Protein AF-0000000085012149 (afdb_homodimer)

pLDDT: mean 91.27, std 15.09, range [27.72, 98.88]

Foldseek 3Di:
DPPQVVVPDPPPVLVDWAKAADDQLVLLLLVQPLKFFDEKEFAPVVCVVVVVSRVVDHYDHDDPVVVCVRVVNPDRVGMMTTTGAPAAADPVVFDQLDWQAEEEEEAQAADLLLLLLLLLLCLVLVHAAYEYEPPNYDGDHNSNSVSVRSSSSVHHYHYYNDPLVVLVVSVVSPEAEEEEDPPFPAADDPVPDDRHYYYYWYYPPPIHDDSNVVSHPGYHYHDDDPVDRDDDRSVRSSVNSVNNSVVD/DPPQVVVPDPPPVLVDWAKAADDQLVLLLLVQPLKFWDEKEFAPVVCVVVVVSRVVDHYDHDDPVVVCVRVVNPDRVGMMTTTGAPAAADPVVFDQLDWQAEEEEEAQAADLLLLLLLLLLCLVLVHAAYEYEPPNYDDDHNSNSVSVRSSSSVHHYHYYNDPLVVLVVSVVSPEAEEEEDPPFPAADDPVPDDGHYYYYWYYPPPIHDPSNVVSHPGYHYHDDDPVDRDDDRSVRSSVNSVNNSVVD

Secondary structure (DSSP, 8-state):
--GGGTTTTS---TT--EEEESHHHHHHHHT-TT--EEEEEE-HHHHHHSHHHHTTS-EEE--HHHHHHHTTT---TTEEEEE----B--GGGS-TTSTT-EEEEEES---HHHHHHHHHHHHHTT--EEEEESSSSPPP-HHHHHHHTTGGGTS-EEEES-HHHHHHHHHTTTPEEEEE-TT-SEE--GGG--SSEEEEEEBTTTBS-HHHHHH-SEEEE----TT-----HHHHHHHHHHHHHTT-/--GGGTT--S---TT--EEEESHHHHHHHHH-TT--EEEEEE-HHHHHHSHHHHTTS-EEE--HHHHHHHTTT---TTEEEEE----B--GGGS-TTSTT-EEEEEES---HHHHHHHHHHHHHTT--EEEEESSSSPPP-HHHHHHHTTGGGTS-EEEES-HHHHHHHHHTTTPEEEEE-TT-SEE--GGG--SSEEEEEEBTTTBS-HHHHHH-SEEEE----TT-----HHHHHHHHHHHHHTT-

InterPro domains:
  IPR001537 tRNA/rRNA methyltransferase, SpoU type [PF00588] (103-241)
  IPR004441 RNA methyltransferase TrmH [PTHR46429] (14-244)
  IPR004441 RNA methyltransferase TrmH [TIGR00186] (18-244)
  IPR013123 RNA 2-O ribose methyltransferase, substrate binding [PF08032] (20-85)
  IPR013123 RNA 2-O ribose methyltransferase, substrate binding [SM00967] (19-89)
  IPR029026 tRNA (guanine-N1-)-methyltransferase, N-terminal [G3DSA:3.40.1280.10] (89-248)
  IPR029028 Alpha/beta knot methyltransferases [SSF75217] (77-245)
  IPR029064 Ribosomal protein eL30-like superfamily [G3DSA:3.30.1330.30] (9-85)
  IPR029064 Ribosomal protein eL30-like superfamily [SSF55315] (15-85)

Solvent-accessible surface area (backbone atoms only — not comparable to full-atom values): 26684 Å² total; per-residue (Å²): 132,66,78,75,59,70,68,55,74,66,76,65,77,64,79,55,62,42,59,34,31,18,59,48,26,40,54,36,40,72,70,32,86,85,49,50,69,72,38,32,42,26,21,62,72,51,38,69,76,40,38,82,69,51,66,79,47,59,64,44,80,43,56,66,66,58,54,28,62,75,53,74,64,47,85,28,79,47,30,35,25,36,28,44,64,76,73,35,71,55,76,81,79,50,75,73,83,46,82,67,33,36,36,38,37,42,44,48,51,58,56,42,58,43,52,9,40,36,43,29,37,32,46,25,46,68,41,58,35,38,37,34,37,57,63,68,32,68,72,85,44,29,61,26,35,43,45,10,54,25,30,62,72,72,41,56,38,33,39,36,86,48,64,59,62,49,51,51,56,40,40,76,66,63,33,46,35,37,30,52,37,79,81,35,89,39,64,68,52,76,80,72,64,57,54,32,33,32,40,36,39,36,15,93,85,76,36,54,51,68,68,53,53,67,66,30,75,42,54,20,16,79,92,57,35,89,91,42,85,72,71,57,65,34,32,50,50,33,36,52,40,50,61,58,40,75,76,98,132,64,75,75,58,70,68,56,76,69,76,66,77,64,81,56,64,44,58,33,31,18,57,48,25,41,55,36,40,72,71,31,86,86,50,50,70,74,36,33,41,25,21,62,72,50,37,69,76,40,39,82,69,51,66,78,46,62,64,44,79,44,56,66,66,58,53,27,62,75,52,72,64,48,86,28,80,46,30,34,26,37,28,43,65,76,72,35,72,54,76,79,79,50,74,74,83,46,80,65,32,34,34,37,35,39,44,46,50,59,57,43,57,42,51,8,40,36,43,29,38,31,44,25,45,67,41,58,33,39,38,36,36,58,63,67,30,69,72,83,43,32,61,28,35,43,43,11,54,26,28,62,71,71,41,56,38,33,39,36,87,47,64,58,62,49,52,51,54,40,42,76,66,62,33,46,34,35,30,52,39,79,82,35,91,40,67,70,52,77,82,72,65,56,54,30,33,31,41,36,39,34,16,94,86,77,36,52,52,67,68,54,53,68,68,30,76,40,53,20,15,77,91,58,36,89,89,44,82,71,70,57,65,35,33,48,48,35,36,52,41,50,61,58,39,75,76,99

Organism: Rickettsia prowazekii (strain Madrid E) (NCBI:txid272947)

Sequence (496 aa):
MTVFNKMQNKQLDYKNSYYMYGKHPVLSAINNPKRQIENILCTKEFFDINKKLIGTRSYEIVNNYILSKLLKHQTHQGIAAKVRPIFSYNLDDIDINKPQCKIVILDQITDTQNIGAIIRSAAAFYINAIILPQDNSPNESGSIAKAACGTLELIPIIKVTNLCSYMNYLKKRGFWIIGVTGYAKEYFTDKLISDKIALVFGAEDKGMRRLVKETCDYLAKIPISKSVESLNVANAASIIFHSLHKYFMTVFNKMQNKQLDYKNSYYMYGKHPVLSAINNPKRQIENILCTKEFFDINKKLIGTRSYEIVNNYILSKLLKHQTHQGIAAKVRPIFSYNLDDIDINKPQCKIVILDQITDTQNIGAIIRSAAAFYINAIILPQDNSPNESGSIAKAACGTLELIPIIKVTNLCSYMNYLKKRGFWIIGVTGYAKEYFTDKLISDKIALVFGAEDKGMRRLVKETCDYLAKIPISKSVESLNVANAASIIFHSLHKYF

Nearest PDB structures (foldseek):
  1gz0-assembly4_D  TM=7.108E-01  e=1.916E-21  Escherichia coli
  1gz0-assembly4_E  TM=9.295E-01  e=3.792E-15  Escherichia coli
  5l0z-assembly1_B  TM=8.492E-01  e=1.444E-16  Sinorhizobium meliloti 1021
  3nk7-assembly1_A  TM=8.029E-01  e=8.090E-16  Streptomyces actuosus
  3nk6-assembly1_B  TM=8.149E-01  e=5.834E-14  Streptomyces actuosus

Radius of gyration: 23.49 Å; Cα contacts (8 Å, |Δi|>4): 1000; chains: 2; bounding box: 55×70×56 Å

Structure (mmCIF, N/CA/C/O backbone):
data_AF-0000000085012149-model_v1
#
loop_
_entity.id
_entity.type
_entity.pdbx_description
1 polymer 'RNA 2-O ribose methyltransferase substrate binding domain-containing protein'
#
loop_
_atom_site.group_PDB
_atom_site.id
_atom_site.type_symbol
_atom_site.label_atom_id
_atom_site.label_alt_id
_atom_site.label_comp_id
_atom_site.label_asym_id
_atom_site.label_entity_id
_atom_site.label_seq_id
_atom_site.pdbx_PDB_ins_code
_atom_site.Cartn_x
_atom_site.Cartn_y
_atom_site.Cartn_z
_atom_site.occupancy
_atom_site.B_iso_or_equiv
_atom_site.auth_seq_id
_atom_site.auth_comp_id
_atom_site.auth_asym_id
_atom_site.auth_atom_id
_atom_site.pdbx_PDB_model_num
ATOM 1 N N . MET A 1 1 ? -15.469 -36.344 -1.833 1 27.72 1 MET A N 1
ATOM 2 C CA . MET A 1 1 ? -14.555 -36.406 -2.969 1 27.72 1 MET A CA 1
ATOM 3 C C . MET A 1 1 ? -15.148 -35.719 -4.195 1 27.72 1 MET A C 1
ATOM 5 O O . MET A 1 1 ? -14.438 -35.031 -4.941 1 27.72 1 MET A O 1
ATOM 9 N N . THR A 1 2 ? -16.469 -35.844 -4.363 1 32.25 2 THR A N 1
ATOM 10 C CA . THR A 1 2 ? -17.188 -35.75 -5.625 1 32.25 2 THR A CA 1
ATOM 11 C C . THR A 1 2 ? -17.609 -34.312 -5.91 1 32.25 2 THR A C 1
ATOM 13 O O . THR A 1 2 ? -17.703 -33.906 -7.07 1 32.25 2 THR A O 1
ATOM 16 N N . VAL A 1 3 ? -18.062 -33.594 -4.832 1 36.88 3 VAL A N 1
ATOM 17 C CA . VAL A 1 3 ? -18.844 -32.406 -5.086 1 36.88 3 VAL A CA 1
ATOM 18 C C . VAL A 1 3 ? -17.922 -31.297 -5.625 1 36.88 3 VAL A C 1
ATOM 20 O O . VAL A 1 3 ? -18.391 -30.359 -6.273 1 36.88 3 VAL A O 1
ATOM 23 N N . PHE A 1 4 ? -16.672 -31.312 -5.137 1 36.97 4 PHE A N 1
ATOM 24 C CA . PHE A 1 4 ? -15.766 -30.25 -5.555 1 36.97 4 PHE A CA 1
ATOM 25 C C . PHE A 1 4 ? -15.352 -30.422 -7.008 1 36.97 4 PHE A C 1
ATOM 27 O O . PHE A 1 4 ? -14.727 -29.531 -7.594 1 36.97 4 PHE A O 1
ATOM 34 N N . ASN A 1 5 ? -15.672 -31.703 -7.566 1 31.17 5 ASN A N 1
ATOM 35 C CA . ASN A 1 5 ? -15.211 -31.938 -8.93 1 31.17 5 ASN A CA 1
ATOM 36 C C . ASN A 1 5 ? -16.031 -31.141 -9.945 1 31.17 5 ASN A C 1
ATOM 38 O O . ASN A 1 5 ? -15.727 -31.156 -11.141 1 31.17 5 ASN A O 1
ATOM 42 N N . LYS A 1 6 ? -17.406 -31.031 -9.57 1 37.5 6 LYS A N 1
ATOM 43 C CA . LYS A 1 6 ? -18.25 -30.484 -10.633 1 37.5 6 LYS A CA 1
ATOM 44 C C . LYS A 1 6 ? -17.844 -29.047 -10.977 1 37.5 6 LYS A C 1
ATOM 46 O O . LYS A 1 6 ? -18.469 -28.406 -11.828 1 37.5 6 LYS A O 1
ATOM 51 N N . MET A 1 7 ? -17.328 -28.5 -10.047 1 36.22 7 MET A N 1
ATOM 52 C CA . MET A 1 7 ? -17.203 -27.047 -10.133 1 36.22 7 MET A CA 1
ATOM 53 C C . MET A 1 7 ? -16.188 -26.656 -11.195 1 36.22 7 MET A C 1
ATOM 55 O O . MET A 1 7 ? -15.789 -25.484 -11.281 1 36.22 7 MET A O 1
ATOM 59 N N . GLN A 1 8 ? -15.617 -27.734 -11.758 1 33.53 8 GLN A N 1
ATOM 60 C CA . GLN A 1 8 ? -14.352 -27.406 -12.406 1 33.53 8 GLN A CA 1
ATOM 61 C C . GLN A 1 8 ? -14.562 -26.531 -13.625 1 33.53 8 GLN A C 1
ATOM 63 O O . GLN A 1 8 ? -13.727 -25.672 -13.93 1 33.53 8 GLN A O 1
ATOM 68 N N . ASN A 1 9 ? -15.445 -27.062 -14.57 1 34.69 9 ASN A N 1
ATOM 69 C CA . ASN A 1 9 ? -15.023 -26.766 -15.938 1 34.69 9 ASN A CA 1
ATOM 70 C C . ASN A 1 9 ? -15.336 -25.328 -16.312 1 34.69 9 ASN A C 1
ATOM 72 O O . ASN A 1 9 ? -15.742 -25.047 -17.438 1 34.69 9 ASN A O 1
ATOM 76 N N . LYS A 1 10 ? -15.852 -24.578 -15.461 1 37.38 10 LYS A N 1
ATOM 77 C CA . LYS A 1 10 ? -16.078 -23.281 -16.078 1 37.38 10 LYS A CA 1
ATOM 78 C C . LYS A 1 10 ? -14.82 -22.781 -16.797 1 37.38 10 LYS A C 1
ATOM 80 O O . LYS A 1 10 ? -13.727 -22.812 -16.219 1 37.38 10 LYS A O 1
ATOM 85 N N . GLN A 1 11 ? -14.859 -22.766 -18.094 1 37.5 11 GLN A N 1
ATOM 86 C CA . GLN A 1 11 ? -13.859 -22.297 -19.047 1 37.5 11 GLN A CA 1
ATOM 87 C C . GLN A 1 11 ? -13.141 -21.047 -18.547 1 37.5 11 GLN A C 1
ATOM 89 O O . GLN A 1 11 ? -13.773 -20.031 -18.25 1 37.5 11 GLN A O 1
ATOM 94 N N . LEU A 1 12 ? -12.156 -21.141 -17.672 1 40.47 12 LEU A N 1
ATOM 95 C CA . LEU A 1 12 ? -11.156 -20.125 -17.344 1 40.47 12 LEU A CA 1
ATOM 96 C C . LEU A 1 12 ? -10.992 -19.141 -18.5 1 40.47 12 LEU A C 1
ATOM 98 O O . LEU A 1 12 ? -10.75 -19.562 -19.641 1 40.47 12 LEU A O 1
ATOM 102 N N . ASP A 1 13 ? -11.773 -18.375 -18.672 1 42.56 13 ASP A N 1
ATOM 103 C CA . ASP A 1 13 ? -11.492 -17.359 -19.672 1 42.56 13 ASP A CA 1
ATOM 104 C C . ASP A 1 13 ? -9.984 -17.109 -19.812 1 42.56 13 ASP A C 1
ATOM 106 O O . ASP A 1 13 ? -9.469 -16.125 -19.297 1 42.56 13 ASP A O 1
ATOM 110 N N . TYR A 1 14 ? -9.164 -18.125 -19.672 1 47.16 14 TYR A N 1
ATOM 111 C CA . TYR A 1 14 ? -7.754 -18.234 -20.031 1 47.16 14 TYR A CA 1
ATOM 112 C C . TYR A 1 14 ? -7.449 -17.453 -21.297 1 47.16 14 TYR A C 1
ATOM 114 O O . TYR A 1 14 ? -6.293 -17.328 -21.703 1 47.16 14 TYR A O 1
ATOM 122 N N . LYS A 1 15 ? -8.484 -17.219 -22.109 1 56.84 15 LYS A N 1
ATOM 123 C CA . LYS A 1 15 ? -8.32 -16.859 -23.516 1 56.84 15 LYS A CA 1
ATOM 124 C C . LYS A 1 15 ? -7.945 -15.391 -23.656 1 56.84 15 LYS A C 1
ATOM 126 O O . LYS A 1 15 ? -7.562 -14.945 -24.75 1 56.84 15 LYS A O 1
ATOM 131 N N . ASN A 1 16 ? -7.902 -14.703 -22.531 1 82.56 16 ASN A N 1
ATOM 132 C CA . ASN A 1 16 ? -7.699 -13.312 -22.922 1 82.56 16 ASN A CA 1
ATOM 133 C C . ASN A 1 16 ? -6.344 -12.789 -22.438 1 82.56 16 ASN A C 1
ATOM 135 O O . ASN A 1 16 ? -6.008 -12.898 -21.266 1 82.56 16 ASN A O 1
ATOM 139 N N . SER A 1 17 ? -5.512 -12.586 -23.359 1 95.56 17 SER A N 1
ATOM 140 C CA . SER A 1 17 ? -4.207 -11.961 -23.156 1 95.56 17 SER A CA 1
ATOM 141 C C . SER A 1 17 ? -4.352 -10.508 -22.719 1 95.56 17 SER A C 1
ATOM 143 O O . SER A 1 17 ? -5.418 -9.914 -22.875 1 95.56 17 SER A O 1
ATOM 145 N N . TYR A 1 18 ? -3.428 -10.078 -21.953 1 96.81 18 TYR A N 1
ATOM 146 C CA . TYR A 1 18 ? -3.354 -8.672 -21.578 1 96.81 18 TYR A CA 1
ATOM 147 C C . TYR A 1 18 ? -1.923 -8.148 -21.672 1 96.81 18 TYR A C 1
ATOM 149 O O . TYR A 1 18 ? -0.981 -8.938 -21.812 1 96.81 18 TYR A O 1
ATOM 157 N N . TYR A 1 19 ? -1.749 -6.863 -21.688 1 97.44 19 TYR A N 1
ATOM 158 C CA . TYR A 1 19 ? -0.408 -6.289 -21.719 1 97.44 19 TYR A CA 1
ATOM 159 C C . TYR A 1 19 ? 0.112 -6.027 -20.312 1 97.44 19 TYR A C 1
ATOM 161 O O . TYR A 1 19 ? -0.467 -5.23 -19.578 1 97.44 19 TYR A O 1
ATOM 169 N N . MET A 1 20 ? 1.122 -6.766 -20.047 1 98 20 MET A N 1
ATOM 170 C CA . MET A 1 20 ? 1.953 -6.504 -18.875 1 98 20 MET A CA 1
ATOM 171 C C . MET A 1 20 ? 3.012 -5.449 -19.188 1 98 20 MET A C 1
ATOM 173 O O . MET A 1 20 ? 3.545 -5.41 -20.297 1 98 20 MET A O 1
ATOM 177 N N . TYR A 1 21 ? 3.291 -4.598 -18.188 1 98.38 21 TYR A N 1
ATOM 178 C CA . TYR A 1 21 ? 4.242 -3.533 -18.484 1 98.38 21 TYR A CA 1
ATOM 179 C C . TYR A 1 21 ? 5.137 -3.256 -17.281 1 98.38 21 TYR A C 1
ATOM 181 O O . TYR A 1 21 ? 4.777 -3.574 -16.141 1 98.38 21 TYR A O 1
ATOM 189 N N . GLY A 1 22 ? 6.258 -2.664 -17.562 1 97.44 22 GLY A N 1
ATOM 190 C CA . GLY A 1 22 ? 7.258 -2.367 -16.547 1 97.44 22 GLY A CA 1
ATOM 191 C C . GLY A 1 22 ? 8.43 -3.326 -16.562 1 97.44 22 GLY A C 1
ATOM 192 O O . GLY A 1 22 ? 8.266 -4.512 -16.859 1 97.44 22 GLY A O 1
ATOM 193 N N . LYS A 1 23 ? 9.562 -2.873 -16.172 1 97 23 LYS A N 1
ATOM 194 C CA . LYS A 1 23 ? 10.797 -3.652 -16.234 1 97 23 LYS A CA 1
ATOM 195 C C . LYS A 1 23 ? 10.68 -4.918 -15.383 1 97 23 LYS A C 1
ATOM 197 O O . LYS A 1 23 ? 10.836 -6.027 -15.898 1 97 23 LYS A O 1
ATOM 202 N N . HIS A 1 24 ? 10.234 -4.805 -14.141 1 97.12 24 HIS A N 1
ATOM 203 C CA . HIS A 1 24 ? 10.273 -5.922 -13.211 1 97.12 24 HIS A CA 1
ATOM 204 C C . HIS A 1 24 ? 9.219 -6.965 -13.555 1 97.12 24 HIS A C 1
ATOM 206 O O . HIS A 1 24 ? 9.531 -8.156 -13.648 1 97.12 24 HIS A O 1
ATOM 212 N N . PRO A 1 25 ? 7.988 -6.5 -13.828 1 98.19 25 PRO A N 1
ATOM 213 C CA . PRO A 1 25 ? 6.977 -7.5 -14.18 1 98.19 25 PRO A CA 1
ATOM 214 C C . PRO A 1 25 ? 7.34 -8.289 -15.438 1 98.19 25 PRO A C 1
ATOM 216 O O . PRO A 1 25 ? 7.254 -9.516 -15.445 1 98.19 25 PRO A O 1
ATOM 219 N N . VAL A 1 26 ? 7.824 -7.613 -16.469 1 98.38 26 VAL A N 1
ATOM 220 C CA . VAL A 1 26 ? 8.055 -8.273 -17.75 1 98.38 26 VAL A CA 1
ATOM 221 C C . VAL A 1 26 ? 9.281 -9.18 -17.641 1 98.38 26 VAL A C 1
ATOM 223 O O . VAL A 1 26 ? 9.25 -10.328 -18.094 1 98.38 26 VAL A O 1
ATOM 226 N N . LEU A 1 27 ? 10.344 -8.695 -17.031 1 97.81 27 LEU A N 1
ATOM 227 C CA . LEU A 1 27 ? 11.539 -9.516 -16.906 1 97.81 27 LEU A CA 1
ATOM 228 C C . LEU A 1 27 ? 11.273 -10.742 -16.047 1 97.81 27 LEU A C 1
ATOM 230 O O . LEU A 1 27 ? 11.773 -11.836 -16.328 1 97.81 27 LEU A O 1
ATOM 234 N N . SER A 1 28 ? 10.531 -10.57 -15 1 98.12 28 SER A N 1
ATOM 235 C CA . SER A 1 28 ? 10.156 -11.711 -14.172 1 98.12 28 SER A CA 1
ATOM 236 C C . SER A 1 28 ? 9.328 -12.719 -14.953 1 98.12 28 SER A C 1
ATOM 238 O O . SER A 1 28 ? 9.516 -13.93 -14.812 1 98.12 28 SER A O 1
ATOM 240 N N . ALA A 1 29 ? 8.438 -12.242 -15.75 1 98.06 29 ALA A N 1
ATOM 241 C CA . ALA A 1 29 ? 7.621 -13.109 -16.594 1 98.06 29 ALA A CA 1
ATOM 242 C C . ALA A 1 29 ? 8.484 -13.906 -17.562 1 98.06 29 ALA A C 1
ATOM 244 O O . ALA A 1 29 ? 8.266 -15.102 -17.766 1 98.06 29 ALA A O 1
ATOM 245 N N . ILE A 1 30 ? 9.453 -13.242 -18.172 1 97.75 30 ILE A N 1
ATOM 246 C CA . ILE A 1 30 ? 10.359 -13.891 -19.125 1 97.75 30 ILE A CA 1
ATOM 247 C C . ILE A 1 30 ? 11.094 -15.039 -18.438 1 97.75 30 ILE A C 1
ATOM 249 O O . ILE A 1 30 ? 11.336 -16.078 -19.047 1 97.75 30 ILE A O 1
ATOM 253 N N . ASN A 1 31 ? 11.344 -14.867 -17.203 1 96.81 31 ASN A N 1
ATOM 254 C CA . ASN A 1 31 ? 12.148 -15.836 -16.469 1 96.81 31 ASN A CA 1
ATOM 255 C C . ASN A 1 31 ? 11.289 -16.938 -15.867 1 96.81 31 ASN A C 1
ATOM 257 O O . ASN A 1 31 ? 11.812 -17.875 -15.258 1 96.81 31 ASN A O 1
ATOM 261 N N . ASN A 1 32 ? 10.047 -16.859 -15.898 1 96.88 32 ASN A N 1
ATOM 262 C CA . ASN A 1 32 ? 9.141 -17.891 -15.406 1 96.88 32 ASN A CA 1
ATOM 263 C C . ASN A 1 32 ? 8.688 -18.828 -16.531 1 96.88 32 ASN A C 1
ATOM 265 O O . ASN A 1 32 ? 7.883 -18.438 -17.375 1 96.88 32 ASN A O 1
ATOM 269 N N . PRO A 1 33 ? 9.094 -20.016 -16.547 1 95.31 33 PRO A N 1
ATOM 270 C CA . PRO A 1 33 ? 8.758 -20.938 -17.641 1 95.31 33 PRO A CA 1
ATOM 271 C C . PRO A 1 33 ? 7.262 -21.219 -17.703 1 95.31 33 PRO A C 1
ATOM 273 O O . PRO A 1 33 ? 6.762 -21.625 -18.766 1 95.31 33 PRO A O 1
ATOM 276 N N . LYS A 1 34 ? 6.57 -21 -16.672 1 94 34 LYS A N 1
ATOM 277 C CA . LYS A 1 34 ? 5.133 -21.266 -16.672 1 94 34 LYS A CA 1
ATOM 278 C C . LYS A 1 34 ? 4.363 -20.141 -17.359 1 94 34 LYS A C 1
ATOM 280 O O . LYS A 1 34 ? 3.195 -20.297 -17.719 1 94 34 LYS A O 1
ATOM 285 N N . ARG A 1 35 ? 4.984 -19 -17.516 1 96.75 35 ARG A N 1
ATOM 286 C CA . ARG A 1 35 ? 4.336 -17.844 -18.125 1 96.75 35 ARG A CA 1
ATOM 287 C C . ARG A 1 35 ? 4.371 -17.938 -19.641 1 96.75 35 ARG A C 1
ATOM 289 O O . ARG A 1 35 ? 5.441 -18.078 -20.234 1 96.75 35 ARG A O 1
ATOM 296 N N . GLN A 1 36 ? 3.225 -17.844 -20.172 1 96.69 36 GLN A N 1
ATOM 297 C CA . GLN A 1 36 ? 3.139 -17.781 -21.625 1 96.69 36 GLN A CA 1
ATOM 298 C C . GLN A 1 36 ? 3.188 -16.344 -22.125 1 96.69 36 GLN A C 1
ATOM 300 O O . GLN A 1 36 ? 2.295 -15.547 -21.828 1 96.69 36 GLN A O 1
ATOM 305 N N . ILE A 1 37 ? 4.168 -16.031 -22.938 1 97.56 37 ILE A N 1
ATOM 306 C CA . ILE A 1 37 ? 4.363 -14.703 -23.5 1 97.56 37 ILE A CA 1
ATOM 307 C C . ILE A 1 37 ? 4.16 -14.742 -25.016 1 97.56 37 ILE A C 1
ATOM 309 O O . ILE A 1 37 ? 4.836 -15.5 -25.719 1 97.56 37 ILE A O 1
ATOM 313 N N . GLU A 1 38 ? 3.281 -13.945 -25.469 1 97.25 38 GLU A N 1
ATOM 314 C CA . GLU A 1 38 ? 3 -13.914 -26.906 1 97.25 38 GLU A CA 1
ATOM 315 C C . GLU A 1 38 ? 4.02 -13.055 -27.641 1 97.25 38 GLU A C 1
ATOM 317 O O . GLU A 1 38 ? 4.5 -13.43 -28.703 1 97.25 38 GLU A O 1
ATOM 322 N N . ASN A 1 39 ? 4.23 -11.875 -27.062 1 97.31 39 ASN A N 1
ATOM 323 C CA . ASN A 1 39 ? 5.176 -10.945 -27.672 1 97.31 39 ASN A CA 1
ATOM 324 C C . ASN A 1 39 ? 5.664 -9.906 -26.672 1 97.31 39 ASN A C 1
ATOM 326 O O . ASN A 1 39 ? 4.973 -9.602 -25.703 1 97.31 39 ASN A O 1
ATOM 330 N N . ILE A 1 40 ? 6.887 -9.43 -26.984 1 98.44 40 ILE A N 1
ATOM 331 C CA . ILE A 1 40 ? 7.473 -8.375 -26.172 1 98.44 40 ILE A CA 1
ATOM 332 C C . ILE A 1 40 ? 7.668 -7.113 -27.016 1 98.44 40 ILE A C 1
ATOM 334 O O . ILE A 1 40 ? 8.117 -7.184 -28.156 1 98.44 40 ILE A O 1
ATOM 338 N N . LEU A 1 41 ? 7.211 -5.992 -26.484 1 98.62 41 LEU A N 1
ATOM 339 C CA . LEU A 1 41 ? 7.48 -4.676 -27.047 1 98.62 41 LEU A CA 1
ATOM 340 C C . LEU A 1 41 ? 8.461 -3.898 -26.172 1 98.62 41 LEU A C 1
ATOM 342 O O . LEU A 1 41 ? 8.242 -3.758 -24.969 1 98.62 41 LEU A O 1
ATOM 346 N N . CYS A 1 42 ? 9.539 -3.412 -26.75 1 98.44 42 CYS A N 1
ATOM 347 C CA . CYS A 1 42 ? 10.469 -2.646 -25.922 1 98.44 42 CYS A CA 1
ATOM 348 C C . CYS A 1 42 ? 11.211 -1.608 -26.75 1 98.44 42 CYS A C 1
ATOM 350 O O . CYS A 1 42 ? 11.258 -1.71 -27.984 1 98.44 42 CYS A O 1
ATOM 352 N N . THR A 1 43 ? 11.656 -0.603 -26.125 1 98.38 43 THR A N 1
ATOM 353 C CA . THR A 1 43 ? 12.477 0.412 -26.781 1 98.38 43 THR A CA 1
ATOM 354 C C . THR A 1 43 ? 13.852 -0.141 -27.109 1 98.38 43 THR A C 1
ATOM 356 O O . THR A 1 43 ? 14.289 -1.139 -26.531 1 98.38 43 THR A O 1
ATOM 359 N N . LYS A 1 44 ? 14.5 0.569 -28.062 1 98.19 44 LYS A N 1
ATOM 360 C CA . LYS A 1 44 ? 15.844 0.151 -28.453 1 98.19 44 LYS A CA 1
ATOM 361 C C . LYS A 1 44 ? 16.797 0.193 -27.266 1 98.19 44 LYS A C 1
ATOM 363 O O . LYS A 1 44 ? 17.609 -0.724 -27.078 1 98.19 44 LYS A O 1
ATOM 368 N N . GLU A 1 45 ? 16.719 1.238 -26.516 1 97.81 45 GLU A N 1
ATOM 369 C CA . GLU A 1 45 ? 17.594 1.407 -25.359 1 97.81 45 GLU A CA 1
ATOM 370 C C . GLU A 1 45 ? 17.422 0.257 -24.359 1 97.81 45 GLU A C 1
ATOM 372 O O . GLU A 1 45 ? 18.406 -0.299 -23.875 1 97.81 45 GLU A O 1
ATOM 377 N N . PHE A 1 46 ? 16.203 -0.071 -24.156 1 97.94 46 PHE A N 1
ATOM 378 C CA . PHE A 1 46 ? 15.922 -1.142 -23.203 1 97.94 46 PHE A CA 1
ATOM 379 C C . PHE A 1 46 ? 16.406 -2.484 -23.75 1 97.94 46 PHE A C 1
ATOM 381 O O . PHE A 1 46 ? 16.953 -3.297 -23 1 97.94 46 PHE A O 1
ATOM 388 N N . PHE A 1 47 ? 16.156 -2.695 -24.969 1 98.06 47 PHE A N 1
ATOM 389 C CA . PHE A 1 47 ? 16.578 -3.932 -25.609 1 98.06 47 PHE A CA 1
ATOM 390 C C . PHE A 1 47 ? 18.094 -4.094 -25.531 1 98.06 47 PHE A C 1
ATOM 392 O O . PHE A 1 47 ? 18.594 -5.176 -25.219 1 98.06 47 PHE A O 1
ATOM 399 N N . ASP A 1 48 ? 18.766 -3.055 -25.797 1 98 48 ASP A N 1
ATOM 400 C CA . ASP A 1 48 ? 20.219 -3.117 -25.844 1 98 48 ASP A CA 1
ATOM 401 C C . ASP A 1 48 ? 20.797 -3.541 -24.5 1 98 48 ASP A C 1
ATOM 403 O O . ASP A 1 48 ? 21.797 -4.254 -24.438 1 98 48 ASP A O 1
ATOM 407 N N . ILE A 1 49 ? 20.172 -3.117 -23.484 1 97.19 49 ILE A N 1
ATOM 408 C CA . ILE A 1 49 ? 20.625 -3.428 -22.125 1 97.19 49 ILE A CA 1
ATOM 409 C C . ILE A 1 49 ? 20.25 -4.863 -21.781 1 97.19 49 ILE A C 1
ATOM 411 O O . ILE A 1 49 ? 20.984 -5.547 -21.047 1 97.19 49 ILE A O 1
ATOM 415 N N . ASN A 1 50 ? 19.125 -5.348 -22.312 1 97.56 50 ASN A N 1
ATOM 416 C CA . ASN A 1 50 ? 18.609 -6.652 -21.922 1 97.56 50 ASN A CA 1
ATOM 417 C C . ASN A 1 50 ? 18.531 -7.609 -23.109 1 97.56 50 ASN A C 1
ATOM 419 O O . ASN A 1 50 ? 17.641 -8.461 -23.172 1 97.56 50 ASN A O 1
ATOM 423 N N . LYS A 1 51 ? 19.391 -7.527 -24.016 1 96.94 51 LYS A N 1
ATOM 424 C CA . LYS A 1 51 ? 19.359 -8.227 -25.281 1 96.94 51 LYS A CA 1
ATOM 425 C C . LYS A 1 51 ? 19.375 -9.742 -25.094 1 96.94 51 LYS A C 1
ATOM 427 O O . LYS A 1 51 ? 18.672 -10.477 -25.781 1 96.94 51 LYS A O 1
ATOM 432 N N . LYS A 1 52 ? 20.109 -10.203 -24.172 1 96 52 LYS A N 1
ATOM 433 C CA . LYS A 1 52 ? 20.281 -11.633 -23.953 1 96 52 LYS A CA 1
ATOM 434 C C . LYS A 1 52 ? 18.969 -12.281 -23.531 1 96 52 LYS A C 1
ATOM 436 O O . LYS A 1 52 ? 18.656 -13.398 -23.953 1 96 52 LYS A O 1
ATOM 441 N N . LEU A 1 53 ? 18.203 -11.578 -22.766 1 95.56 53 LEU A N 1
ATOM 442 C CA . LEU A 1 53 ? 16.953 -12.117 -22.25 1 95.56 53 LEU A CA 1
ATOM 443 C C . LEU A 1 53 ? 15.82 -11.945 -23.25 1 95.56 53 LEU A C 1
ATOM 445 O O . LEU A 1 53 ? 15.07 -12.891 -23.516 1 95.56 53 LEU A O 1
ATOM 449 N N . ILE A 1 54 ? 15.734 -10.797 -23.828 1 96.94 54 ILE A N 1
ATOM 450 C CA . ILE A 1 54 ? 14.617 -10.453 -24.703 1 96.94 54 ILE A CA 1
ATOM 451 C C . ILE A 1 54 ? 14.812 -11.109 -26.062 1 96.94 54 ILE A C 1
ATOM 453 O O . ILE A 1 54 ? 13.836 -11.516 -26.703 1 96.94 54 ILE A O 1
ATOM 457 N N . GLY A 1 55 ? 16.031 -11.227 -26.469 1 94.44 55 GLY A N 1
ATOM 458 C CA . GLY A 1 55 ? 16.359 -11.742 -27.797 1 94.44 55 GLY A CA 1
ATOM 459 C C . GLY A 1 55 ? 15.945 -13.188 -28 1 94.44 55 GLY A C 1
ATOM 460 O O . GLY A 1 55 ? 15.844 -13.664 -29.125 1 94.44 55 GLY A O 1
ATOM 461 N N . THR A 1 56 ? 15.727 -13.898 -26.938 1 92.31 56 THR A N 1
ATOM 462 C CA . THR A 1 56 ? 15.352 -15.305 -27.016 1 92.31 56 THR A CA 1
ATOM 463 C C . THR A 1 56 ? 13.844 -15.453 -27.219 1 92.31 56 THR A C 1
ATOM 465 O O . THR A 1 56 ? 13.336 -16.562 -27.359 1 92.31 56 THR A O 1
ATOM 468 N N . ARG A 1 57 ? 13.133 -14.359 -27.219 1 94.94 57 ARG A N 1
ATOM 469 C CA . ARG A 1 57 ? 11.68 -14.328 -27.344 1 94.94 57 ARG A CA 1
ATOM 470 C C . ARG A 1 57 ? 11.25 -13.562 -28.594 1 94.94 57 ARG A C 1
ATOM 472 O O . ARG A 1 57 ? 12.07 -12.898 -29.219 1 94.94 57 ARG A O 1
ATOM 479 N N . SER A 1 58 ? 10 -13.766 -28.969 1 97.19 58 SER A N 1
ATOM 480 C CA . SER A 1 58 ? 9.43 -12.883 -29.969 1 97.19 58 SER A CA 1
ATOM 481 C C . SER A 1 58 ? 9.352 -11.445 -29.469 1 97.19 58 SER A C 1
ATOM 483 O O . SER A 1 58 ? 8.75 -11.188 -28.422 1 97.19 58 SER A O 1
ATOM 485 N N . TYR A 1 59 ? 9.969 -10.555 -30.141 1 98.12 59 TYR A N 1
ATOM 486 C CA . TYR A 1 59 ? 9.977 -9.18 -29.672 1 98.12 59 TYR A CA 1
ATOM 487 C C . TYR A 1 59 ? 9.875 -8.203 -30.844 1 98.12 59 TYR A C 1
ATOM 489 O O . TYR A 1 59 ? 10.086 -8.578 -32 1 98.12 59 TYR A O 1
ATOM 497 N N . GLU A 1 60 ? 9.492 -6.98 -30.547 1 98.25 60 GLU A N 1
ATOM 498 C CA . GLU A 1 60 ? 9.453 -5.852 -31.469 1 98.25 60 GLU A CA 1
ATOM 499 C C . GLU A 1 60 ? 10.031 -4.594 -30.828 1 98.25 60 GLU A C 1
ATOM 501 O O . GLU A 1 60 ? 9.727 -4.281 -29.672 1 98.25 60 GLU A O 1
ATOM 506 N N . ILE A 1 61 ? 10.883 -3.92 -31.578 1 98.31 61 ILE A N 1
ATOM 507 C CA . ILE A 1 61 ? 11.414 -2.641 -31.125 1 98.31 61 ILE A CA 1
ATOM 508 C C . ILE A 1 61 ? 10.438 -1.522 -31.469 1 98.31 61 ILE A C 1
ATOM 510 O O . ILE A 1 61 ? 10.055 -1.353 -32.625 1 98.31 61 ILE A O 1
ATOM 514 N N . VAL A 1 62 ? 10.008 -0.815 -30.422 1 98.19 62 VAL A N 1
ATOM 515 C CA . VAL A 1 62 ? 9.07 0.284 -30.609 1 98.19 62 VAL A CA 1
ATOM 516 C C . VAL A 1 62 ? 9.57 1.523 -29.875 1 98.19 62 VAL A C 1
ATOM 518 O O . VAL A 1 62 ? 10.57 1.462 -29.156 1 98.19 62 VAL A O 1
ATOM 521 N N . ASN A 1 63 ? 8.977 2.707 -30.141 1 96.81 63 ASN A N 1
ATOM 522 C CA . ASN A 1 63 ? 9.359 3.898 -29.391 1 96.81 63 ASN A CA 1
ATOM 523 C C . ASN A 1 63 ? 8.445 4.129 -28.203 1 96.81 63 ASN A C 1
ATOM 525 O O . ASN A 1 63 ? 7.426 3.447 -28.047 1 96.81 63 ASN A O 1
ATOM 529 N N . ASN A 1 64 ? 8.797 5.035 -27.391 1 96.19 64 ASN A N 1
ATOM 530 C CA . ASN A 1 64 ? 8.07 5.312 -26.141 1 96.19 64 ASN A CA 1
ATOM 531 C C . ASN A 1 64 ? 6.641 5.766 -26.422 1 96.19 64 ASN A C 1
ATOM 533 O O . ASN A 1 64 ? 5.73 5.469 -25.656 1 96.19 64 ASN A O 1
ATOM 537 N N . TYR A 1 65 ? 6.512 6.445 -27.453 1 95.81 65 TYR A N 1
ATOM 538 C CA . TYR A 1 65 ? 5.199 6.965 -27.812 1 95.81 65 TYR A CA 1
ATOM 539 C C . TYR A 1 65 ? 4.211 5.832 -28.047 1 95.81 65 TYR A C 1
ATOM 541 O O . TYR A 1 65 ? 3.076 5.871 -27.562 1 95.81 65 TYR A O 1
ATOM 549 N N . ILE A 1 66 ? 4.617 4.852 -28.734 1 95.25 66 ILE A N 1
ATOM 550 C CA . ILE A 1 66 ? 3.777 3.701 -29.062 1 95.25 66 ILE A CA 1
ATOM 551 C C . ILE A 1 66 ? 3.4 2.963 -27.766 1 95.25 66 ILE A C 1
ATOM 553 O O . ILE A 1 66 ? 2.234 2.615 -27.562 1 95.25 66 ILE A O 1
ATOM 557 N N . LEU A 1 67 ? 4.348 2.742 -26.922 1 96.31 67 LEU A N 1
ATOM 558 C CA . LEU A 1 67 ? 4.094 2.074 -25.641 1 96.31 67 LEU A CA 1
ATOM 559 C C . LEU A 1 67 ? 3.102 2.871 -24.797 1 96.31 67 LEU A C 1
ATOM 561 O O . LEU A 1 67 ? 2.172 2.303 -24.219 1 96.31 67 LEU A O 1
ATOM 565 N N . SER A 1 68 ? 3.297 4.152 -24.719 1 95.19 68 SER A N 1
ATOM 566 C CA . SER A 1 68 ? 2.451 5.02 -23.906 1 95.19 68 SER A CA 1
ATOM 567 C C . SER A 1 68 ? 1.01 5.012 -24.406 1 95.19 68 SER A C 1
ATOM 569 O O . SER A 1 68 ? 0.07 4.973 -23.609 1 95.19 68 SER A O 1
ATOM 571 N N . LYS A 1 69 ? 0.827 5.078 -25.703 1 94.69 69 LYS A N 1
ATOM 572 C CA . LYS A 1 69 ? -0.506 5.016 -26.297 1 94.69 69 LYS A CA 1
ATOM 573 C C . LYS A 1 69 ? -1.17 3.67 -26.016 1 94.69 69 LYS A C 1
ATOM 575 O O . LYS A 1 69 ? -2.336 3.617 -25.609 1 94.69 69 LYS A O 1
ATOM 580 N N . LEU A 1 70 ? -0.397 2.607 -26.188 1 94.56 70 LEU A N 1
ATOM 581 C CA . LEU A 1 70 ? -0.887 1.246 -26 1 94.56 70 LEU A CA 1
ATOM 582 C C . LEU A 1 70 ? -1.358 1.027 -24.562 1 94.56 70 LEU A C 1
ATOM 584 O O . LEU A 1 70 ? -2.365 0.352 -24.328 1 94.56 70 LEU A O 1
ATOM 588 N N . LEU A 1 71 ? -0.667 1.654 -23.641 1 94.69 71 LEU A N 1
ATOM 589 C CA . LEU A 1 71 ? -0.88 1.368 -22.219 1 94.69 71 LEU A CA 1
ATOM 590 C C . LEU A 1 71 ? -1.612 2.52 -21.547 1 94.69 71 LEU A C 1
ATOM 592 O O . LEU A 1 71 ? -1.623 2.611 -20.312 1 94.69 71 LEU A O 1
ATOM 596 N N . LYS A 1 72 ? -2.17 3.434 -22.359 1 91.38 72 LYS A N 1
ATOM 597 C CA . LYS A 1 72 ? -2.938 4.566 -21.844 1 91.38 72 LYS A CA 1
ATOM 598 C C . LYS A 1 72 ? -2.137 5.352 -20.812 1 91.38 72 LYS A C 1
ATOM 600 O O . LYS A 1 72 ? -2.631 5.637 -19.719 1 91.38 72 LYS A O 1
ATOM 605 N N . HIS A 1 73 ? -0.794 5.508 -21.062 1 86.12 73 HIS A N 1
ATOM 606 C CA . HIS A 1 73 ? 0.14 6.406 -20.391 1 86.12 73 HIS A CA 1
ATOM 607 C C . HIS A 1 73 ? 0.533 5.867 -19.031 1 86.12 73 HIS A C 1
ATOM 609 O O . HIS A 1 73 ? 0.912 6.633 -18.141 1 86.12 73 HIS A O 1
ATOM 615 N N . GLN A 1 74 ? 0.364 4.613 -18.906 1 86.69 74 GLN A N 1
ATOM 616 C CA . GLN A 1 74 ? 0.938 3.99 -17.719 1 86.69 74 GLN A CA 1
ATOM 617 C C . GLN A 1 74 ? 2.463 3.986 -17.781 1 86.69 74 GLN A C 1
ATOM 619 O O . GLN A 1 74 ? 3.045 4.02 -18.875 1 86.69 74 GLN A O 1
ATOM 624 N N . THR A 1 75 ? 3.059 4.043 -16.641 1 88.75 75 THR A N 1
ATOM 625 C CA . THR A 1 75 ? 4.516 4.027 -16.578 1 88.75 75 THR A CA 1
ATOM 626 C C . THR A 1 75 ? 5.062 2.668 -17 1 88.75 75 THR A C 1
ATOM 628 O O . THR A 1 75 ? 5.059 1.72 -16.203 1 88.75 75 THR A O 1
ATOM 631 N N . HIS A 1 76 ? 5.605 2.582 -18.234 1 94.88 76 HIS A N 1
ATOM 632 C CA . HIS A 1 76 ? 5.977 1.302 -18.828 1 94.88 76 HIS A CA 1
ATOM 633 C C . HIS A 1 76 ? 7.488 1.089 -18.781 1 94.88 76 HIS A C 1
ATOM 635 O O . HIS A 1 76 ? 7.969 -0.027 -19 1 94.88 76 HIS A O 1
ATOM 641 N N . GLN A 1 77 ? 8.25 2.064 -18.5 1 94.56 77 GLN A N 1
ATOM 642 C CA . GLN A 1 77 ? 9.703 1.992 -18.344 1 94.56 77 GLN A CA 1
ATOM 643 C C . GLN A 1 77 ? 10.352 1.362 -19.578 1 94.56 77 GLN A C 1
ATOM 645 O O . GLN A 1 77 ? 11.281 0.557 -19.453 1 94.56 77 GLN A O 1
ATOM 650 N N . GLY A 1 78 ? 9.797 1.478 -20.734 1 97.56 78 GLY A N 1
ATOM 651 C CA . GLY A 1 78 ? 10.398 1.102 -22 1 97.56 78 GLY A CA 1
ATOM 652 C C . GLY A 1 78 ? 10.086 -0.326 -22.406 1 97.56 78 GLY A C 1
ATOM 653 O O . GLY A 1 78 ? 10.672 -0.845 -23.359 1 97.56 78 GLY A O 1
ATOM 654 N N . ILE A 1 79 ? 9.141 -1 -21.672 1 98.5 79 ILE A N 1
ATOM 655 C CA . ILE A 1 79 ? 8.906 -2.393 -22.047 1 98.5 79 ILE A CA 1
ATOM 656 C C . ILE A 1 79 ? 7.484 -2.795 -21.672 1 98.5 79 ILE A C 1
ATOM 658 O O . ILE A 1 79 ? 6.949 -2.336 -20.656 1 98.5 79 ILE A O 1
ATOM 662 N N . ALA A 1 80 ? 6.871 -3.652 -22.484 1 98.56 80 ALA A N 1
ATOM 663 C CA . ALA A 1 80 ? 5.59 -4.316 -22.266 1 98.56 80 ALA A CA 1
ATOM 664 C C . ALA A 1 80 ? 5.582 -5.711 -22.891 1 98.56 80 ALA A C 1
ATOM 666 O O . ALA A 1 80 ? 6.406 -6.02 -23.75 1 98.56 80 ALA A O 1
ATOM 667 N N . ALA A 1 81 ? 4.766 -6.539 -22.422 1 98.44 81 ALA A N 1
ATOM 668 C CA . ALA A 1 81 ? 4.621 -7.887 -22.969 1 98.44 81 ALA A CA 1
ATOM 669 C C . ALA A 1 81 ? 3.156 -8.305 -23.016 1 98.44 81 ALA A C 1
ATOM 671 O O . ALA A 1 81 ? 2.408 -8.07 -22.062 1 98.44 81 ALA A O 1
ATOM 672 N N . LYS A 1 82 ? 2.771 -8.828 -24.094 1 98.12 82 LYS A N 1
ATOM 673 C CA . LYS A 1 82 ? 1.465 -9.469 -24.172 1 98.12 82 LYS A CA 1
ATOM 674 C C . LYS A 1 82 ? 1.515 -10.883 -23.594 1 98.12 82 LYS A C 1
ATOM 676 O O . LYS A 1 82 ? 2.221 -11.75 -24.109 1 98.12 82 LYS A O 1
ATOM 681 N N . VAL A 1 83 ? 0.705 -11.117 -22.547 1 98.19 83 VAL A N 1
ATOM 682 C CA . VAL A 1 83 ? 0.867 -12.375 -21.812 1 98.19 83 VAL A CA 1
ATOM 683 C C . VAL A 1 83 ? -0.501 -13 -21.562 1 98.19 83 VAL A C 1
ATOM 685 O O . VAL A 1 83 ? -1.525 -12.32 -21.609 1 98.19 83 VAL A O 1
ATOM 688 N N . ARG A 1 84 ? -0.447 -14.289 -21.25 1 97.31 84 ARG A N 1
ATOM 689 C CA . ARG A 1 84 ? -1.623 -14.992 -20.734 1 97.31 84 ARG A CA 1
ATOM 690 C C . ARG A 1 84 ? -1.643 -14.992 -19.219 1 97.31 84 ARG A C 1
ATOM 692 O O . ARG A 1 84 ? -0.595 -15.109 -18.578 1 97.31 84 ARG A O 1
ATOM 699 N N . PRO A 1 85 ? -2.854 -14.891 -18.656 1 96.81 85 PRO A N 1
ATOM 700 C CA . PRO A 1 85 ? -2.936 -14.898 -17.188 1 96.81 85 PRO A CA 1
ATOM 701 C C . PRO A 1 85 ? -2.396 -16.188 -16.578 1 96.81 85 PRO A C 1
ATOM 703 O O . PRO A 1 85 ? -2.539 -17.266 -17.156 1 96.81 85 PRO A O 1
ATOM 706 N N . ILE A 1 86 ? -1.828 -16.047 -15.391 1 95.44 86 ILE A N 1
ATOM 707 C CA . ILE A 1 86 ? -1.287 -17.219 -14.711 1 95.44 86 ILE A CA 1
ATOM 708 C C . ILE A 1 86 ? -2.146 -17.562 -13.492 1 95.44 86 ILE A C 1
ATOM 710 O O . ILE A 1 86 ? -1.909 -18.562 -12.82 1 95.44 86 ILE A O 1
ATOM 714 N N . PHE A 1 87 ? -3.164 -16.688 -13.172 1 94.94 87 PHE A N 1
ATOM 715 C CA . PHE A 1 87 ? -4.121 -17.078 -12.148 1 94.94 87 PHE A CA 1
ATOM 716 C C . PHE A 1 87 ? -4.664 -18.469 -12.414 1 94.94 87 PHE A C 1
ATOM 718 O O . PHE A 1 87 ? -4.973 -18.812 -13.555 1 94.94 87 PHE A O 1
ATOM 725 N N . SER A 1 88 ? -4.781 -19.25 -11.344 1 92.19 88 SER A N 1
ATOM 726 C CA . SER A 1 88 ? -5.23 -20.625 -11.484 1 92.19 88 SER A CA 1
ATOM 727 C C . SER A 1 88 ? -6.637 -20.812 -10.914 1 92.19 88 SER A C 1
ATOM 729 O O . SER A 1 88 ? -7.117 -19.969 -10.156 1 92.19 88 SER A O 1
ATOM 731 N N . TYR A 1 89 ? -7.199 -21.859 -11.336 1 88 89 TYR A N 1
ATOM 732 C CA . TYR A 1 89 ? -8.5 -22.25 -10.812 1 88 89 TYR A CA 1
ATOM 733 C C . TYR A 1 89 ? -8.453 -23.656 -10.211 1 88 89 TYR A C 1
ATOM 735 O O . TYR A 1 89 ? -9.492 -24.219 -9.859 1 88 89 TYR A O 1
ATOM 743 N N . ASN A 1 90 ? -7.234 -24.141 -10.117 1 85.62 90 ASN A N 1
ATOM 744 C CA . ASN A 1 90 ? -7.016 -25.484 -9.609 1 85.62 90 ASN A CA 1
ATOM 745 C C . ASN A 1 90 ? -6.387 -25.469 -8.219 1 85.62 90 ASN A C 1
ATOM 747 O O . ASN A 1 90 ? -5.25 -25.031 -8.055 1 85.62 90 ASN A O 1
ATOM 751 N N . LEU A 1 91 ? -7.059 -26.078 -7.266 1 85.06 91 LEU A N 1
ATOM 752 C CA . LEU A 1 91 ? -6.625 -26.078 -5.871 1 85.06 91 LEU A CA 1
ATOM 753 C C . LEU A 1 91 ? -5.395 -26.969 -5.684 1 85.06 91 LEU A C 1
ATOM 755 O O . LEU A 1 91 ? -4.664 -26.812 -4.703 1 85.06 91 LEU A O 1
ATOM 759 N N . ASP A 1 92 ? -5.211 -27.891 -6.648 1 82.88 92 ASP A N 1
ATOM 760 C CA . ASP A 1 92 ? -4.098 -28.828 -6.547 1 82.88 92 ASP A CA 1
ATOM 761 C C . ASP A 1 92 ? -2.766 -28.125 -6.816 1 82.88 92 ASP A C 1
ATOM 763 O O . ASP A 1 92 ? -1.7 -28.719 -6.609 1 82.88 92 ASP A O 1
ATOM 767 N N . ASP A 1 93 ? -2.857 -26.938 -7.191 1 82.5 93 ASP A N 1
ATOM 768 C CA . ASP A 1 93 ? -1.642 -26.203 -7.504 1 82.5 93 ASP A CA 1
ATOM 769 C C . ASP A 1 93 ? -0.914 -25.766 -6.234 1 82.5 93 ASP A C 1
ATOM 771 O O . ASP A 1 93 ? 0.195 -25.234 -6.297 1 82.5 93 ASP A O 1
ATOM 775 N N . ILE A 1 94 ? -1.539 -25.969 -5.121 1 84.44 94 ILE A N 1
ATOM 776 C CA . ILE A 1 94 ? -0.91 -25.688 -3.836 1 84.44 94 ILE A CA 1
ATOM 777 C C . ILE A 1 94 ? -0.717 -26.984 -3.062 1 84.44 94 ILE A C 1
ATOM 779 O O . ILE A 1 94 ? -1.627 -27.828 -2.992 1 84.44 94 ILE A O 1
ATOM 783 N N . ASP A 1 95 ? 0.454 -27.172 -2.568 1 86.56 95 ASP A N 1
ATOM 784 C CA . ASP A 1 95 ? 0.681 -28.312 -1.685 1 86.56 95 ASP A CA 1
ATOM 785 C C . ASP A 1 95 ? 0.312 -27.969 -0.242 1 86.56 95 ASP A C 1
ATOM 787 O O . ASP A 1 95 ? 1.163 -27.531 0.534 1 86.56 95 ASP A O 1
ATOM 791 N N . ILE A 1 96 ? -0.836 -28.266 0.101 1 86.5 96 ILE A N 1
ATOM 792 C CA . ILE A 1 96 ? -1.352 -27.875 1.405 1 86.5 96 ILE A CA 1
ATOM 793 C C . ILE A 1 96 ? -0.942 -28.891 2.459 1 86.5 96 ILE A C 1
ATOM 795 O O . ILE A 1 96 ? -1.232 -28.719 3.646 1 86.5 96 ILE A O 1
ATOM 799 N N . ASN A 1 97 ? -0.281 -29.922 2.035 1 83.56 97 ASN A N 1
ATOM 800 C CA . ASN A 1 97 ? 0.14 -30.938 2.986 1 83.56 97 ASN A CA 1
ATOM 801 C C . ASN A 1 97 ? 1.534 -30.656 3.539 1 83.56 97 ASN A C 1
ATOM 803 O O . ASN A 1 97 ? 1.996 -31.328 4.457 1 83.56 97 ASN A O 1
ATOM 807 N N . LYS A 1 98 ? 2.078 -29.641 3.066 1 83.62 98 LYS A N 1
ATOM 808 C CA . LYS A 1 98 ? 3.387 -29.234 3.576 1 83.62 98 LYS A CA 1
ATOM 809 C C . LYS A 1 98 ? 3.275 -28.656 4.98 1 83.62 98 LYS A C 1
ATOM 811 O O . LYS A 1 98 ? 2.305 -27.953 5.293 1 83.62 98 LYS A O 1
ATOM 816 N N . PRO A 1 99 ? 4.32 -29 5.754 1 84.12 99 PRO A N 1
ATOM 817 C CA . PRO A 1 99 ? 4.336 -28.344 7.059 1 84.12 99 PRO A CA 1
ATOM 818 C C . PRO A 1 99 ? 4.559 -26.844 6.953 1 84.12 99 PRO A C 1
ATOM 820 O O . PRO A 1 99 ? 5.145 -26.359 5.977 1 84.12 99 PRO A O 1
ATOM 823 N N . GLN A 1 100 ? 4.039 -26.047 7.828 1 88 100 GLN A N 1
ATOM 824 C CA . GLN A 1 100 ? 4.199 -24.594 7.914 1 88 100 GLN A CA 1
ATOM 825 C C . GLN A 1 100 ? 3.621 -23.906 6.684 1 88 100 GLN A C 1
ATOM 827 O O . GLN A 1 100 ? 4.285 -23.078 6.062 1 88 100 GLN A O 1
ATOM 832 N N . CYS A 1 101 ? 2.455 -24.328 6.34 1 93.69 101 CYS A N 1
ATOM 833 C CA . CYS A 1 101 ? 1.77 -23.781 5.172 1 93.69 101 CYS A CA 1
ATOM 834 C C . CYS A 1 101 ? 0.931 -22.562 5.547 1 93.69 101 CYS A C 1
ATOM 836 O O . CYS A 1 101 ? 0.114 -22.625 6.465 1 93.69 101 CYS A O 1
ATOM 838 N N . LYS A 1 102 ? 1.204 -21.484 4.914 1 95.25 102 LYS A N 1
ATOM 839 C CA . LYS A 1 102 ? 0.491 -20.234 5.141 1 95.25 102 LYS A CA 1
ATOM 840 C C . LYS A 1 102 ? -0.259 -19.781 3.885 1 95.25 102 LYS A C 1
ATOM 842 O O . LYS A 1 102 ? 0.346 -19.594 2.828 1 95.25 102 LYS A O 1
ATOM 847 N N . ILE A 1 103 ? -1.554 -19.609 4.039 1 97 103 ILE A N 1
ATOM 848 C CA . ILE A 1 103 ? -2.41 -19.219 2.926 1 97 103 ILE A CA 1
ATOM 849 C C . ILE A 1 103 ? -3.082 -17.891 3.23 1 97 103 ILE A C 1
ATOM 851 O O . ILE A 1 103 ? -3.436 -17.609 4.379 1 97 103 ILE A O 1
ATOM 855 N N . VAL A 1 104 ? -3.266 -17.078 2.207 1 98.5 104 VAL A N 1
ATOM 856 C CA . VAL A 1 104 ? -3.963 -15.812 2.35 1 98.5 104 VAL A CA 1
ATOM 857 C C . VAL A 1 104 ? -5.254 -15.836 1.533 1 98.5 104 VAL A C 1
ATOM 859 O O . VAL A 1 104 ? -5.246 -16.203 0.359 1 98.5 104 VAL A O 1
ATOM 862 N N . ILE A 1 105 ? -6.297 -15.438 2.135 1 98.81 105 ILE A N 1
ATOM 863 C CA . ILE A 1 105 ? -7.609 -15.367 1.501 1 98.81 105 ILE A CA 1
ATOM 864 C C . ILE A 1 105 ? -8.086 -13.914 1.462 1 98.81 105 ILE A C 1
ATOM 866 O O . ILE A 1 105 ? -8.195 -13.258 2.502 1 98.81 105 ILE A O 1
ATOM 870 N N . LEU A 1 106 ? -8.367 -13.422 0.292 1 98.81 106 LEU A N 1
ATOM 871 C CA . LEU A 1 106 ? -8.859 -12.055 0.12 1 98.81 106 LEU A CA 1
ATOM 872 C C . LEU A 1 106 ? -10.352 -12.055 -0.197 1 98.81 106 LEU A C 1
ATOM 874 O O . LEU A 1 106 ? -10.766 -12.492 -1.273 1 98.81 106 LEU A O 1
ATOM 878 N N . ASP A 1 107 ? -11.109 -11.602 0.716 1 98.69 107 ASP A N 1
ATOM 879 C CA . ASP A 1 107 ? -12.562 -11.578 0.577 1 98.69 107 ASP A CA 1
ATOM 880 C C . ASP A 1 107 ? -13.039 -10.297 -0.103 1 98.69 107 ASP A C 1
ATOM 882 O O . ASP A 1 107 ? -13.414 -9.336 0.568 1 98.69 107 ASP A O 1
ATOM 886 N N . GLN A 1 108 ? -13 -10.305 -1.38 1 97.69 108 GLN A N 1
ATOM 887 C CA . GLN A 1 108 ? -13.57 -9.289 -2.262 1 97.69 108 GLN A CA 1
ATOM 888 C C . GLN A 1 108 ? -12.766 -7.992 -2.197 1 97.69 108 GLN A C 1
ATOM 890 O O . GLN A 1 108 ? -13.344 -6.91 -2.062 1 97.69 108 GLN A O 1
ATOM 895 N N . ILE A 1 109 ? -11.484 -8.117 -2.15 1 97.69 109 ILE A N 1
ATOM 896 C CA . ILE A 1 109 ? -10.609 -6.984 -2.428 1 97.69 109 ILE A CA 1
ATOM 897 C C . ILE A 1 109 ? -10.578 -6.711 -3.93 1 97.69 109 ILE A C 1
ATOM 899 O O . ILE A 1 109 ? -10.266 -7.605 -4.723 1 97.69 109 ILE A O 1
ATOM 903 N N . THR A 1 110 ? -10.875 -5.469 -4.32 1 95.69 110 THR A N 1
ATOM 904 C CA . THR A 1 110 ? -11.039 -5.23 -5.75 1 95.69 110 THR A CA 1
ATOM 905 C C . THR A 1 110 ? -9.977 -4.266 -6.266 1 95.69 110 THR A C 1
ATOM 907 O O . THR A 1 110 ? -9.742 -4.176 -7.473 1 95.69 110 THR A O 1
ATOM 910 N N . ASP A 1 111 ? -9.359 -3.498 -5.418 1 95.94 111 ASP A N 1
ATOM 911 C CA . ASP A 1 111 ? -8.336 -2.553 -5.852 1 95.94 111 ASP A CA 1
ATOM 912 C C . ASP A 1 111 ? -7.082 -3.281 -6.324 1 95.94 111 ASP A C 1
ATOM 914 O O . ASP A 1 111 ? -6.434 -3.982 -5.543 1 95.94 111 ASP A O 1
ATOM 918 N N . THR A 1 112 ? -6.68 -3.068 -7.539 1 97.19 112 THR A N 1
ATOM 919 C CA . THR A 1 112 ? -5.582 -3.811 -8.156 1 97.19 112 THR A CA 1
ATOM 920 C C . THR A 1 112 ? -4.25 -3.42 -7.523 1 97.19 112 THR A C 1
ATOM 922 O O . THR A 1 112 ? -3.332 -4.238 -7.441 1 97.19 112 THR A O 1
ATOM 925 N N . GLN A 1 113 ? -4.129 -2.176 -7.02 1 96.38 113 GLN A N 1
ATOM 926 C CA . GLN A 1 113 ? -2.904 -1.75 -6.352 1 96.38 113 GLN A CA 1
ATOM 927 C C . GLN A 1 113 ? -2.709 -2.496 -5.035 1 96.38 113 GLN A C 1
ATOM 929 O O . GLN A 1 113 ? -1.603 -2.939 -4.723 1 96.38 113 GLN A O 1
ATOM 934 N N . ASN A 1 114 ? -3.822 -2.658 -4.348 1 97.69 114 ASN A N 1
ATOM 935 C CA . ASN A 1 114 ? -3.764 -3.402 -3.094 1 97.69 114 ASN A CA 1
ATOM 936 C C . ASN A 1 114 ? -3.441 -4.875 -3.33 1 97.69 114 ASN A C 1
ATOM 938 O O . ASN A 1 114 ? -2.604 -5.453 -2.637 1 97.69 114 ASN A O 1
ATOM 942 N N . ILE A 1 115 ? -4.051 -5.438 -4.273 1 98.5 115 ILE A N 1
ATOM 943 C CA . ILE A 1 115 ? -3.834 -6.848 -4.574 1 98.5 115 ILE A CA 1
ATOM 944 C C . ILE A 1 115 ? -2.375 -7.07 -4.973 1 98.5 115 ILE A C 1
ATOM 946 O O . ILE A 1 115 ? -1.718 -7.977 -4.457 1 98.5 115 ILE A O 1
ATOM 950 N N . GLY A 1 116 ? -1.881 -6.215 -5.863 1 98.5 116 GLY A N 1
ATOM 951 C CA . GLY A 1 116 ? -0.484 -6.32 -6.254 1 98.5 116 GLY A CA 1
ATOM 952 C C . GLY A 1 116 ? 0.473 -6.184 -5.082 1 98.5 116 GLY A C 1
ATOM 953 O O . GLY A 1 116 ? 1.431 -6.949 -4.965 1 98.5 116 GLY A O 1
ATOM 954 N N . ALA A 1 117 ? 0.183 -5.223 -4.219 1 98.5 117 ALA A N 1
ATOM 955 C CA . ALA A 1 117 ? 1.033 -4.992 -3.055 1 98.5 117 ALA A CA 1
ATOM 956 C C . ALA A 1 117 ? 0.993 -6.184 -2.102 1 98.5 117 ALA A C 1
ATOM 958 O O . ALA A 1 117 ? 2.01 -6.539 -1.502 1 98.5 117 ALA A O 1
ATOM 959 N N . ILE A 1 118 ? -0.149 -6.777 -1.955 1 98.88 118 ILE A N 1
ATOM 960 C CA . ILE A 1 118 ? -0.292 -7.945 -1.093 1 98.88 118 ILE A CA 1
ATOM 961 C C . ILE A 1 118 ? 0.488 -9.117 -1.683 1 98.88 118 ILE A C 1
ATOM 963 O O . ILE A 1 118 ? 1.174 -9.844 -0.957 1 98.88 118 ILE A O 1
ATOM 967 N N . ILE A 1 119 ? 0.413 -9.305 -3.002 1 98.81 119 ILE A N 1
ATOM 968 C CA . ILE A 1 119 ? 1.173 -10.344 -3.688 1 98.81 119 ILE A CA 1
ATOM 969 C C . ILE A 1 119 ? 2.664 -10.156 -3.416 1 98.81 119 ILE A C 1
ATOM 971 O O . ILE A 1 119 ? 3.363 -11.117 -3.076 1 98.81 119 ILE A O 1
ATOM 975 N N . ARG A 1 120 ? 3.078 -8.906 -3.557 1 98.81 120 ARG A N 1
ATOM 976 C CA . ARG A 1 120 ? 4.484 -8.578 -3.352 1 98.81 120 ARG A CA 1
ATOM 977 C C . ARG A 1 120 ? 4.922 -8.906 -1.926 1 98.81 120 ARG A C 1
ATOM 979 O O . ARG A 1 120 ? 5.953 -9.539 -1.716 1 98.81 120 ARG A O 1
ATOM 986 N N . SER A 1 121 ? 4.141 -8.539 -0.987 1 98.81 121 SER A N 1
ATOM 987 C CA . SER A 1 121 ? 4.445 -8.828 0.411 1 98.81 121 SER A CA 1
ATOM 988 C C . SER A 1 121 ? 4.387 -10.32 0.694 1 98.81 121 SER A C 1
ATOM 990 O O . SER A 1 121 ? 5.211 -10.852 1.442 1 98.81 121 SER A O 1
ATOM 992 N N . ALA A 1 122 ? 3.424 -10.977 0.138 1 98.62 122 ALA A N 1
ATOM 993 C CA . ALA A 1 122 ? 3.275 -12.414 0.335 1 98.62 122 ALA A CA 1
ATOM 994 C C . ALA A 1 122 ? 4.52 -13.164 -0.141 1 98.62 122 ALA A C 1
ATOM 996 O O . ALA A 1 122 ? 5.035 -14.031 0.565 1 98.62 122 ALA A O 1
ATOM 997 N N . ALA A 1 123 ? 4.977 -12.82 -1.286 1 98.38 123 ALA A N 1
ATOM 998 C CA . ALA A 1 123 ? 6.199 -13.438 -1.809 1 98.38 123 ALA A CA 1
ATOM 999 C C . ALA A 1 123 ? 7.391 -13.133 -0.908 1 98.38 123 ALA A C 1
ATOM 1001 O O . ALA A 1 123 ? 8.227 -14.008 -0.655 1 98.38 123 ALA A O 1
ATOM 1002 N N . ALA A 1 124 ? 7.418 -11.938 -0.413 1 98.31 124 ALA A N 1
ATOM 1003 C CA . ALA A 1 124 ? 8.531 -11.492 0.42 1 98.31 124 ALA A CA 1
ATOM 1004 C C . ALA A 1 124 ? 8.586 -12.281 1.727 1 98.31 124 ALA A C 1
ATOM 1006 O O . ALA A 1 124 ? 9.672 -12.516 2.27 1 98.31 124 ALA A O 1
ATOM 1007 N N . PHE A 1 125 ? 7.453 -12.695 2.217 1 97 125 PHE A N 1
ATOM 1008 C CA . PHE A 1 125 ? 7.414 -13.32 3.537 1 97 125 PHE A CA 1
ATOM 1009 C C . PHE A 1 125 ? 6.996 -14.781 3.436 1 97 125 PHE A C 1
ATOM 1011 O O . PHE A 1 125 ? 6.434 -15.336 4.379 1 97 125 PHE A O 1
ATOM 1018 N N . TYR A 1 126 ? 7.121 -15.391 2.312 1 95.12 126 TYR A N 1
ATOM 1019 C CA . TYR A 1 126 ? 7.051 -16.828 2.076 1 95.12 126 TYR A CA 1
ATOM 1020 C C . TYR A 1 126 ? 5.641 -17.359 2.316 1 95.12 126 TYR A C 1
ATOM 1022 O O . TYR A 1 126 ? 5.465 -18.453 2.863 1 95.12 126 TYR A O 1
ATOM 1030 N N . ILE A 1 127 ? 4.637 -16.578 2.014 1 96.44 127 ILE A N 1
ATOM 1031 C CA . ILE A 1 127 ? 3.268 -17.078 1.938 1 96.44 127 ILE A CA 1
ATOM 1032 C C . ILE A 1 127 ? 3.152 -18.109 0.809 1 96.44 127 ILE A C 1
ATOM 1034 O O . ILE A 1 127 ? 3.723 -17.906 -0.268 1 96.44 127 ILE A O 1
ATOM 1038 N N . ASN A 1 128 ? 2.402 -19.094 1.023 1 96.06 128 ASN A N 1
ATOM 1039 C CA . ASN A 1 128 ? 2.422 -20.219 0.092 1 96.06 128 ASN A CA 1
ATOM 1040 C C . ASN A 1 128 ? 1.463 -20 -1.073 1 96.06 128 ASN A C 1
ATOM 1042 O O . ASN A 1 128 ? 1.715 -20.469 -2.188 1 96.06 128 ASN A O 1
ATOM 1046 N N . ALA A 1 129 ? 0.339 -19.328 -0.771 1 97.44 129 ALA A N 1
ATOM 1047 C CA . ALA A 1 129 ? -0.646 -19.078 -1.823 1 97.44 129 ALA A CA 1
ATOM 1048 C C . ALA A 1 129 ? -1.607 -17.969 -1.43 1 97.44 129 ALA A C 1
ATOM 1050 O O . ALA A 1 129 ? -1.78 -17.672 -0.244 1 97.44 129 ALA A O 1
ATOM 1051 N N . ILE A 1 130 ? -2.201 -17.391 -2.467 1 98.44 130 ILE A N 1
ATOM 1052 C CA . ILE A 1 130 ? -3.262 -16.406 -2.285 1 98.44 130 ILE A CA 1
ATOM 1053 C C . ILE A 1 130 ? -4.543 -16.906 -2.953 1 98.44 130 ILE A C 1
ATOM 1055 O O . ILE A 1 130 ? -4.516 -17.359 -4.098 1 98.44 130 ILE A O 1
ATOM 1059 N N . ILE A 1 131 ? -5.613 -16.75 -2.234 1 98.5 131 ILE A N 1
ATOM 1060 C CA . ILE A 1 131 ? -6.914 -17.203 -2.719 1 98.5 131 ILE A CA 1
ATOM 1061 C C . ILE A 1 131 ? -7.82 -15.992 -2.945 1 98.5 131 ILE A C 1
ATOM 1063 O O . ILE A 1 131 ? -7.941 -15.133 -2.074 1 98.5 131 ILE A O 1
ATOM 1067 N N . LEU A 1 132 ? -8.414 -15.969 -4.105 1 98.19 132 LEU A N 1
ATOM 1068 C CA . LEU A 1 132 ? -9.398 -14.961 -4.473 1 98.19 132 LEU A CA 1
ATOM 1069 C C . LEU A 1 132 ? -10.727 -15.609 -4.855 1 98.19 132 LEU A C 1
ATOM 1071 O O . LEU A 1 132 ? -10.742 -16.703 -5.41 1 98.19 132 LEU A O 1
ATOM 1075 N N . PRO A 1 133 ? -11.828 -14.859 -4.578 1 97.88 133 PRO A N 1
ATOM 1076 C CA . PRO A 1 133 ? -13.078 -15.367 -5.148 1 97.88 133 PRO A CA 1
ATOM 1077 C C . PRO A 1 133 ? -13.164 -15.156 -6.66 1 97.88 133 PRO A C 1
ATOM 1079 O O . PRO A 1 133 ? -12.656 -14.156 -7.18 1 97.88 133 PRO A O 1
ATOM 1082 N N . GLN A 1 134 ? -13.812 -16.062 -7.266 1 95.94 134 GLN A N 1
ATOM 1083 C CA . GLN A 1 134 ? -13.992 -15.961 -8.711 1 95.94 134 GLN A CA 1
ATOM 1084 C C . GLN A 1 134 ? -14.758 -14.695 -9.07 1 95.94 134 GLN A C 1
ATOM 1086 O O . GLN A 1 134 ? -14.43 -14.023 -10.055 1 95.94 134 GLN A O 1
ATOM 1091 N N . ASP A 1 135 ? -15.703 -14.461 -8.25 1 94.5 135 ASP A N 1
ATOM 1092 C CA . ASP A 1 135 ? -16.51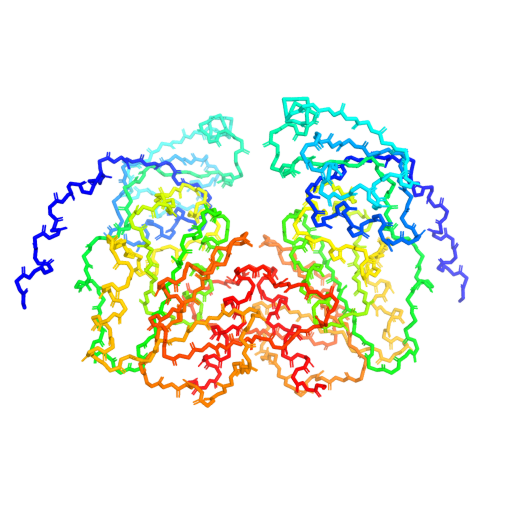6 -13.266 -8.477 1 94.5 135 ASP A CA 1
ATOM 1093 C C . ASP A 1 135 ? -16.141 -12.148 -7.512 1 94.5 135 ASP A C 1
ATOM 1095 O O . ASP A 1 135 ? -15.656 -12.414 -6.406 1 94.5 135 ASP A O 1
ATOM 1099 N N . ASN A 1 136 ? -16.312 -10.938 -7.977 1 94.31 136 ASN A N 1
ATOM 1100 C CA . ASN A 1 136 ? -16.078 -9.742 -7.164 1 94.31 136 ASN A CA 1
ATOM 1101 C C . ASN A 1 136 ? -14.609 -9.594 -6.801 1 94.31 136 ASN A C 1
ATOM 1103 O O . ASN A 1 136 ? -14.281 -9.203 -5.676 1 94.31 136 ASN A O 1
ATOM 1107 N N . SER A 1 137 ? -13.773 -10.07 -7.539 1 96 137 SER A N 1
ATOM 1108 C CA . SER A 1 137 ? -12.336 -9.82 -7.551 1 96 137 SER A CA 1
ATOM 1109 C C . SER A 1 137 ? -11.82 -9.609 -8.969 1 96 137 SER A C 1
ATOM 1111 O O . SER A 1 137 ? -12.422 -10.094 -9.93 1 96 137 SER A O 1
ATOM 1113 N N . PRO A 1 138 ? -10.852 -8.883 -9.117 1 96.25 138 PRO A N 1
ATOM 1114 C CA . PRO A 1 138 ? -10.398 -8.602 -10.484 1 96.25 138 PRO A CA 1
ATOM 1115 C C . PRO A 1 138 ? -9.695 -9.789 -11.125 1 96.25 138 PRO A C 1
ATOM 1117 O O . PRO A 1 138 ? -9.141 -10.641 -10.422 1 96.25 138 PRO A O 1
ATOM 1120 N N . ASN A 1 139 ? -9.773 -9.773 -12.406 1 96.12 139 ASN A N 1
ATOM 1121 C CA . ASN A 1 139 ? -8.906 -10.664 -13.172 1 96.12 139 ASN A CA 1
ATOM 1122 C C . ASN A 1 139 ? -7.465 -10.164 -13.188 1 96.12 139 ASN A C 1
ATOM 1124 O O . ASN A 1 139 ? -7.195 -9.016 -12.852 1 96.12 139 ASN A O 1
ATOM 1128 N N . GLU A 1 140 ? -6.602 -11.133 -13.516 1 97.12 140 GLU A N 1
ATOM 1129 C CA . GLU A 1 140 ? -5.211 -10.727 -13.703 1 97.12 140 GLU A CA 1
ATOM 1130 C C . GLU A 1 140 ? -5.102 -9.594 -14.727 1 97.12 140 GLU A C 1
ATOM 1132 O O . GLU A 1 140 ? -5.781 -9.617 -15.758 1 97.12 140 GLU A O 1
ATOM 1137 N N . SER A 1 141 ? -4.238 -8.609 -14.492 1 96.81 141 SER A N 1
ATOM 1138 C CA . SER A 1 141 ? -4.125 -7.449 -15.367 1 96.81 141 SER A CA 1
ATOM 1139 C C . SER A 1 141 ? -2.746 -6.809 -15.266 1 96.81 141 SER A C 1
ATOM 1141 O O . SER A 1 141 ? -1.957 -7.164 -14.383 1 96.81 141 SER A O 1
ATOM 1143 N N . GLY A 1 142 ? -2.508 -5.863 -16.188 1 97.62 142 GLY A N 1
ATOM 1144 C CA . GLY A 1 142 ? -1.262 -5.117 -16.156 1 97.62 142 GLY A CA 1
ATOM 1145 C C . GLY A 1 142 ? -1.079 -4.316 -14.875 1 97.62 142 GLY A C 1
ATOM 1146 O O . GLY A 1 142 ? 0.037 -4.199 -14.367 1 97.62 142 GLY A O 1
ATOM 1147 N N . SER A 1 143 ? -2.205 -3.83 -14.375 1 96.81 143 SER A N 1
ATOM 1148 C CA . SER A 1 143 ? -2.137 -3.023 -13.164 1 96.81 143 SER A CA 1
ATOM 1149 C C . SER A 1 143 ? -1.731 -3.867 -11.961 1 96.81 143 SER A C 1
ATOM 1151 O O . SER A 1 143 ? -0.924 -3.436 -11.133 1 96.81 143 SER A O 1
ATOM 1153 N N . ILE A 1 144 ? -2.252 -5.082 -11.867 1 98.12 144 ILE A N 1
ATOM 1154 C CA . ILE A 1 144 ? -1.88 -5.984 -10.789 1 98.12 144 ILE A CA 1
ATOM 1155 C C . ILE A 1 144 ? -0.41 -6.379 -10.922 1 98.12 144 ILE A C 1
ATOM 1157 O O . ILE A 1 144 ? 0.339 -6.352 -9.938 1 98.12 144 ILE A O 1
ATOM 1161 N N . ALA A 1 145 ? -0.002 -6.68 -12.125 1 98.44 145 ALA A N 1
ATOM 1162 C CA . ALA A 1 145 ? 1.379 -7.086 -12.375 1 98.44 145 ALA A CA 1
ATOM 1163 C C . ALA A 1 145 ? 2.352 -5.969 -12.023 1 98.44 145 ALA A C 1
ATOM 1165 O O . ALA A 1 145 ? 3.393 -6.215 -11.406 1 98.44 145 ALA A O 1
ATOM 1166 N N . LYS A 1 146 ? 1.967 -4.77 -12.422 1 97.69 146 LYS A N 1
ATOM 1167 C CA . LYS A 1 146 ? 2.812 -3.619 -12.125 1 97.69 146 LYS A CA 1
ATOM 1168 C C . LYS A 1 146 ? 2.953 -3.414 -10.617 1 97.69 146 LYS A C 1
ATOM 1170 O O . LYS A 1 146 ? 4.062 -3.227 -10.109 1 97.69 146 LYS A O 1
ATOM 1175 N N . ALA A 1 147 ? 1.851 -3.5 -9.922 1 97.06 147 ALA A N 1
ATOM 1176 C CA . ALA A 1 147 ? 1.84 -3.291 -8.477 1 97.06 147 ALA A CA 1
ATOM 1177 C C . ALA A 1 147 ? 2.6 -4.402 -7.754 1 97.06 147 ALA A C 1
ATOM 1179 O O . ALA A 1 147 ? 3.227 -4.164 -6.719 1 97.06 147 ALA A O 1
ATOM 1180 N N . ALA A 1 148 ? 2.625 -5.609 -8.32 1 98.44 148 ALA A N 1
ATOM 1181 C CA . ALA A 1 148 ? 3.293 -6.762 -7.723 1 98.44 148 ALA A CA 1
ATOM 1182 C C . ALA A 1 148 ? 4.797 -6.723 -7.98 1 98.44 148 ALA A C 1
ATOM 1184 O O . ALA A 1 148 ? 5.562 -7.453 -7.348 1 98.44 148 ALA A O 1
ATOM 1185 N N . CYS A 1 149 ? 5.164 -5.953 -8.969 1 97.62 149 CYS A N 1
ATOM 1186 C CA . CYS A 1 149 ? 6.566 -5.645 -9.219 1 97.62 149 CYS A CA 1
ATOM 1187 C 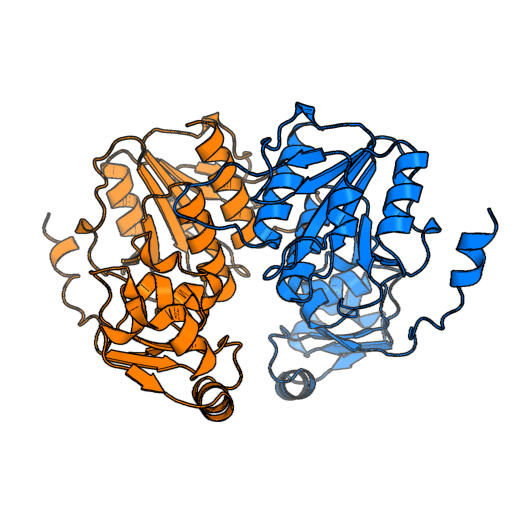C . CYS A 1 149 ? 7.367 -6.918 -9.453 1 97.62 149 CYS A C 1
ATOM 1189 O O . CYS A 1 149 ? 8.406 -7.133 -8.82 1 97.62 149 CYS A O 1
ATOM 1191 N N . GLY A 1 150 ? 6.832 -7.809 -10.234 1 98.06 150 GLY A N 1
ATOM 1192 C CA . GLY A 1 150 ? 7.535 -9.008 -10.656 1 98.06 150 GLY A CA 1
ATOM 1193 C C . GLY A 1 150 ? 7.227 -10.219 -9.789 1 98.06 150 GLY A C 1
ATOM 1194 O O . GLY A 1 150 ? 7.531 -11.352 -10.164 1 98.06 150 GLY A O 1
ATOM 1195 N N . THR A 1 151 ? 6.605 -10.016 -8.68 1 98.62 151 THR A N 1
ATOM 1196 C CA . THR A 1 151 ? 6.418 -11.102 -7.723 1 98.62 151 THR A CA 1
ATOM 1197 C C . THR A 1 151 ? 5.168 -11.906 -8.062 1 98.62 151 THR A C 1
ATOM 1199 O O . THR A 1 151 ? 4.934 -12.977 -7.48 1 98.62 151 THR A O 1
ATOM 1202 N N . LEU A 1 152 ? 4.414 -11.43 -9 1 98.31 152 LEU A N 1
ATOM 1203 C CA . LEU A 1 152 ? 3.268 -12.172 -9.508 1 98.31 152 LEU A CA 1
ATOM 1204 C C . LEU A 1 152 ? 3.688 -13.562 -9.977 1 98.31 152 LEU A C 1
ATOM 1206 O O . LEU A 1 152 ? 2.906 -14.516 -9.891 1 98.31 152 LEU A O 1
ATOM 1210 N N . GLU A 1 153 ? 4.918 -13.703 -10.406 1 98.12 153 GLU A N 1
ATOM 1211 C CA . GLU A 1 153 ? 5.457 -14.938 -10.977 1 98.12 153 GLU A CA 1
ATOM 1212 C C . GLU A 1 153 ? 5.926 -15.891 -9.883 1 98.12 153 GLU A C 1
ATOM 1214 O O . GLU A 1 153 ? 6.289 -17.031 -10.164 1 98.12 153 GLU A O 1
ATOM 1219 N N . LEU A 1 154 ? 5.891 -15.484 -8.578 1 97.5 154 LEU A N 1
ATOM 1220 C CA . LEU A 1 154 ? 6.598 -16.219 -7.531 1 97.5 154 LEU A CA 1
ATOM 1221 C C . LEU A 1 154 ? 5.617 -16.922 -6.602 1 97.5 154 LEU A C 1
ATOM 1223 O O . LEU A 1 154 ? 6.02 -17.766 -5.785 1 97.5 154 LEU A O 1
ATOM 1227 N N . ILE A 1 155 ? 4.324 -16.609 -6.711 1 96.12 155 ILE A N 1
ATOM 1228 C CA . ILE A 1 155 ? 3.359 -17.188 -5.777 1 96.12 155 ILE A CA 1
ATOM 1229 C C . ILE A 1 155 ? 2.09 -17.578 -6.527 1 96.12 155 ILE A C 1
ATOM 1231 O O . ILE A 1 155 ? 1.599 -16.828 -7.371 1 96.12 155 ILE A O 1
ATOM 1235 N N . PRO A 1 156 ? 1.566 -18.75 -6.258 1 96.62 156 PRO A N 1
ATOM 1236 C CA . PRO A 1 156 ? 0.309 -19.125 -6.906 1 96.62 156 PRO A CA 1
ATOM 1237 C C . PRO A 1 156 ? -0.878 -18.297 -6.418 1 96.62 156 PRO A C 1
ATOM 1239 O O . PRO A 1 156 ? -1.037 -18.078 -5.215 1 96.62 156 PRO A O 1
ATOM 1242 N N . ILE A 1 157 ? -1.656 -17.859 -7.332 1 97.56 157 ILE A N 1
ATOM 1243 C CA . ILE A 1 157 ? -2.928 -17.188 -7.07 1 97.56 157 ILE A CA 1
ATOM 1244 C C . ILE A 1 157 ? -4.078 -18.047 -7.602 1 97.56 157 ILE A C 1
ATOM 1246 O O . ILE A 1 157 ? -4.129 -18.359 -8.789 1 97.56 157 ILE A O 1
ATOM 1250 N N . ILE A 1 158 ? -4.961 -18.344 -6.746 1 97.12 158 ILE A N 1
ATOM 1251 C CA . ILE A 1 158 ? -6.008 -19.297 -7.109 1 97.12 158 ILE A CA 1
ATOM 1252 C C . ILE A 1 158 ? -7.379 -18.656 -6.906 1 97.12 158 ILE A C 1
ATOM 1254 O O . ILE A 1 158 ? -7.648 -18.062 -5.855 1 97.12 158 ILE A O 1
ATOM 1258 N N . LYS A 1 159 ? -8.18 -18.781 -7.887 1 97.12 159 LYS A N 1
ATOM 1259 C CA . LYS A 1 159 ? -9.57 -18.344 -7.801 1 97.12 159 LYS A CA 1
ATOM 1260 C C . LYS A 1 159 ? -10.492 -19.484 -7.398 1 97.12 159 LYS A C 1
ATOM 1262 O O . LYS A 1 159 ? -10.383 -20.594 -7.926 1 97.12 159 LYS A O 1
ATOM 1267 N N . VAL A 1 160 ? -11.383 -19.172 -6.512 1 97.31 160 VAL A N 1
ATOM 1268 C CA . VAL A 1 160 ? -12.32 -20.188 -6.078 1 97.31 160 VAL A CA 1
ATOM 1269 C C . VAL A 1 160 ? -13.75 -19.672 -6.211 1 97.31 160 VAL A C 1
ATOM 1271 O O . VAL A 1 160 ? -13.992 -18.469 -6.109 1 97.31 160 VAL A O 1
ATOM 1274 N N . THR A 1 161 ? -14.672 -20.5 -6.367 1 95.88 161 THR A N 1
ATOM 1275 C CA . THR A 1 161 ? -16.062 -20.109 -6.559 1 95.88 161 THR A CA 1
ATOM 1276 C C . THR A 1 161 ? -16.703 -19.719 -5.23 1 95.88 161 THR A C 1
ATOM 1278 O O . THR A 1 161 ? -17.531 -18.797 -5.18 1 95.88 161 THR A O 1
ATOM 1281 N N . ASN A 1 162 ? -16.344 -20.453 -4.195 1 96.94 162 ASN A N 1
ATOM 1282 C CA . ASN A 1 162 ? -16.922 -20.234 -2.871 1 96.94 162 ASN A CA 1
ATOM 1283 C C . ASN A 1 162 ? -15.844 -20.234 -1.787 1 96.94 162 ASN A C 1
ATOM 1285 O O . ASN A 1 162 ? -15.297 -21.281 -1.451 1 96.94 162 ASN A O 1
ATOM 1289 N N . LEU A 1 163 ? -15.711 -19.062 -1.161 1 98 163 LEU A N 1
ATOM 1290 C CA . LEU A 1 163 ? -14.648 -18.906 -0.172 1 98 163 LEU A CA 1
ATOM 1291 C C . LEU A 1 163 ? -14.93 -19.766 1.062 1 98 163 LEU A C 1
ATOM 1293 O O . LEU A 1 163 ? -14.023 -20.406 1.6 1 98 163 LEU A O 1
ATOM 1297 N N . CYS A 1 164 ? -16.172 -19.812 1.475 1 98.44 164 CYS A N 1
ATOM 1298 C CA . CYS A 1 164 ? -16.531 -20.547 2.686 1 98.44 164 CYS A CA 1
ATOM 1299 C C . CYS A 1 164 ? -16.266 -22.031 2.516 1 98.44 164 CYS A C 1
ATOM 1301 O O . CYS A 1 164 ? -15.719 -22.672 3.414 1 98.44 164 CYS A O 1
ATOM 1303 N N . SER A 1 165 ? -16.609 -22.484 1.379 1 97.56 165 SER A N 1
ATOM 1304 C CA . SER A 1 165 ? -16.359 -23.891 1.097 1 97.56 165 SER A CA 1
ATOM 1305 C C . SER A 1 165 ? -14.875 -24.203 1.112 1 97.56 165 SER A C 1
ATOM 1307 O O . SER A 1 165 ? -14.453 -25.234 1.649 1 97.56 165 SER A O 1
ATOM 1309 N N . TYR A 1 166 ? -14.102 -23.359 0.582 1 97.25 166 TYR A N 1
ATOM 1310 C CA . TYR A 1 166 ? -12.656 -23.562 0.555 1 97.25 166 TYR A CA 1
ATOM 1311 C C . TYR A 1 166 ? -12.07 -23.469 1.957 1 97.25 166 TYR A C 1
ATOM 1313 O O . TYR A 1 166 ? -11.172 -24.25 2.314 1 97.25 166 TYR A O 1
ATOM 1321 N N . MET A 1 167 ? -12.523 -22.516 2.748 1 98.19 167 MET A N 1
ATOM 1322 C CA . MET A 1 167 ? -12.078 -22.391 4.133 1 98.19 167 MET A CA 1
ATOM 1323 C C . MET A 1 167 ? -12.359 -23.656 4.918 1 98.19 167 MET A C 1
ATOM 1325 O O . MET A 1 167 ? -11.5 -24.141 5.66 1 98.19 167 MET A O 1
ATOM 1329 N N . ASN A 1 168 ? -13.516 -24.219 4.703 1 97.94 168 ASN A N 1
ATOM 1330 C CA . ASN A 1 168 ? -13.859 -25.453 5.379 1 97.94 168 ASN A CA 1
ATOM 1331 C C . ASN A 1 168 ? -12.977 -26.609 4.914 1 97.94 168 ASN A C 1
ATOM 1333 O O . ASN A 1 168 ? -12.586 -27.469 5.715 1 97.94 168 ASN A O 1
ATOM 1337 N N . TYR A 1 169 ? -12.742 -26.609 3.643 1 96.06 169 TYR A N 1
ATOM 1338 C CA . TYR A 1 169 ? -11.828 -27.594 3.068 1 96.06 169 TYR A CA 1
ATOM 1339 C C . TYR A 1 169 ? -10.461 -27.516 3.746 1 96.06 169 TYR A C 1
ATOM 1341 O O . TYR A 1 169 ? -9.875 -28.547 4.086 1 96.06 169 TYR A O 1
ATOM 1349 N N . LEU A 1 170 ? -9.945 -26.328 3.998 1 96.38 170 LEU A N 1
ATOM 1350 C CA . LEU A 1 170 ? -8.664 -26.109 4.668 1 96.38 170 LEU A CA 1
ATOM 1351 C C . LEU A 1 170 ? -8.727 -26.578 6.121 1 96.38 170 LEU A C 1
ATOM 1353 O O . LEU A 1 170 ? -7.801 -27.219 6.613 1 96.38 170 LEU A O 1
ATOM 1357 N N . LYS A 1 171 ? -9.82 -26.297 6.785 1 96.12 171 LYS A N 1
ATOM 1358 C CA . LYS A 1 171 ? -9.984 -26.688 8.18 1 96.12 171 LYS A CA 1
ATOM 1359 C C . LYS A 1 171 ? -9.891 -28.203 8.344 1 96.12 171 LYS A C 1
ATOM 1361 O O . LYS A 1 171 ? -9.25 -28.703 9.273 1 96.12 171 LYS A O 1
ATOM 1366 N N . LYS A 1 172 ? -10.508 -28.844 7.438 1 95 172 LYS A N 1
ATOM 1367 C CA . LYS A 1 172 ? -10.484 -30.312 7.465 1 95 172 LYS A CA 1
ATOM 1368 C C . LYS A 1 172 ? -9.07 -30.844 7.281 1 95 172 LYS A C 1
ATOM 1370 O O . LYS A 1 172 ? -8.789 -32 7.594 1 95 172 LYS A O 1
ATOM 1375 N N . ARG A 1 173 ? -8.281 -30.047 6.867 1 93.12 173 ARG A N 1
ATOM 1376 C CA . ARG A 1 173 ? -6.91 -30.469 6.605 1 93.12 173 ARG A CA 1
ATOM 1377 C C . ARG A 1 173 ? -5.949 -29.844 7.613 1 93.12 173 ARG A C 1
ATOM 1379 O O . ARG A 1 173 ? -4.75 -29.734 7.355 1 93.12 173 ARG A O 1
ATOM 1386 N N . GLY A 1 174 ? -6.434 -29.219 8.664 1 93.31 174 GLY A N 1
ATOM 1387 C CA . GLY A 1 174 ? -5.621 -28.859 9.812 1 93.31 174 GLY A CA 1
ATOM 1388 C C . GLY A 1 174 ? -5.293 -27.375 9.859 1 93.31 174 GLY A C 1
ATOM 1389 O O . GLY A 1 174 ? -4.5 -26.938 10.688 1 93.31 174 GLY A O 1
ATOM 1390 N N . PHE A 1 175 ? -5.926 -26.578 9.008 1 95.75 175 PHE A N 1
ATOM 1391 C CA . PHE A 1 175 ? -5.645 -25.141 9.008 1 95.75 175 PHE A CA 1
ATOM 1392 C C . PHE A 1 175 ? -6.473 -24.438 10.07 1 95.75 175 PHE A C 1
ATOM 1394 O O . PHE A 1 175 ? -7.648 -24.75 10.258 1 95.75 175 PHE A O 1
ATOM 1401 N N . TRP A 1 176 ? -5.824 -23.516 10.727 1 95.75 176 TRP A N 1
ATOM 1402 C CA . TRP A 1 176 ? -6.551 -22.516 11.492 1 95.75 176 TRP A CA 1
ATOM 1403 C C . TRP A 1 176 ? -6.824 -21.266 10.648 1 95.75 176 TRP A C 1
ATOM 1405 O O . TRP A 1 176 ? -5.906 -20.703 10.047 1 95.75 176 TRP A O 1
ATOM 1415 N N . ILE A 1 177 ? -8.07 -20.891 10.641 1 97.75 177 ILE A N 1
ATOM 1416 C CA . ILE A 1 177 ? -8.469 -19.734 9.836 1 97.75 177 ILE A CA 1
ATOM 1417 C C . ILE A 1 177 ? -8.57 -18.5 10.727 1 97.75 177 ILE A C 1
ATOM 1419 O O . ILE A 1 177 ? -9.414 -18.438 11.625 1 97.75 177 ILE A O 1
ATOM 1423 N N . ILE A 1 178 ? -7.781 -17.516 10.461 1 97.31 178 ILE A N 1
ATOM 1424 C CA . ILE A 1 178 ? -7.766 -16.281 11.258 1 97.31 178 ILE A CA 1
ATOM 1425 C C . ILE A 1 178 ? -8.234 -15.109 10.406 1 97.31 178 ILE A C 1
ATOM 1427 O O . ILE A 1 178 ? -7.598 -14.773 9.398 1 97.31 178 ILE A O 1
ATOM 1431 N N . GLY A 1 179 ? -9.344 -14.547 10.805 1 98.06 179 GLY A N 1
ATOM 1432 C CA . GLY A 1 179 ? -9.789 -13.305 10.188 1 98.06 179 GLY A CA 1
ATOM 1433 C C . GLY A 1 179 ? -9.148 -12.07 10.797 1 98.06 179 GLY A C 1
ATOM 1434 O O . GLY A 1 179 ? -9.219 -11.867 12.008 1 98.06 179 GLY A O 1
ATOM 1435 N N . VAL A 1 180 ? -8.578 -11.219 9.969 1 97.19 180 VAL A N 1
ATOM 1436 C CA . VAL A 1 180 ? -7.945 -9.992 10.445 1 97.19 180 VAL A CA 1
ATOM 1437 C C . VAL A 1 180 ? -8.891 -8.805 10.227 1 97.19 180 VAL A C 1
ATOM 1439 O O . VAL A 1 180 ? -9.203 -8.453 9.086 1 97.19 180 VAL A O 1
ATOM 1442 N N . THR A 1 181 ? -9.352 -8.242 11.289 1 96.81 181 THR A N 1
ATOM 1443 C CA . THR A 1 181 ? -10.32 -7.152 11.219 1 96.81 181 THR A CA 1
ATOM 1444 C C . THR A 1 181 ? -10.172 -6.215 12.422 1 96.81 181 THR A C 1
ATOM 1446 O O . THR A 1 181 ? -9.844 -6.66 13.523 1 96.81 181 THR A O 1
ATOM 1449 N N . GLY A 1 182 ? -10.422 -4.961 12.172 1 94.38 182 GLY A N 1
ATOM 1450 C CA . GLY A 1 182 ? -10.352 -3.973 13.234 1 94.38 182 GLY A CA 1
ATOM 1451 C C . GLY A 1 182 ? -11.414 -4.172 14.297 1 94.38 182 GLY A C 1
ATOM 1452 O O . GLY A 1 182 ? -11.328 -3.594 15.383 1 94.38 182 GLY A O 1
ATOM 1453 N N . TYR A 1 183 ? -12.359 -5.02 14.102 1 94 183 TYR A N 1
ATOM 1454 C CA . TYR A 1 183 ? -13.484 -5.191 15.016 1 94 183 TYR A CA 1
ATOM 1455 C C . TYR A 1 183 ? -13.266 -6.391 15.93 1 94 183 TYR A C 1
ATOM 1457 O O . TYR A 1 183 ? -14.109 -6.695 16.781 1 94 183 TYR A O 1
ATOM 1465 N N . ALA A 1 184 ? -12.148 -7.047 15.758 1 95.75 184 ALA A N 1
ATOM 1466 C CA . ALA A 1 184 ? -11.852 -8.203 16.594 1 95.75 184 ALA A CA 1
ATOM 1467 C C . ALA A 1 184 ? -11.625 -7.781 18.047 1 95.75 184 ALA A C 1
ATOM 1469 O O . ALA A 1 184 ? -11.258 -6.637 18.328 1 95.75 184 ALA A O 1
ATOM 1470 N N . LYS A 1 185 ? -11.891 -8.695 18.938 1 94.12 185 LYS A N 1
ATOM 1471 C CA . LYS A 1 185 ? -11.648 -8.461 20.344 1 94.12 185 LYS A CA 1
ATOM 1472 C C . LYS A 1 185 ? -10.195 -8.742 20.719 1 94.12 185 LYS A C 1
ATOM 1474 O O . LYS A 1 185 ? -9.602 -8.023 21.516 1 94.12 185 LYS A O 1
ATOM 1479 N N . GLU A 1 186 ? -9.641 -9.719 20.016 1 93.69 186 GLU A N 1
ATOM 1480 C CA . GLU A 1 186 ? -8.281 -10.148 20.344 1 93.69 186 GLU A CA 1
ATOM 1481 C C . GLU A 1 186 ? -7.258 -9.539 19.391 1 93.69 186 GLU A C 1
ATOM 1483 O O . GLU A 1 186 ? -7.57 -9.258 18.234 1 93.69 186 GLU A O 1
ATOM 1488 N N . TYR A 1 187 ? -6.102 -9.32 19.969 1 93.19 187 TYR A N 1
ATOM 1489 C CA . TYR A 1 187 ? -4.984 -8.867 19.141 1 93.19 187 TYR A CA 1
ATOM 1490 C C . TYR A 1 187 ? -4.293 -10.039 18.469 1 93.19 187 TYR A C 1
ATOM 1492 O O . TYR A 1 187 ? -4.281 -11.156 18.984 1 93.19 187 TYR A O 1
ATOM 1500 N N . PHE A 1 188 ? -3.725 -9.742 17.297 1 91.88 188 PHE A N 1
ATOM 1501 C CA . PHE A 1 188 ? -2.912 -10.742 16.609 1 91.88 188 PHE A CA 1
ATOM 1502 C C . PHE A 1 188 ? -1.582 -10.938 17.328 1 91.88 188 PHE A C 1
ATOM 1504 O O . PHE A 1 188 ? -0.768 -10.016 17.391 1 91.88 188 PHE A O 1
ATOM 1511 N N . THR A 1 189 ? -1.387 -12.109 17.875 1 81.06 189 THR A N 1
ATOM 1512 C CA . THR A 1 189 ? -0.162 -12.414 18.594 1 81.06 189 THR A CA 1
ATOM 1513 C C . THR A 1 189 ? 0.439 -13.734 18.125 1 81.06 189 THR A C 1
ATOM 1515 O O . THR A 1 189 ? -0.196 -14.477 17.375 1 81.06 189 THR A O 1
ATOM 1518 N N . ASP A 1 190 ? 1.642 -13.93 18.578 1 72.56 190 ASP A N 1
ATOM 1519 C CA . ASP A 1 190 ? 2.377 -15.141 18.219 1 72.56 190 ASP A CA 1
ATOM 1520 C C . ASP A 1 190 ? 1.642 -16.391 18.703 1 72.56 190 ASP A C 1
ATOM 1522 O O . ASP A 1 190 ? 1.855 -17.484 18.188 1 72.56 190 ASP A O 1
ATOM 1526 N N . LYS A 1 191 ? 0.804 -16.203 19.469 1 68.88 191 LYS A N 1
ATOM 1527 C CA . LYS A 1 191 ? 0.082 -17.344 20.047 1 68.88 191 LYS A CA 1
ATOM 1528 C C . LYS A 1 191 ? -0.87 -17.953 19.031 1 68.88 191 LYS A C 1
ATOM 1530 O O . LYS A 1 191 ? -1.266 -19.125 19.156 1 68.88 191 LYS A O 1
ATOM 1535 N N . LEU A 1 192 ? -1.119 -17.25 18.109 1 67.88 192 LEU A N 1
ATOM 1536 C CA . LEU A 1 192 ? -2.082 -17.734 17.125 1 67.88 192 LEU A CA 1
ATOM 1537 C C . LEU A 1 192 ? -1.378 -18.484 15.992 1 67.88 192 LEU A C 1
ATOM 1539 O O . LEU A 1 192 ? -2.033 -19.047 15.117 1 67.88 192 LEU A O 1
ATOM 1543 N N . ILE A 1 193 ? -0.171 -18.5 16.219 1 71.81 193 ILE A N 1
ATOM 1544 C CA . ILE A 1 193 ? 0.594 -19.031 15.086 1 71.81 193 ILE A CA 1
ATOM 1545 C C . ILE A 1 193 ? 0.682 -20.547 15.195 1 71.81 193 ILE A C 1
ATOM 1547 O O . ILE A 1 193 ? 1.047 -21.078 16.25 1 71.81 193 ILE A O 1
ATOM 1551 N N . SER A 1 194 ? 0.163 -21.141 14.164 1 80.88 194 SER A N 1
ATOM 1552 C CA . SER A 1 194 ? 0.224 -22.594 14.016 1 80.88 194 SER A CA 1
ATOM 1553 C C . SER A 1 194 ? 0.972 -22.984 12.75 1 80.88 194 SER A C 1
ATOM 1555 O O . SER A 1 194 ? 1.358 -22.125 11.953 1 80.88 194 SER A O 1
ATOM 1557 N N . ASP A 1 195 ? 1.172 -24.266 12.648 1 85.06 195 ASP A N 1
ATOM 1558 C CA . ASP A 1 195 ? 1.917 -24.781 11.508 1 85.06 195 ASP A CA 1
ATOM 1559 C C . ASP A 1 195 ? 1.179 -24.516 10.195 1 85.06 195 ASP A C 1
ATOM 1561 O O . ASP A 1 195 ? 1.801 -24.172 9.188 1 85.06 195 ASP A O 1
ATOM 1565 N N . LYS A 1 196 ? -0.119 -24.656 10.281 1 93.5 196 LYS A N 1
ATOM 1566 C CA . LYS A 1 196 ? -0.972 -24.422 9.125 1 93.5 196 LYS A CA 1
ATOM 1567 C C . LYS A 1 196 ? -1.973 -23.297 9.406 1 93.5 196 LYS A C 1
ATOM 1569 O O . LYS A 1 196 ? -2.857 -23.453 10.25 1 93.5 196 LYS A O 1
ATOM 1574 N N . ILE A 1 197 ? -1.816 -22.188 8.656 1 95.31 197 ILE A N 1
ATOM 1575 C CA . ILE A 1 197 ? -2.646 -21.031 8.945 1 95.31 197 ILE A CA 1
ATOM 1576 C C . ILE A 1 197 ? -3.18 -20.438 7.637 1 95.31 197 ILE A C 1
ATOM 1578 O O . ILE A 1 197 ? -2.467 -20.406 6.629 1 95.31 197 ILE A O 1
ATOM 1582 N N . ALA A 1 198 ? -4.422 -20.047 7.688 1 97.06 198 ALA A N 1
ATOM 1583 C CA . ALA A 1 198 ? -5.004 -19.219 6.633 1 97.06 198 ALA A CA 1
ATOM 1584 C C . ALA A 1 198 ? -5.438 -17.875 7.176 1 97.06 198 ALA A C 1
ATOM 1586 O O . ALA A 1 198 ? -6.16 -17.797 8.172 1 97.06 198 ALA A O 1
ATOM 1587 N N . LEU A 1 199 ? -4.957 -16.844 6.57 1 97.75 199 LEU A N 1
ATOM 1588 C CA . LEU A 1 199 ? -5.293 -15.484 6.953 1 97.75 199 LEU A CA 1
ATOM 1589 C C . LEU A 1 199 ? -6.352 -14.898 6.02 1 97.75 199 LEU A C 1
ATOM 1591 O O . LEU A 1 199 ? -6.195 -14.938 4.797 1 97.75 199 LEU A O 1
ATOM 1595 N N . VAL A 1 200 ? -7.387 -14.305 6.59 1 98.81 200 VAL A N 1
ATOM 1596 C CA . VAL A 1 200 ? -8.469 -13.742 5.785 1 98.81 200 VAL A CA 1
ATOM 1597 C C . VAL A 1 200 ? -8.5 -12.227 5.953 1 98.81 200 VAL A C 1
ATOM 1599 O O . VAL A 1 200 ? -8.516 -11.719 7.078 1 98.81 200 VAL A O 1
ATOM 1602 N N . PHE A 1 201 ? -8.484 -11.516 4.859 1 98.69 201 PHE A N 1
ATOM 1603 C CA . PHE A 1 201 ? -8.641 -10.07 4.832 1 98.69 201 PHE A CA 1
ATOM 1604 C C . PHE A 1 201 ? -9.891 -9.672 4.059 1 98.69 201 PHE A C 1
ATOM 1606 O O . PHE A 1 201 ? -10.188 -10.25 3.01 1 98.69 201 PHE A O 1
ATOM 1613 N N . GLY A 1 202 ? -10.586 -8.719 4.559 1 97.94 202 GLY A N 1
ATOM 1614 C CA . GLY A 1 202 ? -11.82 -8.273 3.934 1 97.94 202 GLY A CA 1
ATOM 1615 C C . GLY A 1 202 ? -11.641 -7.035 3.072 1 97.94 202 GLY A C 1
ATOM 1616 O O . GLY A 1 202 ? -10.578 -6.422 3.07 1 97.94 202 GLY A O 1
ATOM 1617 N N . ALA A 1 203 ? -12.734 -6.68 2.441 1 95 203 ALA A N 1
ATOM 1618 C CA . ALA A 1 203 ? -12.766 -5.539 1.533 1 95 203 ALA A CA 1
ATOM 1619 C C . ALA A 1 203 ? -12.523 -4.234 2.285 1 95 203 ALA A C 1
ATOM 1621 O O . ALA A 1 203 ? -12.82 -4.133 3.479 1 95 203 ALA A O 1
ATOM 1622 N N . GLU A 1 204 ? -12.008 -3.145 1.584 1 86.31 204 GLU A N 1
ATOM 1623 C CA . GLU A 1 204 ? -11.633 -1.854 2.152 1 86.31 204 GLU A CA 1
ATOM 1624 C C . GLU A 1 204 ? -12.844 -1.114 2.701 1 86.31 204 GLU A C 1
ATOM 1626 O O . GLU A 1 204 ? -12.766 -0.456 3.74 1 86.31 204 GLU A O 1
ATOM 1631 N N . ASP A 1 205 ? -13.992 -1.29 2.111 1 85.5 205 ASP A N 1
ATOM 1632 C CA . ASP A 1 205 ? -15.172 -0.519 2.5 1 85.5 205 ASP A CA 1
ATOM 1633 C C . ASP A 1 205 ? -16.078 -1.321 3.438 1 85.5 205 ASP A C 1
ATOM 1635 O O . ASP A 1 205 ? -16.391 -0.868 4.539 1 85.5 205 ASP A O 1
ATOM 1639 N N . LYS A 1 206 ? -16.266 -2.566 3.133 1 90.88 206 LYS A N 1
ATOM 1640 C CA . LYS A 1 206 ? -17.297 -3.334 3.836 1 90.88 206 LYS A CA 1
ATOM 1641 C C . LYS A 1 206 ? -16.656 -4.324 4.812 1 90.88 206 LYS A C 1
ATOM 1643 O O . LYS A 1 206 ? -17.344 -4.855 5.691 1 90.88 206 LYS A O 1
ATOM 1648 N N . GLY A 1 207 ? -15.398 -4.547 4.684 1 95.31 207 GLY A N 1
ATOM 1649 C CA . GLY A 1 207 ? -14.766 -5.586 5.48 1 95.31 207 GLY A CA 1
ATOM 1650 C C . GLY A 1 207 ? -15.102 -6.988 5.004 1 95.31 207 GLY A C 1
ATOM 1651 O O . GLY A 1 207 ? -15.398 -7.195 3.828 1 95.31 207 GLY A O 1
ATOM 1652 N N . MET A 1 208 ? -14.938 -7.93 5.879 1 97.38 208 MET A N 1
ATOM 1653 C CA . MET A 1 208 ? -15.25 -9.32 5.562 1 97.38 208 MET A CA 1
ATOM 1654 C C . MET A 1 208 ? -16.75 -9.539 5.492 1 97.38 208 MET A C 1
ATOM 1656 O O . MET A 1 208 ? -17.5 -9.039 6.332 1 97.38 208 MET A O 1
ATOM 1660 N N . ARG A 1 209 ? -17.156 -10.273 4.5 1 97.75 209 ARG A N 1
ATOM 1661 C CA . ARG A 1 209 ? -18.547 -10.664 4.449 1 97.75 209 ARG A CA 1
ATOM 1662 C C . ARG A 1 209 ? -18.938 -11.508 5.664 1 97.75 209 ARG A C 1
ATOM 1664 O O . ARG A 1 209 ? -18.094 -12.234 6.207 1 97.75 209 ARG A O 1
ATOM 1671 N N . ARG A 1 210 ? -20.141 -11.469 5.98 1 97.62 210 ARG A N 1
ATOM 1672 C CA . ARG A 1 210 ? -20.641 -12.055 7.215 1 97.62 210 ARG A CA 1
ATOM 1673 C C . ARG A 1 210 ? -20.297 -13.539 7.293 1 97.62 210 ARG A C 1
ATOM 1675 O O . ARG A 1 210 ? -19.688 -13.992 8.266 1 97.62 210 ARG A O 1
ATOM 1682 N N . LEU A 1 211 ? -20.625 -14.352 6.273 1 98.19 211 LEU A N 1
ATOM 1683 C CA . LEU A 1 211 ? -20.422 -15.789 6.301 1 98.19 211 LEU A CA 1
ATOM 1684 C C . LEU A 1 211 ? -18.938 -16.141 6.352 1 98.19 211 LEU A C 1
ATOM 1686 O O . LEU A 1 211 ? -18.547 -17.094 7.004 1 98.19 211 LEU A O 1
ATOM 1690 N N . VAL A 1 212 ? -18.125 -15.375 5.691 1 98.69 212 VAL A N 1
ATOM 1691 C CA . VAL A 1 212 ? -16.688 -15.57 5.715 1 98.69 212 VAL A CA 1
ATOM 1692 C C . VAL A 1 212 ? -16.156 -15.352 7.129 1 98.69 212 VAL A C 1
ATOM 1694 O O . VAL A 1 212 ? -15.383 -16.156 7.645 1 98.69 212 VAL A O 1
ATOM 1697 N N . LYS A 1 213 ? -16.672 -14.273 7.699 1 98.25 213 LYS A N 1
ATOM 1698 C CA . LYS A 1 21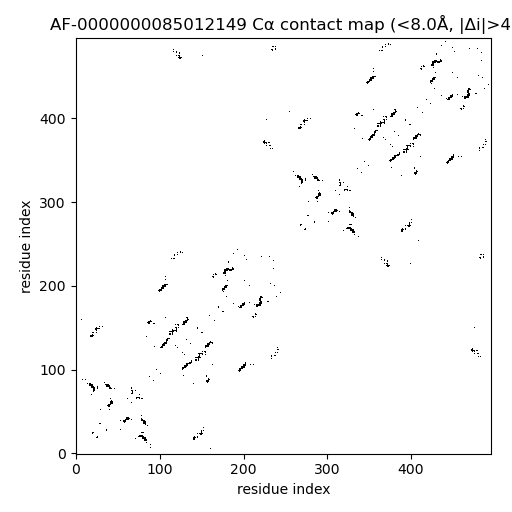3 ? -16.281 -13.945 9.062 1 98.25 213 LYS A CA 1
ATOM 1699 C C . LYS A 1 213 ? -16.672 -15.055 10.039 1 98.25 213 LYS A C 1
ATOM 1701 O O . LYS A 1 213 ? -15.883 -15.445 10.891 1 98.25 213 LYS A O 1
ATOM 1706 N N . GLU A 1 214 ? -17.812 -15.578 9.875 1 98.25 214 GLU A N 1
ATOM 1707 C CA . GLU A 1 214 ? -18.344 -16.609 10.758 1 98.25 214 GLU A CA 1
ATOM 1708 C C . GLU A 1 214 ? -17.594 -17.938 10.57 1 98.25 214 GLU A C 1
ATOM 1710 O O . GLU A 1 214 ? -17.594 -18.781 11.461 1 98.25 214 GLU A O 1
ATOM 1715 N N . THR A 1 215 ? -16.984 -18.109 9.406 1 98.56 215 THR A N 1
ATOM 1716 C CA . THR A 1 215 ? -16.266 -19.344 9.109 1 98.56 215 THR A CA 1
ATOM 1717 C C . THR A 1 215 ? -14.859 -19.297 9.695 1 98.56 215 THR A C 1
ATOM 1719 O O . THR A 1 215 ? -14.195 -20.328 9.789 1 98.56 215 THR A O 1
ATOM 1722 N N . CYS A 1 216 ? -14.414 -18.172 10.117 1 98.06 216 CYS A N 1
ATOM 1723 C CA . CYS A 1 216 ? -13.102 -18.062 10.742 1 98.06 216 CYS A CA 1
ATOM 1724 C C . CYS A 1 216 ? -13.086 -18.734 12.109 1 98.06 216 CYS A C 1
ATOM 1726 O O . CYS A 1 216 ? -14.094 -18.703 12.828 1 98.06 216 CYS A O 1
ATOM 1728 N N . ASP A 1 217 ? -11.945 -19.312 12.469 1 96.69 217 ASP A N 1
ATOM 1729 C CA . ASP A 1 217 ? -11.773 -19.891 13.797 1 96.69 217 ASP A CA 1
ATOM 1730 C C . ASP A 1 217 ? -11.547 -18.797 14.836 1 96.69 217 ASP A C 1
ATOM 1732 O O . ASP A 1 217 ? -11.992 -18.906 15.984 1 96.69 217 ASP A O 1
ATOM 1736 N N . TYR A 1 218 ? -10.797 -17.766 14.398 1 95 218 TYR A N 1
ATOM 1737 C CA . TYR A 1 218 ? -10.5 -16.625 15.25 1 95 218 TYR A CA 1
ATOM 1738 C C . TYR A 1 218 ? -10.539 -15.32 14.461 1 95 218 TYR A C 1
ATOM 1740 O O . TYR A 1 218 ? -10.375 -15.32 13.234 1 95 218 TYR A O 1
ATOM 1748 N N . LEU A 1 219 ? -10.852 -14.297 15.227 1 96.94 219 LEU A N 1
ATOM 1749 C CA . LEU A 1 219 ? -10.656 -12.945 14.719 1 96.94 219 LEU A CA 1
ATOM 1750 C C . LEU A 1 219 ? -9.578 -12.211 15.508 1 96.94 219 LEU A C 1
ATOM 1752 O O . LEU A 1 219 ? -9.492 -12.344 16.734 1 96.94 219 LEU A O 1
ATOM 1756 N N . ALA A 1 220 ? -8.766 -11.508 14.797 1 96.19 220 ALA A N 1
ATOM 1757 C CA . ALA A 1 220 ? -7.68 -10.805 15.469 1 96.19 220 ALA A CA 1
ATOM 1758 C C . ALA A 1 220 ? -7.449 -9.43 14.844 1 96.19 220 ALA A C 1
ATOM 1760 O O . ALA A 1 220 ? -7.699 -9.234 13.648 1 96.19 220 ALA A O 1
ATOM 1761 N N . LYS A 1 221 ? -7.039 -8.492 15.617 1 96.38 221 LYS A N 1
ATOM 1762 C CA . LYS A 1 221 ? -6.77 -7.145 15.109 1 96.38 221 LYS A CA 1
ATOM 1763 C C . LYS A 1 221 ? -5.328 -6.73 15.391 1 96.38 221 LYS A C 1
ATOM 1765 O O . LYS A 1 221 ? -4.668 -7.309 16.266 1 96.38 221 LYS A O 1
ATOM 1770 N N . ILE A 1 222 ? -4.836 -5.859 14.633 1 96 222 ILE A N 1
ATOM 1771 C CA . ILE A 1 222 ? -3.576 -5.172 14.891 1 96 222 ILE A CA 1
ATOM 1772 C C . ILE A 1 222 ? -3.814 -3.992 15.828 1 96 222 ILE A C 1
ATOM 1774 O O . ILE A 1 222 ? -4.699 -3.168 15.586 1 96 222 ILE A O 1
ATOM 1778 N N . PRO A 1 223 ? -3.117 -3.916 16.922 1 95.56 223 PRO A N 1
ATOM 1779 C CA . PRO A 1 223 ? -3.307 -2.748 17.797 1 95.56 223 PRO A CA 1
ATOM 1780 C C . PRO A 1 223 ? -2.893 -1.442 17.109 1 95.56 223 PRO A C 1
ATOM 1782 O O . PRO A 1 223 ? -1.738 -1.295 16.703 1 95.56 223 PRO A O 1
ATOM 1785 N N . ILE A 1 224 ? -3.816 -0.474 17.031 1 96.44 224 ILE A N 1
ATOM 1786 C CA . ILE A 1 224 ? -3.531 0.832 16.453 1 96.44 224 ILE A CA 1
ATOM 1787 C C . ILE A 1 224 ? -4.184 1.927 17.281 1 96.44 224 ILE A C 1
ATOM 1789 O O . ILE A 1 224 ? -4.949 1.637 18.219 1 96.44 224 ILE A O 1
ATOM 1793 N N . SER A 1 225 ? -3.889 3.15 16.969 1 96.5 225 SER A N 1
ATOM 1794 C CA . SER A 1 225 ? -4.48 4.297 17.641 1 96.5 225 SER A CA 1
ATOM 1795 C C . SER A 1 225 ? -6 4.277 17.547 1 96.5 225 SER A C 1
ATOM 1797 O O . SER A 1 225 ? -6.555 3.951 16.484 1 96.5 225 SER A O 1
ATOM 1799 N N . LYS A 1 226 ? -6.672 4.762 18.562 1 94.69 226 LYS A N 1
ATOM 1800 C CA . LYS A 1 226 ? -8.125 4.828 18.578 1 94.69 226 LYS A CA 1
ATOM 1801 C C . LYS A 1 226 ? -8.641 5.902 17.625 1 94.69 226 LYS A C 1
ATOM 1803 O O . LYS A 1 226 ? -9.812 5.898 17.25 1 94.69 226 LYS A O 1
ATOM 1808 N N . SER A 1 227 ? -7.77 6.789 17.219 1 95.5 227 SER A N 1
ATOM 1809 C CA . SER A 1 227 ? -8.164 7.891 16.344 1 95.5 227 SER A CA 1
ATOM 1810 C C . SER A 1 227 ? -8.195 7.449 14.883 1 95.5 227 SER A C 1
ATOM 1812 O O . SER A 1 227 ? -8.617 8.211 14.008 1 95.5 227 SER A O 1
ATOM 1814 N N . VAL A 1 228 ? -7.73 6.262 14.633 1 96.62 228 VAL A N 1
ATOM 1815 C CA . VAL A 1 228 ? -7.672 5.734 13.273 1 96.62 228 VAL A CA 1
ATOM 1816 C C . VAL A 1 228 ? -8.617 4.539 13.141 1 96.62 228 VAL A C 1
ATOM 1818 O O . VAL A 1 228 ? -8.594 3.629 13.977 1 96.62 228 VAL A O 1
ATOM 1821 N N . GLU A 1 229 ? -9.391 4.551 12.133 1 93.44 229 GLU A N 1
ATOM 1822 C CA . GLU A 1 229 ? -10.414 3.516 11.977 1 93.44 229 GLU A CA 1
ATOM 1823 C C . GLU A 1 229 ? -9.789 2.189 11.547 1 93.44 229 GLU A C 1
ATOM 1825 O O . GLU A 1 229 ? -10.164 1.13 12.055 1 93.44 229 GLU A O 1
ATOM 1830 N N . SER A 1 230 ? -8.961 2.26 10.555 1 96.31 230 SER A N 1
ATOM 1831 C CA . SER A 1 230 ? -8.344 1.04 10.039 1 96.31 230 SER A CA 1
ATOM 1832 C C . SER A 1 230 ? -7.094 1.353 9.227 1 96.31 230 SER A C 1
ATOM 1834 O O . SER A 1 230 ? -6.863 2.504 8.852 1 96.31 230 SER A O 1
ATOM 1836 N N . LEU A 1 231 ? -6.301 0.347 9.008 1 97.25 231 LEU A N 1
ATOM 1837 C CA . LEU A 1 231 ? -5.145 0.418 8.117 1 97.25 231 LEU A CA 1
ATOM 1838 C C . LEU A 1 231 ? -5.543 0.09 6.684 1 97.25 231 LEU A C 1
ATOM 1840 O O . LEU A 1 231 ? -6.609 -0.485 6.445 1 97.25 231 LEU A O 1
ATOM 1844 N N . ASN A 1 232 ? -4.758 0.594 5.715 1 97.31 232 ASN A N 1
ATOM 1845 C CA . ASN A 1 232 ? -4.84 0.055 4.359 1 97.31 232 ASN A CA 1
ATOM 1846 C C . ASN A 1 232 ? -4.668 -1.461 4.348 1 97.31 232 ASN A C 1
ATOM 1848 O O . ASN A 1 232 ? -3.807 -1.997 5.051 1 97.31 232 ASN A O 1
ATOM 1852 N N . VAL A 1 233 ? -5.422 -2.119 3.58 1 98.31 233 VAL A N 1
ATOM 1853 C CA . VAL A 1 233 ? -5.484 -3.574 3.664 1 98.31 233 VAL A CA 1
ATOM 1854 C C . VAL A 1 233 ? -4.125 -4.172 3.307 1 98.31 233 VAL A C 1
ATOM 1856 O O . VAL A 1 233 ? -3.703 -5.172 3.895 1 98.31 233 VAL A O 1
ATOM 1859 N N . ALA A 1 234 ? -3.432 -3.627 2.303 1 98.69 234 ALA A N 1
ATOM 1860 C CA . ALA A 1 234 ? -2.115 -4.141 1.931 1 98.69 234 ALA A CA 1
ATOM 1861 C C . ALA A 1 234 ? -1.103 -3.91 3.049 1 98.69 234 ALA A C 1
ATOM 1863 O O . ALA A 1 234 ? -0.234 -4.754 3.289 1 98.69 234 ALA A O 1
ATOM 1864 N N . ASN A 1 235 ? -1.219 -2.742 3.74 1 98.62 235 ASN A N 1
ATOM 1865 C CA . ASN A 1 235 ? -0.355 -2.471 4.883 1 98.62 235 ASN A CA 1
ATOM 1866 C C . ASN A 1 235 ? -0.622 -3.439 6.031 1 98.62 235 ASN A C 1
ATOM 1868 O O . ASN A 1 235 ? 0.314 -3.967 6.633 1 98.62 235 ASN A O 1
ATOM 1872 N N . ALA A 1 236 ? -1.88 -3.666 6.309 1 98.06 236 ALA A N 1
ATOM 1873 C CA . ALA A 1 236 ? -2.256 -4.609 7.359 1 98.06 236 ALA A CA 1
ATOM 1874 C C . ALA A 1 236 ? -1.718 -6.008 7.059 1 98.06 236 ALA A C 1
ATOM 1876 O O . ALA A 1 236 ? -1.132 -6.652 7.93 1 98.06 236 ALA A O 1
ATOM 1877 N N . ALA A 1 237 ? -1.892 -6.441 5.836 1 98.44 237 ALA A N 1
ATOM 1878 C CA . ALA A 1 237 ? -1.408 -7.754 5.418 1 98.44 237 ALA A CA 1
ATOM 1879 C C . ALA A 1 237 ? 0.103 -7.867 5.602 1 98.44 237 ALA A C 1
ATOM 1881 O O . ALA A 1 237 ? 0.596 -8.852 6.156 1 98.44 237 ALA A O 1
ATOM 1882 N N . SER A 1 238 ? 0.79 -6.84 5.191 1 98.25 238 SER A N 1
ATOM 1883 C CA . SER A 1 238 ? 2.248 -6.863 5.262 1 98.25 238 SER A CA 1
ATOM 1884 C C . SER A 1 238 ? 2.729 -6.965 6.707 1 98.25 238 SER A C 1
ATOM 1886 O O . SER A 1 238 ? 3.693 -7.676 6.996 1 98.25 238 SER A O 1
ATOM 1888 N N . ILE A 1 239 ? 2.061 -6.266 7.602 1 96.69 239 ILE A N 1
ATOM 1889 C CA . ILE A 1 239 ? 2.4 -6.309 9.023 1 96.69 239 ILE A CA 1
ATOM 1890 C C . ILE A 1 239 ? 2.203 -7.727 9.555 1 96.69 239 ILE A C 1
ATOM 1892 O O . ILE A 1 239 ? 3.074 -8.266 10.242 1 96.69 239 ILE A O 1
ATOM 1896 N N . ILE A 1 240 ? 1.123 -8.32 9.203 1 96.19 240 ILE A N 1
ATOM 1897 C CA . ILE A 1 240 ? 0.787 -9.656 9.688 1 96.19 240 ILE A CA 1
ATOM 1898 C C . ILE A 1 240 ? 1.762 -10.68 9.109 1 96.19 240 ILE A C 1
ATOM 1900 O O . ILE A 1 240 ? 2.252 -11.547 9.828 1 96.19 240 ILE A O 1
ATOM 1904 N N . PHE A 1 241 ? 2.061 -10.594 7.801 1 96.44 241 PHE A N 1
ATOM 1905 C CA . PHE A 1 241 ? 3.006 -11.508 7.168 1 96.44 241 PHE A CA 1
ATOM 1906 C C . PHE A 1 241 ? 4.367 -11.43 7.848 1 96.44 241 PHE A C 1
ATOM 1908 O O . PHE A 1 241 ? 4.988 -12.461 8.125 1 96.44 241 PHE A O 1
ATOM 1915 N N . HIS A 1 242 ? 4.777 -10.219 8.125 1 94.81 242 HIS A N 1
ATOM 1916 C CA . HIS A 1 242 ? 6.055 -10 8.797 1 94.81 242 HIS A CA 1
ATOM 1917 C C . HIS A 1 242 ? 6.062 -10.625 10.188 1 94.81 242 HIS A C 1
ATOM 1919 O O . HIS A 1 242 ? 7.043 -11.266 10.578 1 94.81 242 HIS A O 1
ATOM 1925 N N . SER A 1 243 ? 5.008 -10.414 10.883 1 91.19 243 SER A N 1
ATOM 1926 C CA . SER A 1 243 ? 4.883 -10.969 12.227 1 91.19 243 SER A CA 1
ATOM 1927 C C . SER A 1 243 ? 4.961 -12.492 12.203 1 91.19 243 SER A C 1
ATOM 1929 O O . SER A 1 243 ? 5.559 -13.102 13.102 1 91.19 243 SER A O 1
ATOM 1931 N N . LEU A 1 244 ? 4.41 -13.117 11.172 1 89.19 244 LEU A N 1
ATOM 1932 C CA . LEU A 1 244 ? 4.422 -14.562 11.031 1 89.19 244 LEU A CA 1
ATOM 1933 C C . LEU A 1 244 ? 5.824 -15.07 10.695 1 89.19 244 LEU A C 1
ATOM 1935 O O . LEU A 1 244 ? 6.203 -16.172 11.094 1 89.19 244 LEU A O 1
ATOM 1939 N N . HIS A 1 245 ? 6.539 -14.297 9.922 1 86.62 245 HIS A N 1
ATOM 1940 C CA . HIS A 1 245 ? 7.863 -14.695 9.461 1 86.62 245 HIS A CA 1
ATOM 1941 C C . HIS A 1 245 ? 8.891 -14.617 10.586 1 86.62 245 HIS A C 1
ATOM 1943 O O . HIS A 1 245 ? 9.852 -15.391 10.617 1 86.62 245 HIS A O 1
ATOM 1949 N N . LYS A 1 246 ? 8.797 -13.68 11.547 1 71.75 246 LYS A N 1
ATOM 1950 C CA . LYS A 1 246 ? 9.711 -13.555 12.68 1 71.75 246 LYS A CA 1
ATOM 1951 C C . LYS A 1 246 ? 9.695 -14.82 13.539 1 71.75 246 LYS A C 1
ATOM 1953 O O . LYS A 1 246 ? 10.68 -15.125 14.211 1 71.75 246 LYS A O 1
ATOM 1958 N N . TYR A 1 247 ? 8.703 -15.523 13.352 1 52.47 247 TYR A N 1
ATOM 1959 C CA . TYR A 1 247 ? 8.562 -16.703 14.203 1 52.47 247 TYR A CA 1
ATOM 1960 C C . TYR A 1 247 ? 9.039 -17.953 13.484 1 52.47 247 TYR A C 1
ATOM 1962 O O . TYR A 1 247 ? 9.117 -19.031 14.078 1 52.47 247 TYR A O 1
ATOM 1970 N N . PHE A 1 248 ? 9.477 -17.688 12.258 1 47.62 248 PHE A N 1
ATOM 1971 C CA . PHE A 1 248 ? 10.055 -18.844 11.578 1 47.62 248 PHE A CA 1
ATOM 1972 C C . PHE A 1 248 ? 11.508 -18.578 11.195 1 47.62 248 PHE A C 1
ATOM 1974 O O . PHE A 1 248 ? 11.883 -17.438 10.914 1 47.62 248 PHE A O 1
ATOM 1981 N N . MET B 1 1 ? 21.812 29.656 14.977 1 28.09 1 MET B N 1
ATOM 1982 C CA . MET B 1 1 ? 20.484 30.188 15.211 1 28.09 1 MET B CA 1
ATOM 1983 C C . MET B 1 1 ? 19.906 30.797 13.938 1 28.09 1 MET B C 1
ATOM 1985 O O . MET B 1 1 ? 18.719 30.641 13.656 1 28.09 1 MET B O 1
ATOM 1989 N N . THR B 1 2 ? 20.734 31.453 13.133 1 33.19 2 THR B N 1
ATOM 1990 C CA . THR B 1 2 ? 20.406 32.5 12.164 1 33.19 2 THR B CA 1
ATOM 1991 C C . THR B 1 2 ? 20.078 31.891 10.805 1 33.19 2 THR B C 1
ATOM 1993 O O . THR B 1 2 ? 19.297 32.469 10.039 1 33.19 2 THR B O 1
ATOM 1996 N N . VAL B 1 3 ? 20.844 30.828 10.453 1 37.03 3 VAL B N 1
ATOM 1997 C CA . VAL B 1 3 ? 20.844 30.484 9.031 1 37.03 3 VAL B CA 1
ATOM 1998 C C . VAL B 1 3 ? 19.5 29.859 8.656 1 37.03 3 VAL B C 1
ATOM 2000 O O . VAL B 1 3 ? 19.125 29.859 7.488 1 37.03 3 VAL B O 1
ATOM 2003 N N . PHE B 1 4 ? 18.859 29.125 9.602 1 37.53 4 PHE B N 1
ATOM 2004 C CA . PHE B 1 4 ? 17.609 28.469 9.281 1 37.53 4 PHE B CA 1
ATOM 2005 C C . PHE B 1 4 ? 16.484 29.484 9.148 1 37.53 4 PHE B C 1
ATOM 2007 O O . PHE B 1 4 ? 15.367 29.141 8.742 1 37.53 4 PHE B O 1
ATOM 2014 N N . ASN B 1 5 ? 16.797 30.797 9.625 1 31.45 5 ASN B N 1
ATOM 2015 C CA . ASN B 1 5 ? 15.711 31.75 9.547 1 31.45 5 ASN B CA 1
ATOM 2016 C C . ASN B 1 5 ? 15.445 32.188 8.102 1 31.45 5 ASN B C 1
ATOM 2018 O O . ASN B 1 5 ? 14.523 32.969 7.844 1 31.45 5 ASN B O 1
ATOM 2022 N N . LYS B 1 6 ? 16.641 32.25 7.328 1 37.88 6 LYS B N 1
ATOM 2023 C CA . LYS B 1 6 ? 16.438 32.875 6.023 1 37.88 6 LYS B CA 1
ATOM 2024 C C . LYS B 1 6 ? 15.469 32.031 5.176 1 37.88 6 LYS B C 1
ATOM 2026 O O . LYS B 1 6 ? 15.219 32.375 4.012 1 37.88 6 LYS B O 1
ATOM 2031 N N . MET B 1 7 ? 15.43 30.906 5.508 1 36.62 7 MET B N 1
ATOM 2032 C CA . MET B 1 7 ? 14.789 29.969 4.586 1 36.62 7 MET B CA 1
ATOM 2033 C C . MET B 1 7 ? 13.281 30.203 4.555 1 36.62 7 MET B C 1
ATOM 2035 O O . MET B 1 7 ? 12.531 29.359 4.051 1 36.62 7 MET B O 1
ATOM 2039 N N . GLN B 1 8 ? 12.914 31.219 5.359 1 33.25 8 GLN B N 1
ATOM 2040 C CA . GLN B 1 8 ? 11.492 31.203 5.691 1 33.25 8 GLN B CA 1
ATOM 2041 C C . GLN B 1 8 ? 10.633 31.406 4.445 1 33.25 8 GLN B C 1
ATOM 2043 O O . GLN B 1 8 ? 9.602 30.75 4.281 1 33.25 8 GLN B O 1
ATOM 2048 N N . ASN B 1 9 ? 10.773 32.688 3.869 1 34.59 9 ASN B N 1
ATOM 2049 C CA . ASN B 1 9 ? 9.531 33.281 3.404 1 34.59 9 ASN B CA 1
ATOM 2050 C C . ASN B 1 9 ? 9.07 32.688 2.086 1 34.59 9 ASN B C 1
ATOM 2052 O O . ASN B 1 9 ? 8.758 33.406 1.139 1 34.59 9 ASN B O 1
ATOM 2056 N N . LYS B 1 10 ? 9.742 31.766 1.578 1 37.47 10 LYS B N 1
ATOM 2057 C CA . LYS B 1 10 ? 9.102 31.422 0.316 1 37.47 10 LYS B CA 1
ATOM 2058 C C . LYS B 1 10 ? 7.609 31.172 0.51 1 37.47 10 LYS B C 1
ATOM 2060 O O . LYS B 1 10 ? 7.207 30.453 1.427 1 37.47 10 LYS B O 1
ATOM 2065 N N . GLN B 1 11 ? 6.812 32.094 0.024 1 37.41 11 GLN B N 1
ATOM 2066 C CA . GLN B 1 11 ? 5.355 32.125 0.002 1 37.41 11 GLN B CA 1
ATOM 2067 C C . GLN B 1 11 ? 4.773 30.75 -0.234 1 37.41 11 GLN B C 1
ATOM 2069 O O . GLN B 1 11 ? 5.109 30.094 -1.221 1 37.41 11 GLN B O 1
ATOM 2074 N N . LEU B 1 12 ? 4.598 29.906 0.749 1 40.59 12 LEU B N 1
ATOM 2075 C CA . LEU B 1 12 ? 3.746 28.719 0.773 1 40.59 12 LEU B CA 1
ATOM 2076 C C . LEU B 1 12 ? 2.633 28.828 -0.263 1 40.59 12 LEU B C 1
ATOM 2078 O O . LEU B 1 12 ? 1.892 29.812 -0.283 1 40.59 12 LEU B O 1
ATOM 2082 N N . ASP B 1 13 ? 2.885 28.672 -1.334 1 42.56 13 ASP B N 1
ATOM 2083 C CA . ASP B 1 13 ? 1.762 28.625 -2.266 1 42.56 13 ASP B CA 1
ATOM 2084 C C . ASP B 1 13 ? 0.501 28.094 -1.584 1 42.56 13 ASP B C 1
ATOM 2086 O O . ASP B 1 13 ? 0.134 26.938 -1.758 1 42.56 13 ASP B O 1
ATOM 2090 N N . TYR B 1 14 ? 0.268 28.422 -0.317 1 46.97 14 TYR B N 1
ATOM 2091 C CA . TYR B 1 14 ? -0.946 28.328 0.487 1 46.97 14 TYR B CA 1
ATOM 2092 C C . TYR B 1 14 ? -2.184 28.594 -0.359 1 46.97 14 TYR B C 1
ATOM 2094 O O . TYR B 1 14 ? -3.312 28.422 0.108 1 46.97 14 TYR B O 1
ATOM 2102 N N . LYS B 1 15 ? -1.981 29.312 -1.456 1 56.78 15 LYS B N 1
ATOM 2103 C CA . LYS B 1 15 ? -3.078 29.984 -2.148 1 56.78 15 LYS B CA 1
ATOM 2104 C C . LYS B 1 15 ? -3.887 29 -2.984 1 56.78 15 LYS B C 1
ATOM 2106 O O . LYS B 1 15 ? -4.965 29.328 -3.479 1 56.78 15 LYS B O 1
ATOM 2111 N N . ASN B 1 16 ? -3.43 27.75 -2.973 1 82.38 16 ASN B N 1
ATOM 2112 C CA . ASN B 1 16 ? -4.23 27.031 -3.955 1 82.38 16 ASN B CA 1
ATOM 2113 C C . ASN B 1 16 ? -5.086 25.953 -3.299 1 82.38 16 ASN B C 1
ATOM 2115 O O . ASN B 1 16 ? -4.566 25.094 -2.58 1 82.38 16 ASN B O 1
ATOM 2119 N N . SER B 1 17 ? -6.316 26.219 -3.25 1 95.38 17 SER B N 1
ATOM 2120 C CA . SER B 1 17 ? -7.328 25.266 -2.805 1 95.38 17 SER B CA 1
ATOM 2121 C C . SER B 1 17 ? -7.418 24.078 -3.748 1 95.38 17 SER B C 1
ATOM 2123 O O . SER B 1 17 ? -6.93 24.125 -4.879 1 95.38 17 SER B O 1
ATOM 2125 N N . TYR B 1 18 ? -7.754 22.969 -3.189 1 96.75 18 TYR B N 1
ATOM 2126 C CA . TYR B 1 18 ? -8.023 21.781 -3.988 1 96.75 18 TYR B CA 1
ATOM 2127 C C . TYR B 1 18 ? -9.273 21.062 -3.5 1 96.75 18 TYR B C 1
ATOM 2129 O O . TYR B 1 18 ? -9.789 21.359 -2.418 1 96.75 18 TYR B O 1
ATOM 2137 N N . TYR B 1 19 ? -9.812 20.188 -4.293 1 97.38 19 TYR B N 1
ATOM 2138 C CA . TYR B 1 19 ? -10.984 19.422 -3.877 1 97.38 19 TYR B CA 1
ATOM 2139 C C . TYR B 1 19 ? -10.57 18.109 -3.221 1 97.38 19 TYR B C 1
ATOM 2141 O O . TYR B 1 19 ? -9.938 17.266 -3.855 1 97.38 19 TYR B O 1
ATOM 2149 N N . MET B 1 20 ? -10.906 18.078 -1.987 1 98 20 MET B N 1
ATOM 2150 C CA . MET B 1 20 ? -10.859 16.828 -1.228 1 98 20 MET B CA 1
ATOM 2151 C C . MET B 1 20 ? -12.148 16.031 -1.415 1 98 20 MET B C 1
ATOM 2153 O O . MET B 1 20 ? -13.234 16.609 -1.52 1 98 20 MET B O 1
ATOM 2157 N N . TYR B 1 21 ? -12 14.703 -1.467 1 98.38 21 TYR B N 1
ATOM 2158 C CA . TYR B 1 21 ? -13.203 13.914 -1.729 1 98.38 21 TYR B CA 1
ATOM 2159 C C . TYR B 1 21 ? -13.195 12.617 -0.929 1 98.38 21 TYR B C 1
ATOM 2161 O O . TYR B 1 21 ? -12.133 12.148 -0.513 1 98.38 21 TYR B O 1
ATOM 2169 N N . GLY B 1 22 ? -14.352 12.078 -0.75 1 97.44 22 GLY B N 1
ATOM 2170 C CA . GLY B 1 22 ? -14.547 10.867 0.033 1 97.44 22 GLY B CA 1
ATOM 2171 C C . GLY B 1 22 ? -15.102 11.133 1.418 1 97.44 22 GLY B C 1
ATOM 2172 O O . GLY B 1 22 ? -14.797 12.156 2.031 1 97.44 22 GLY B O 1
ATOM 2173 N N . LYS B 1 23 ? -15.812 10.211 1.943 1 97 23 LYS B N 1
ATOM 2174 C CA . LYS B 1 23 ? -16.484 10.367 3.229 1 97 23 LYS B CA 1
ATOM 2175 C C . LYS B 1 23 ? -15.492 10.641 4.348 1 97 23 LYS B C 1
ATOM 2177 O O . LYS B 1 23 ? -15.562 11.664 5.023 1 97 23 LYS B O 1
ATOM 2182 N N . HIS B 1 24 ? -14.445 9.828 4.445 1 97.06 24 HIS B N 1
ATOM 2183 C CA . HIS B 1 24 ? -13.539 9.891 5.59 1 97.06 24 HIS B CA 1
ATOM 2184 C C . HIS B 1 24 ? -12.664 11.133 5.535 1 97.06 24 HIS B C 1
ATOM 2186 O O . HIS B 1 24 ? -12.562 11.875 6.52 1 97.06 24 HIS B O 1
ATOM 2192 N N . PRO B 1 25 ? -12.094 11.414 4.344 1 98.19 25 PRO B N 1
ATOM 2193 C CA . PRO B 1 25 ? -11.266 12.625 4.285 1 98.19 25 PRO B CA 1
ATOM 2194 C C . PRO B 1 25 ? -12.055 13.898 4.594 1 98.19 25 PRO B C 1
ATOM 2196 O O . PRO B 1 25 ? -11.609 14.727 5.395 1 98.19 25 PRO B O 1
ATOM 2199 N N . VAL B 1 26 ? -13.242 14.023 4.059 1 98.38 26 VAL B N 1
ATOM 2200 C CA . VAL B 1 26 ? -14 15.266 4.191 1 98.38 26 VAL B CA 1
ATOM 2201 C C . VAL B 1 26 ? -14.531 15.398 5.613 1 98.38 26 VAL B C 1
ATOM 2203 O O . VAL B 1 26 ? -14.43 16.469 6.227 1 98.38 26 VAL B O 1
ATOM 2206 N N . LEU B 1 27 ? -15.062 14.32 6.16 1 97.81 27 LEU B N 1
ATOM 2207 C CA . LEU B 1 27 ? -15.594 14.398 7.516 1 97.81 27 LEU B CA 1
ATOM 2208 C C . LEU B 1 27 ? -14.484 14.672 8.523 1 97.81 27 LEU B C 1
ATOM 2210 O O . LEU B 1 27 ? -14.68 15.422 9.477 1 97.81 27 LEU B O 1
ATOM 2214 N N . SER B 1 28 ? -13.359 14.062 8.32 1 98.12 28 SER B N 1
ATOM 2215 C CA . SER B 1 28 ? -12.219 14.344 9.188 1 98.12 28 SER B CA 1
ATOM 2216 C C . SER B 1 28 ? -11.789 15.805 9.086 1 98.12 28 SER B C 1
ATOM 2218 O O . SER B 1 28 ? -11.461 16.422 10.094 1 98.12 28 SER B O 1
ATOM 2220 N N . ALA B 1 29 ? -11.789 16.328 7.91 1 98.06 29 ALA B N 1
ATOM 2221 C CA . ALA B 1 29 ? -11.445 17.719 7.699 1 98.06 29 ALA B CA 1
ATOM 2222 C C . ALA B 1 29 ? -12.422 18.641 8.43 1 98.06 29 ALA B C 1
ATOM 2224 O O . ALA B 1 29 ? -12.008 19.625 9.055 1 98.06 29 ALA B O 1
ATOM 2225 N N . ILE B 1 30 ? -13.703 18.344 8.359 1 97.75 30 ILE B N 1
ATOM 2226 C CA . ILE B 1 30 ? -14.734 19.125 9.023 1 97.75 30 ILE B CA 1
ATOM 2227 C C . ILE B 1 30 ? -14.484 19.156 10.523 1 97.75 30 ILE B C 1
ATOM 2229 O O . ILE B 1 30 ? -14.703 20.188 11.18 1 97.75 30 ILE B O 1
ATOM 2233 N N . ASN B 1 31 ? -13.953 18.109 11.008 1 96.81 31 ASN B N 1
ATOM 2234 C CA . ASN B 1 31 ? -13.781 17.969 12.453 1 96.81 31 ASN B CA 1
ATOM 2235 C C . ASN B 1 31 ? -12.438 18.547 12.914 1 96.81 31 ASN B C 1
ATOM 2237 O O . ASN B 1 31 ? -12.148 18.578 14.109 1 96.81 31 ASN B O 1
ATOM 2241 N N . ASN B 1 32 ? -11.586 18.891 12.07 1 96.88 32 ASN B N 1
ATOM 2242 C CA . ASN B 1 32 ? -10.305 19.5 12.406 1 96.88 32 ASN B CA 1
ATOM 2243 C C . ASN B 1 32 ? -10.375 21.031 12.367 1 96.88 32 ASN B C 1
ATOM 2245 O O . ASN B 1 32 ? -10.445 21.625 11.289 1 96.88 32 ASN B O 1
ATOM 2249 N N . PRO B 1 33 ? -10.297 21.672 13.445 1 95.38 33 PRO B N 1
ATOM 2250 C CA . PRO B 1 33 ? -10.445 23.141 13.477 1 95.38 33 PRO B CA 1
ATOM 2251 C C . PRO B 1 33 ? -9.32 23.859 12.727 1 95.38 33 PRO B C 1
ATOM 2253 O O . PRO B 1 33 ? -9.484 25 12.312 1 95.38 33 PRO B O 1
ATOM 2256 N N . LYS B 1 34 ? -8.242 23.203 12.516 1 94 34 LYS B N 1
ATOM 2257 C CA . LYS B 1 34 ? -7.125 23.828 11.812 1 94 34 LYS B CA 1
ATOM 2258 C C . LYS B 1 34 ? -7.355 23.828 10.305 1 94 34 LYS B C 1
ATOM 2260 O O . LYS B 1 34 ? -6.68 24.547 9.57 1 94 34 LYS B O 1
ATOM 2265 N N . ARG B 1 35 ? -8.266 23 9.836 1 96.75 35 ARG B N 1
ATOM 2266 C CA . ARG B 1 35 ? -8.539 22.875 8.406 1 96.75 35 ARG B CA 1
ATOM 2267 C C . ARG B 1 35 ? -9.477 23.984 7.938 1 96.75 35 ARG B C 1
ATOM 2269 O O . ARG B 1 35 ? -10.562 24.156 8.484 1 96.75 35 ARG B O 1
ATOM 2276 N N . GLN B 1 36 ? -9 24.656 6.969 1 96.56 36 GLN B N 1
ATOM 2277 C CA . GLN B 1 36 ? -9.852 25.656 6.34 1 96.56 36 GLN B CA 1
ATOM 2278 C C . GLN B 1 36 ? -10.648 25.062 5.188 1 96.56 36 GLN B C 1
ATOM 2280 O O . GLN B 1 36 ? -10.07 24.609 4.191 1 96.56 36 GLN B O 1
ATOM 2285 N N . ILE B 1 37 ? -11.953 25.109 5.281 1 97.44 37 ILE B N 1
ATOM 2286 C CA . ILE B 1 37 ? -12.867 24.578 4.27 1 97.44 37 ILE B CA 1
ATOM 2287 C C . ILE B 1 37 ? -13.641 25.719 3.621 1 97.44 37 ILE B C 1
ATOM 2289 O O . ILE B 1 37 ? -14.32 26.484 4.309 1 97.44 37 ILE B O 1
ATOM 2293 N N . GLU B 1 38 ? -13.539 25.797 2.354 1 97.12 38 GLU B N 1
ATOM 2294 C CA . GLU B 1 38 ? -14.234 26.859 1.632 1 97.12 38 GLU B CA 1
ATOM 2295 C C . GLU B 1 38 ? -15.695 26.516 1.392 1 97.12 38 GLU B C 1
ATOM 2297 O O . GLU B 1 38 ? -16.578 27.344 1.564 1 97.12 38 GLU B O 1
ATOM 2302 N N . ASN B 1 39 ? -15.867 25.281 0.919 1 97.25 39 ASN B N 1
ATOM 2303 C CA . ASN B 1 39 ? -17.219 24.812 0.631 1 97.25 39 ASN B CA 1
ATOM 2304 C C . ASN B 1 39 ? -17.281 23.281 0.58 1 97.25 39 ASN B C 1
ATOM 2306 O O . ASN B 1 39 ? -16.266 22.625 0.305 1 97.25 39 ASN B O 1
ATOM 2310 N N . ILE B 1 40 ? -18.5 22.812 0.89 1 98.44 40 ILE B N 1
ATOM 2311 C CA . ILE B 1 40 ? -18.75 21.375 0.823 1 98.44 40 ILE B CA 1
ATOM 2312 C C . ILE B 1 40 ? -19.812 21.078 -0.246 1 98.44 40 ILE B C 1
ATOM 2314 O O . ILE B 1 40 ? -20.812 21.781 -0.348 1 98.44 40 ILE B O 1
ATOM 2318 N N . LEU B 1 41 ? -19.5 20.141 -1.114 1 98.56 41 LEU B N 1
ATOM 2319 C CA . LEU B 1 41 ? -20.469 19.594 -2.072 1 98.56 41 LEU B CA 1
ATOM 2320 C C . LEU B 1 41 ? -20.875 18.172 -1.691 1 98.56 41 LEU B C 1
ATOM 2322 O O . LEU B 1 41 ? -20.016 17.312 -1.479 1 98.56 41 LEU B O 1
ATOM 2326 N N . CYS B 1 42 ? -22.172 17.922 -1.58 1 98.44 42 CYS B N 1
ATOM 2327 C CA . CYS B 1 42 ? -22.562 16.562 -1.236 1 98.44 42 CYS B CA 1
ATOM 2328 C C . CYS B 1 42 ? -23.938 16.234 -1.809 1 98.44 42 CYS B C 1
ATOM 2330 O O . CYS B 1 42 ? -24.703 17.141 -2.164 1 98.44 42 CYS B O 1
ATOM 2332 N N . THR B 1 43 ? -24.188 15 -1.993 1 98.38 43 THR B N 1
ATOM 2333 C CA . THR B 1 43 ? -25.5 14.539 -2.436 1 98.38 43 THR B CA 1
ATOM 2334 C C . THR B 1 43 ? -26.531 14.703 -1.322 1 98.38 43 THR B C 1
ATOM 2336 O O . THR B 1 43 ? -26.172 14.805 -0.148 1 98.38 43 THR B O 1
ATOM 2339 N N . LYS B 1 44 ? -27.797 14.695 -1.765 1 98.19 44 LYS B N 1
ATOM 2340 C CA . LYS B 1 44 ? -28.875 14.82 -0.789 1 98.19 44 LYS B CA 1
ATOM 2341 C C . LYS B 1 44 ? -28.844 13.664 0.211 1 98.19 44 LYS B C 1
ATOM 2343 O O . LYS B 1 44 ? -29.016 13.875 1.413 1 98.19 44 LYS B O 1
ATOM 2348 N N . GLU B 1 45 ? -28.641 12.5 -0.292 1 97.81 45 GLU B N 1
ATOM 2349 C CA . GLU B 1 45 ? -28.609 11.312 0.554 1 97.81 45 GLU B CA 1
ATOM 2350 C C . GLU B 1 45 ? -27.516 11.422 1.611 1 97.81 45 GLU B C 1
ATOM 2352 O O . GLU B 1 45 ? -27.75 11.133 2.787 1 97.81 45 GLU B O 1
ATOM 2357 N N . PHE B 1 46 ? -26.406 11.867 1.168 1 97.88 46 PHE B N 1
ATOM 2358 C CA . PHE B 1 46 ? -25.281 11.992 2.088 1 97.88 46 PHE B CA 1
ATOM 2359 C C . PHE B 1 46 ? -25.547 13.086 3.115 1 97.88 46 PHE B C 1
ATOM 2361 O O . PHE B 1 46 ? -25.234 12.922 4.297 1 97.88 46 PHE B O 1
ATOM 2368 N N . PHE B 1 47 ? -26.047 14.156 2.668 1 98.06 47 PHE B N 1
ATOM 2369 C CA . PHE B 1 47 ? -26.359 15.266 3.553 1 98.06 47 PHE B CA 1
ATOM 2370 C C . PHE B 1 47 ? -27.359 14.844 4.629 1 98.06 47 PHE B C 1
ATOM 2372 O O . PHE B 1 47 ? -27.172 15.164 5.805 1 98.06 47 PHE B O 1
ATOM 2379 N N . ASP B 1 48 ? -28.328 14.133 4.23 1 98.06 48 ASP B N 1
ATOM 2380 C CA . ASP B 1 48 ? -29.391 13.75 5.16 1 98.06 48 ASP B CA 1
ATOM 2381 C C . ASP B 1 48 ? -28.844 12.906 6.305 1 98.06 48 ASP B C 1
ATOM 2383 O O . ASP B 1 48 ? -29.312 13.008 7.441 1 98.06 48 ASP B O 1
ATOM 2387 N N . ILE B 1 49 ? -27.891 12.117 5.996 1 97.19 49 ILE B N 1
ATOM 2388 C CA . ILE B 1 49 ? -27.281 11.242 6.988 1 97.19 49 ILE B CA 1
ATOM 2389 C C . ILE B 1 49 ? -26.344 12.039 7.879 1 97.19 49 ILE B C 1
ATOM 2391 O O . ILE B 1 49 ? -26.203 11.75 9.07 1 97.19 49 ILE B O 1
ATOM 2395 N N . ASN B 1 50 ? -25.719 13.078 7.34 1 97.56 50 ASN B N 1
ATOM 2396 C CA . ASN B 1 50 ? -24.688 13.812 8.062 1 97.56 50 ASN B CA 1
ATOM 2397 C C . ASN B 1 50 ? -25.062 15.281 8.242 1 97.56 50 ASN B C 1
ATOM 2399 O O . ASN B 1 50 ? -24.203 16.156 8.266 1 97.56 50 ASN B O 1
ATOM 2403 N N . LYS B 1 51 ? -26.266 15.594 8.375 1 96.94 51 LYS B N 1
ATOM 2404 C CA . LYS B 1 51 ? -26.812 16.938 8.375 1 96.94 51 LYS B CA 1
ATOM 2405 C C . LYS B 1 51 ? -26.219 17.781 9.508 1 96.94 51 LYS B C 1
ATOM 2407 O O . LYS B 1 51 ? -25.906 18.953 9.328 1 96.94 51 LYS B O 1
ATOM 2412 N N . LYS B 1 52 ? -26.047 17.203 10.625 1 96 52 LYS B N 1
ATOM 2413 C CA . LYS B 1 52 ? -25.578 17.922 11.812 1 96 52 LYS B CA 1
ATOM 2414 C C . LYS B 1 52 ? -24.156 18.453 11.602 1 96 52 LYS B C 1
ATOM 2416 O O . LYS B 1 52 ? -23.844 19.562 12.039 1 96 52 LYS B O 1
ATOM 2421 N N . LEU B 1 53 ? -23.359 17.703 10.922 1 95.56 53 LEU B N 1
ATOM 2422 C CA . LEU B 1 53 ? -21.969 18.078 10.711 1 95.56 53 LEU B CA 1
ATOM 2423 C C . LEU B 1 53 ? -21.828 19.031 9.523 1 95.56 53 LEU B C 1
ATOM 2425 O O . LEU B 1 53 ? -21.156 20.062 9.617 1 95.56 53 LEU B O 1
ATOM 2429 N N . ILE B 1 54 ? -22.5 18.734 8.461 1 96.94 54 ILE B N 1
ATOM 2430 C CA . ILE B 1 54 ? -22.344 19.469 7.215 1 96.94 54 ILE B CA 1
ATOM 2431 C C . ILE B 1 54 ? -23.125 20.781 7.285 1 96.94 54 ILE B C 1
ATOM 2433 O O . ILE B 1 54 ? -22.703 21.797 6.734 1 96.94 54 ILE B O 1
ATOM 2437 N N . GLY B 1 55 ? -24.219 20.75 7.977 1 94.38 55 GLY B N 1
ATOM 2438 C CA . GLY B 1 55 ? -25.109 21.891 8.047 1 94.38 55 GLY B CA 1
ATOM 2439 C C . GLY B 1 55 ? -24.484 23.094 8.727 1 94.38 55 GLY B C 1
ATOM 2440 O O . GLY B 1 55 ? -24.969 24.219 8.578 1 94.38 55 GLY B O 1
ATOM 2441 N N . THR B 1 56 ? -23.453 22.891 9.477 1 92.25 56 THR B N 1
ATOM 2442 C CA . THR B 1 56 ? -22.797 23.969 10.195 1 92.25 56 THR B CA 1
ATOM 2443 C C . THR B 1 56 ? -21.781 24.672 9.297 1 92.25 56 THR B C 1
ATOM 2445 O O . THR B 1 56 ? -21.156 25.656 9.703 1 92.25 56 THR B O 1
ATOM 2448 N N . ARG B 1 57 ? -21.609 24.188 8.094 1 94.94 57 ARG B N 1
ATOM 2449 C CA . ARG B 1 57 ? -20.641 24.719 7.133 1 94.94 57 ARG B CA 1
ATOM 2450 C C . ARG B 1 57 ? -21.328 25.219 5.875 1 94.94 57 ARG B C 1
ATOM 2452 O O . ARG B 1 57 ? -22.531 24.984 5.68 1 94.94 57 ARG B O 1
ATOM 2459 N N . SER B 1 58 ? -20.609 26.016 5.109 1 97.12 58 SER B N 1
ATOM 2460 C CA . SER B 1 58 ? -21.094 26.312 3.766 1 97.12 58 SER B CA 1
ATOM 2461 C C . SER B 1 58 ? -21.172 25.062 2.908 1 97.12 58 SER B C 1
ATOM 2463 O O . SER B 1 58 ? -20.188 24.344 2.744 1 97.12 58 SER B O 1
ATOM 2465 N N . TYR B 1 59 ? -22.312 24.766 2.418 1 98.06 59 TYR B N 1
ATOM 2466 C CA . TYR B 1 59 ? -22.469 23.547 1.636 1 98.06 59 TYR B CA 1
ATOM 2467 C C . TYR B 1 59 ? -23.422 23.75 0.466 1 98.06 59 TYR B C 1
ATOM 2469 O O . TYR B 1 59 ? -24.172 24.734 0.439 1 98.06 59 TYR B O 1
ATOM 2477 N N . GLU B 1 60 ? -23.344 22.891 -0.517 1 98.25 60 GLU B N 1
ATOM 2478 C CA . GLU B 1 60 ? -24.234 22.812 -1.667 1 98.25 60 GLU B CA 1
ATOM 2479 C C . GLU B 1 60 ? -24.656 21.375 -1.947 1 98.25 60 GLU B C 1
ATOM 2481 O O . GLU B 1 60 ? -23.828 20.453 -1.921 1 98.25 60 GLU B O 1
ATOM 2486 N N . ILE B 1 61 ? -25.953 21.188 -2.168 1 98.31 61 ILE B N 1
ATOM 2487 C CA . ILE B 1 61 ? -26.453 19.875 -2.559 1 98.31 61 ILE B CA 1
ATOM 2488 C C . ILE B 1 61 ? -26.312 19.703 -4.07 1 98.31 61 ILE B C 1
ATOM 2490 O O . ILE B 1 61 ? -26.797 20.516 -4.848 1 98.31 61 ILE B O 1
ATOM 2494 N N . VAL B 1 62 ? -25.578 18.656 -4.453 1 98.12 62 VAL B N 1
ATOM 2495 C CA . VAL B 1 62 ? -25.359 18.359 -5.863 1 98.12 62 VAL B CA 1
ATOM 2496 C C . VAL B 1 62 ? -25.656 16.891 -6.145 1 98.12 62 VAL B C 1
ATOM 2498 O O . VAL B 1 62 ? -25.906 16.125 -5.219 1 98.12 62 VAL B O 1
ATOM 2501 N N . ASN B 1 63 ? -25.766 16.5 -7.43 1 96.75 63 ASN B N 1
ATOM 2502 C CA . ASN B 1 63 ? -25.953 15.094 -7.746 1 96.75 63 ASN B CA 1
ATOM 2503 C C . ASN B 1 63 ? -24.625 14.406 -8.039 1 96.75 63 ASN B C 1
ATOM 2505 O O . ASN B 1 63 ? -23.594 15.062 -8.133 1 96.75 63 ASN B O 1
ATOM 2509 N N . ASN B 1 64 ? -24.688 13.133 -8.148 1 96.19 64 ASN B N 1
ATOM 2510 C CA . ASN B 1 64 ? -23.484 12.32 -8.336 1 96.19 64 ASN B CA 1
ATOM 2511 C C . ASN B 1 64 ? -22.766 12.672 -9.633 1 96.19 64 ASN B C 1
ATOM 2513 O O . ASN B 1 64 ? -21.531 12.609 -9.703 1 96.19 64 ASN B O 1
ATOM 2517 N N . TYR B 1 65 ? -23.516 12.992 -10.562 1 95.88 65 TYR B N 1
ATOM 2518 C CA . TYR B 1 65 ? -22.953 13.312 -11.867 1 95.88 65 TYR B CA 1
ATOM 2519 C C . TYR B 1 65 ? -22.031 14.523 -11.781 1 95.88 65 TYR B C 1
ATOM 2521 O O . TYR B 1 65 ? -20.922 14.516 -12.328 1 95.88 65 TYR B O 1
ATOM 2529 N N . ILE B 1 66 ? -22.438 15.516 -11.078 1 95.19 66 ILE B N 1
ATOM 2530 C CA . ILE B 1 66 ? -21.656 16.734 -10.922 1 95.19 66 ILE B CA 1
ATOM 2531 C C . ILE B 1 66 ? -20.375 16.438 -10.164 1 95.19 66 ILE B C 1
ATOM 2533 O O . ILE B 1 66 ? -19.297 16.891 -10.57 1 95.19 66 ILE B O 1
ATOM 2537 N N . LEU B 1 67 ? -20.453 15.695 -9.125 1 96.31 67 LEU B N 1
ATOM 2538 C CA . LEU B 1 67 ? -19.281 15.312 -8.352 1 96.31 67 LEU B CA 1
ATOM 2539 C C . LEU B 1 67 ? -18.297 14.523 -9.203 1 96.31 67 LEU B C 1
ATOM 2541 O O . LEU B 1 67 ? -17.078 14.789 -9.172 1 96.31 67 LEU B O 1
ATOM 2545 N N . SER B 1 68 ? -18.781 13.578 -9.953 1 95.19 68 SER B N 1
ATOM 2546 C CA . SER B 1 68 ? -17.938 12.719 -10.773 1 95.19 68 SER B CA 1
ATOM 2547 C C . SER B 1 68 ? -17.203 13.523 -11.844 1 95.19 68 SER B C 1
ATOM 2549 O O . SER B 1 68 ? -16.031 13.289 -12.109 1 95.19 68 SER B O 1
ATOM 2551 N N . LYS B 1 69 ? -17.891 14.438 -12.484 1 94.62 69 LYS B N 1
ATOM 2552 C CA . LYS B 1 69 ? -17.281 15.312 -13.477 1 94.62 69 LYS B CA 1
ATOM 2553 C C . LYS B 1 69 ? -16.203 16.188 -12.852 1 94.62 69 LYS B C 1
ATOM 2555 O O . LYS B 1 69 ? -15.102 16.328 -13.391 1 94.62 69 LYS B O 1
ATOM 2560 N N . LEU B 1 70 ? -16.531 16.766 -11.695 1 94.56 70 LEU B N 1
ATOM 2561 C CA . LEU B 1 70 ? -15.641 17.672 -10.984 1 94.56 70 LEU B CA 1
ATOM 2562 C C . LEU B 1 70 ? -14.352 16.969 -10.594 1 94.56 70 LEU B C 1
ATOM 2564 O O . LEU B 1 70 ? -13.266 17.547 -10.664 1 94.56 70 LEU B O 1
ATOM 2568 N N . LEU B 1 71 ? -14.477 15.695 -10.258 1 94.69 71 LEU B N 1
ATOM 2569 C CA . LEU B 1 71 ? -13.359 14.961 -9.672 1 94.69 71 LEU B CA 1
ATOM 2570 C C . LEU B 1 71 ? -12.773 13.977 -10.672 1 94.69 71 LEU B C 1
ATOM 2572 O O . LEU B 1 71 ? -12.039 13.062 -10.289 1 94.69 71 LEU B O 1
ATOM 2576 N N . LYS B 1 72 ? -13.156 14.125 -11.945 1 91.25 72 LYS B N 1
ATOM 2577 C CA . LYS B 1 72 ? -12.641 13.281 -13.023 1 91.25 72 LYS B CA 1
ATOM 2578 C C . LYS B 1 72 ? -12.836 11.797 -12.695 1 91.25 72 LYS B C 1
ATOM 2580 O O . LYS B 1 72 ? -11.891 11.008 -12.797 1 91.25 72 LYS B O 1
ATOM 2585 N N . HIS B 1 73 ? -14 11.453 -12.078 1 86.25 73 HIS B N 1
ATOM 2586 C CA . HIS B 1 73 ? -14.539 10.109 -11.883 1 86.25 73 HIS B CA 1
ATOM 2587 C C . HIS B 1 73 ? -13.812 9.383 -10.758 1 86.25 73 HIS B C 1
ATOM 2589 O O . HIS B 1 73 ? -13.781 8.148 -10.734 1 86.25 73 HIS B O 1
ATOM 2595 N N . GLN B 1 74 ? -13.227 10.156 -9.953 1 86.62 74 GLN B N 1
ATOM 2596 C CA . GLN B 1 74 ? -12.711 9.555 -8.727 1 86.62 74 GLN B CA 1
ATOM 2597 C C . GLN B 1 74 ? -13.852 9.125 -7.805 1 86.62 74 GLN B C 1
ATOM 2599 O O . GLN B 1 74 ? -14.945 9.688 -7.863 1 86.62 74 GLN B O 1
ATOM 2604 N N . THR B 1 75 ? -13.594 8.109 -7.059 1 88.75 75 THR B N 1
ATOM 2605 C CA . THR B 1 75 ? -14.602 7.617 -6.125 1 88.75 75 THR B CA 1
ATOM 2606 C C . THR B 1 75 ? -14.828 8.617 -4.996 1 88.75 75 THR B C 1
ATOM 2608 O O . THR B 1 75 ? -14.039 8.688 -4.055 1 88.75 75 THR B O 1
ATOM 2611 N N . HIS B 1 76 ? -15.953 9.359 -5.043 1 94.88 76 HIS B N 1
ATOM 2612 C CA . HIS B 1 76 ? -16.188 10.484 -4.141 1 94.88 76 HIS B CA 1
ATOM 2613 C C . HIS B 1 76 ? -17.172 10.109 -3.041 1 94.88 76 HIS B C 1
ATOM 2615 O O . HIS B 1 76 ? -17.297 10.82 -2.043 1 94.88 76 HIS B O 1
ATOM 2621 N N . GLN B 1 77 ? -17.859 9.047 -3.141 1 94.56 77 GLN B N 1
ATOM 2622 C CA . GLN B 1 77 ? -18.781 8.531 -2.139 1 94.56 77 GLN B CA 1
ATOM 2623 C C . GLN B 1 77 ? -19.812 9.586 -1.75 1 94.56 77 GLN B C 1
ATOM 2625 O O . GLN B 1 77 ? -20.156 9.727 -0.573 1 94.56 77 GLN B O 1
ATOM 2630 N N . GLY B 1 78 ? -20.156 10.5 -2.604 1 97.56 78 GLY B N 1
ATOM 2631 C CA . GLY B 1 78 ? -21.25 11.438 -2.438 1 97.56 78 GLY B CA 1
ATOM 2632 C C . GLY B 1 78 ? -20.844 12.742 -1.788 1 97.56 78 GLY B C 1
ATOM 2633 O O . GLY B 1 78 ? -21.688 13.555 -1.423 1 97.56 78 GLY B O 1
ATOM 2634 N N . ILE B 1 79 ? -19.5 12.953 -1.632 1 98.5 79 ILE B N 1
ATOM 2635 C CA . ILE B 1 79 ? -19.125 14.188 -0.941 1 98.5 79 ILE B CA 1
ATOM 2636 C C . ILE B 1 79 ? -17.734 14.633 -1.403 1 98.5 79 ILE B C 1
ATOM 2638 O O . ILE B 1 79 ? -16.875 13.797 -1.686 1 98.5 79 ILE B O 1
ATOM 2642 N N . ALA B 1 80 ? -17.531 15.945 -1.486 1 98.56 80 ALA B N 1
ATOM 2643 C CA . ALA B 1 80 ? -16.266 16.625 -1.737 1 98.56 80 ALA B CA 1
ATOM 2644 C C . ALA B 1 80 ? -16.203 17.953 -0.999 1 98.56 80 ALA B C 1
ATOM 2646 O O . ALA B 1 80 ? -17.234 18.5 -0.589 1 98.56 80 ALA B O 1
ATOM 2647 N N . ALA B 1 81 ? -15.062 18.438 -0.759 1 98.44 81 ALA B N 1
ATOM 2648 C CA . ALA B 1 81 ? -14.867 19.734 -0.111 1 98.44 81 ALA B CA 1
ATOM 2649 C C . ALA B 1 81 ? -13.703 20.5 -0.74 1 98.44 81 ALA B C 1
ATOM 2651 O O . ALA B 1 81 ? -12.656 19.906 -1.019 1 98.44 81 ALA B O 1
ATOM 2652 N N . LYS B 1 82 ? -13.938 21.703 -1.01 1 98.12 82 LYS B N 1
ATOM 2653 C CA . LYS B 1 82 ? -12.836 22.578 -1.396 1 98.12 82 LYS B CA 1
ATOM 2654 C C . LYS B 1 82 ? -12.07 23.062 -0.172 1 98.12 82 LYS B C 1
ATOM 2656 O O . LYS B 1 82 ? -12.625 23.766 0.675 1 98.12 82 LYS B O 1
ATOM 2661 N N . VAL B 1 83 ? -10.766 22.75 -0.129 1 98.12 83 VAL B N 1
ATOM 2662 C CA . VAL B 1 83 ? -10.039 23 1.108 1 98.12 83 VAL B CA 1
ATOM 2663 C C . VAL B 1 83 ? -8.695 23.656 0.793 1 98.12 83 VAL B C 1
ATOM 2665 O O . VAL B 1 83 ? -8.211 23.578 -0.335 1 98.12 83 VAL B O 1
ATOM 2668 N N . ARG B 1 84 ? -8.133 24.25 1.844 1 97.25 84 ARG B N 1
ATOM 2669 C CA . ARG B 1 84 ? -6.754 24.719 1.789 1 97.25 84 ARG B CA 1
ATOM 2670 C C . ARG B 1 84 ? -5.797 23.672 2.338 1 97.25 84 ARG B C 1
ATOM 2672 O O . ARG B 1 84 ? -6.121 22.969 3.299 1 97.25 84 ARG B O 1
ATOM 2679 N N . PRO B 1 85 ? -4.613 23.594 1.724 1 96.81 85 PRO B N 1
ATOM 2680 C CA . PRO B 1 85 ? -3.65 22.609 2.217 1 96.81 85 PRO B CA 1
ATOM 2681 C C . PRO B 1 85 ? -3.256 22.844 3.674 1 96.81 85 PRO B C 1
ATOM 2683 O O . PRO B 1 85 ? -3.182 24 4.117 1 96.81 85 PRO B O 1
ATOM 2686 N N . ILE B 1 86 ? -2.977 21.75 4.352 1 95.38 86 ILE B N 1
ATOM 2687 C CA . ILE B 1 86 ? -2.584 21.875 5.754 1 95.38 86 ILE B CA 1
ATOM 2688 C C . ILE B 1 86 ? -1.107 21.516 5.906 1 95.38 86 ILE B C 1
ATOM 2690 O O . ILE B 1 86 ? -0.546 21.625 7 1 95.38 86 ILE B O 1
ATOM 2694 N N . PHE B 1 87 ? -0.446 21.047 4.797 1 94.94 87 PHE B N 1
ATOM 2695 C CA . PHE B 1 87 ? 1.002 20.875 4.852 1 94.94 87 PHE B CA 1
ATOM 2696 C C . PHE B 1 87 ? 1.666 22.141 5.395 1 94.94 87 PHE B C 1
ATOM 2698 O O . PHE B 1 87 ? 1.296 23.25 5.02 1 94.94 87 PHE B O 1
ATOM 2705 N N . SER B 1 88 ? 2.652 21.938 6.254 1 92.25 88 SER B N 1
ATOM 2706 C CA . SER B 1 88 ? 3.326 23.062 6.887 1 92.25 88 SER B CA 1
ATOM 2707 C C . SER B 1 88 ? 4.746 23.234 6.352 1 92.25 88 SER B C 1
ATOM 2709 O O . SER B 1 88 ? 5.297 22.312 5.738 1 92.25 88 SER B O 1
ATOM 2711 N N . TYR B 1 89 ? 5.227 24.375 6.586 1 88.31 89 TYR B N 1
ATOM 2712 C CA . TYR B 1 89 ? 6.613 24.672 6.246 1 88.31 89 TYR B CA 1
ATOM 2713 C C . TYR B 1 89 ? 7.387 25.156 7.469 1 88.31 89 TYR B C 1
ATOM 2715 O O . TYR B 1 89 ? 8.531 25.594 7.355 1 88.31 89 TYR B O 1
ATOM 2723 N N . ASN B 1 90 ? 6.715 25.016 8.586 1 85.81 90 ASN B N 1
ATOM 2724 C CA . ASN B 1 90 ? 7.289 25.469 9.852 1 85.81 90 ASN B CA 1
ATOM 2725 C C . ASN B 1 90 ? 7.684 24.297 10.742 1 85.81 90 ASN B C 1
ATOM 2727 O O . ASN B 1 90 ? 6.824 23.531 11.188 1 85.81 90 ASN B O 1
ATOM 2731 N N . LEU B 1 91 ? 8.945 24.219 11.102 1 85.25 91 LEU B N 1
ATOM 2732 C CA . LEU B 1 91 ? 9.492 23.109 11.883 1 85.25 91 LEU B CA 1
ATOM 2733 C C . LEU B 1 91 ? 8.992 23.172 13.328 1 85.25 91 LEU B C 1
ATOM 2735 O O . LEU B 1 91 ? 9.031 22.172 14.039 1 85.25 91 LEU B O 1
ATOM 2739 N N . ASP B 1 92 ? 8.562 24.391 13.719 1 83.12 92 ASP B N 1
ATOM 2740 C CA . ASP B 1 92 ? 8.109 24.578 15.102 1 83.12 92 ASP B CA 1
ATOM 2741 C C . ASP B 1 92 ? 6.762 23.891 15.336 1 83.12 92 ASP B C 1
ATOM 2743 O O . ASP B 1 92 ? 6.305 23.797 16.469 1 83.12 92 ASP B O 1
ATOM 2747 N N . ASP B 1 93 ? 6.227 23.406 14.32 1 82.88 93 ASP B N 1
ATOM 2748 C CA . ASP B 1 93 ? 4.922 22.766 14.438 1 82.88 93 ASP B CA 1
ATOM 2749 C C . ASP B 1 93 ? 5.047 21.375 15.055 1 82.88 93 ASP B C 1
ATOM 2751 O O . ASP B 1 93 ? 4.039 20.719 15.336 1 82.88 93 ASP B O 1
ATOM 2755 N N . ILE B 1 94 ? 6.246 20.938 15.219 1 84.62 94 ILE B N 1
ATOM 2756 C CA . ILE B 1 94 ? 6.496 19.656 15.891 1 84.62 94 ILE B CA 1
ATOM 2757 C C . ILE B 1 94 ? 7.246 19.906 17.203 1 84.62 94 ILE B C 1
ATOM 2759 O O . ILE B 1 94 ? 8.195 20.688 17.234 1 84.62 94 ILE B O 1
ATOM 2763 N N . ASP B 1 95 ? 6.777 19.297 18.219 1 87 95 ASP B N 1
ATOM 2764 C CA . ASP B 1 95 ? 7.523 19.344 19.469 1 87 95 ASP B CA 1
ATOM 2765 C C . ASP B 1 95 ? 8.57 18.234 19.531 1 87 95 ASP B C 1
ATOM 2767 O O . ASP B 1 95 ? 8.297 17.156 20.047 1 87 95 ASP B O 1
ATOM 2771 N N . ILE B 1 96 ? 9.695 18.547 19.172 1 86.88 96 ILE B N 1
ATOM 2772 C CA . ILE B 1 96 ? 10.742 17.547 19.047 1 86.88 96 ILE B CA 1
ATOM 2773 C C . ILE B 1 96 ? 11.422 17.344 20.406 1 86.88 96 ILE B C 1
ATOM 2775 O O . ILE B 1 96 ? 12.305 16.5 20.531 1 86.88 96 ILE B O 1
ATOM 2779 N N . ASN B 1 97 ? 11.016 18.094 21.359 1 84 97 ASN B N 1
ATOM 2780 C CA . ASN B 1 97 ? 11.617 17.953 22.672 1 84 97 ASN B CA 1
ATOM 2781 C C . ASN B 1 97 ? 10.859 16.953 23.531 1 84 97 ASN B C 1
ATOM 2783 O O . ASN B 1 97 ? 11.305 16.594 24.625 1 84 97 ASN B O 1
ATOM 2787 N N . LYS B 1 98 ? 9.859 16.453 22.984 1 84.19 98 LYS B N 1
ATOM 2788 C CA . LYS B 1 98 ? 9.094 15.438 23.703 1 84.19 98 LYS B CA 1
ATOM 2789 C C . LYS B 1 98 ? 9.852 14.109 23.734 1 84.19 98 LYS B C 1
ATOM 2791 O O . LYS B 1 98 ? 10.523 13.75 22.766 1 84.19 98 LYS B O 1
ATOM 2796 N N . PRO B 1 99 ? 9.688 13.461 24.906 1 85.06 99 PRO B N 1
ATOM 2797 C CA . PRO B 1 99 ? 10.273 12.117 24.922 1 85.06 99 PRO B CA 1
ATOM 2798 C C . PRO B 1 99 ? 9.578 11.148 23.969 1 85.06 99 PRO B C 1
ATOM 2800 O O . PRO B 1 99 ? 8.406 11.352 23.625 1 85.06 99 PRO B O 1
ATOM 2803 N N . GLN B 1 100 ? 10.25 10.188 23.453 1 88.19 100 GLN B N 1
ATOM 2804 C CA . GLN B 1 100 ? 9.734 9.133 22.578 1 88.19 100 GLN B CA 1
ATOM 2805 C C . GLN B 1 100 ? 9.18 9.727 21.281 1 88.19 100 GLN B C 1
ATOM 2807 O O . GLN B 1 100 ? 8.055 9.398 20.875 1 88.19 100 GLN B O 1
ATOM 2812 N N . CYS B 1 101 ? 9.945 10.625 20.75 1 93.75 101 CYS B N 1
ATOM 2813 C CA . CYS B 1 101 ? 9.547 11.305 19.531 1 93.75 101 CYS B CA 1
ATOM 2814 C C . CYS B 1 101 ? 9.992 10.523 18.297 1 93.75 101 CYS B C 1
ATOM 2816 O O . CYS B 1 101 ? 11.172 10.172 18.172 1 93.75 101 CYS B O 1
ATOM 2818 N N . LYS B 1 102 ? 9.062 10.188 17.469 1 95.25 102 LYS B N 1
ATOM 2819 C CA . LYS B 1 102 ? 9.32 9.445 16.234 1 95.25 102 LYS B CA 1
ATOM 2820 C C . LYS B 1 102 ? 8.945 10.273 15.008 1 95.25 102 LYS B C 1
ATOM 2822 O O . LYS B 1 102 ? 7.801 10.695 14.867 1 95.25 102 LYS B O 1
ATOM 2827 N N . ILE B 1 103 ? 9.93 10.453 14.156 1 97.06 103 ILE B N 1
ATOM 2828 C CA . ILE B 1 103 ? 9.734 11.242 12.945 1 97.06 103 ILE B CA 1
ATOM 2829 C C . ILE B 1 103 ? 9.992 10.383 11.711 1 97.06 103 ILE B C 1
ATOM 2831 O O . ILE B 1 103 ? 10.867 9.516 11.727 1 97.06 103 ILE B O 1
ATOM 2835 N N . VAL B 1 104 ? 9.242 10.633 10.656 1 98.5 104 VAL B N 1
ATOM 2836 C CA . VAL B 1 104 ? 9.438 9.93 9.391 1 98.5 104 VAL B CA 1
ATOM 2837 C C . VAL B 1 104 ? 9.867 10.914 8.312 1 98.5 104 VAL B C 1
ATOM 2839 O O . VAL B 1 104 ? 9.25 11.969 8.141 1 98.5 104 VAL B O 1
ATOM 2842 N N . ILE B 1 105 ? 10.875 10.578 7.621 1 98.81 105 ILE B N 1
ATOM 2843 C CA . ILE B 1 105 ? 11.406 11.383 6.527 1 98.81 105 ILE B CA 1
ATOM 2844 C C . ILE B 1 105 ? 11.266 10.625 5.211 1 98.81 105 ILE B C 1
ATOM 2846 O O . ILE B 1 105 ? 11.781 9.516 5.074 1 98.81 105 ILE B O 1
ATOM 2850 N N . LEU B 1 106 ? 10.594 11.203 4.262 1 98.81 106 LEU B N 1
ATOM 2851 C CA . LEU B 1 106 ? 10.414 10.594 2.947 1 98.81 106 LEU B CA 1
ATOM 2852 C C . LEU B 1 106 ? 11.297 11.281 1.909 1 98.81 106 LEU B C 1
ATOM 2854 O O . LEU B 1 106 ? 11.07 12.445 1.568 1 98.81 106 LEU B O 1
ATOM 2858 N N . ASP B 1 107 ? 12.266 10.594 1.457 1 98.69 107 ASP B N 1
ATOM 2859 C CA . ASP B 1 107 ? 13.227 11.133 0.496 1 98.69 107 ASP B CA 1
ATOM 2860 C C . ASP B 1 107 ? 12.734 10.93 -0.937 1 98.69 107 ASP B C 1
ATOM 2862 O O . ASP B 1 107 ? 13.125 9.961 -1.597 1 98.69 107 ASP B O 1
ATOM 2866 N N . GLN B 1 108 ? 11.914 11.805 -1.367 1 97.69 108 GLN B N 1
ATOM 2867 C CA . GLN B 1 108 ? 11.469 11.945 -2.748 1 97.69 108 GLN B CA 1
ATOM 2868 C C . GLN B 1 108 ? 10.523 10.812 -3.139 1 97.69 108 GLN B C 1
ATOM 2870 O O . GLN B 1 108 ? 10.688 10.203 -4.199 1 97.69 108 GLN B O 1
ATOM 2875 N N . ILE B 1 109 ? 9.664 10.453 -2.244 1 97.69 109 ILE B N 1
ATOM 2876 C CA . ILE B 1 109 ? 8.508 9.641 -2.598 1 97.69 109 ILE B CA 1
ATOM 2877 C C . ILE B 1 109 ? 7.469 10.5 -3.32 1 97.69 109 ILE B C 1
ATOM 2879 O O . ILE B 1 109 ? 7.039 11.531 -2.803 1 97.69 109 ILE B O 1
ATOM 2883 N N . THR B 1 110 ? 7.051 10.062 -4.516 1 95.62 110 THR B N 1
ATOM 2884 C CA . THR B 1 110 ? 6.215 10.953 -5.309 1 95.62 110 THR B CA 1
ATOM 2885 C C . THR B 1 110 ? 4.828 10.352 -5.52 1 95.62 110 THR B C 1
ATOM 2887 O O . THR B 1 110 ? 3.887 11.062 -5.879 1 95.62 110 THR B O 1
ATOM 2890 N N . ASP B 1 111 ? 4.664 9.07 -5.359 1 95.94 111 ASP B N 1
ATOM 2891 C CA . ASP B 1 111 ? 3.363 8.438 -5.543 1 95.94 111 ASP B CA 1
ATOM 2892 C C . ASP B 1 111 ? 2.395 8.844 -4.434 1 95.94 111 ASP B C 1
ATOM 2894 O O . ASP B 1 111 ? 2.627 8.539 -3.262 1 95.94 111 ASP B O 1
ATOM 2898 N N . THR B 1 112 ? 1.288 9.43 -4.785 1 97.12 112 THR B N 1
ATOM 2899 C CA . THR B 1 112 ? 0.352 9.992 -3.818 1 97.12 112 THR B CA 1
ATOM 2900 C C . THR B 1 112 ? -0.344 8.883 -3.033 1 97.12 112 THR B C 1
ATOM 2902 O O . THR B 1 112 ? -0.702 9.07 -1.868 1 97.12 112 THR B O 1
ATOM 2905 N N . GLN B 1 113 ? -0.516 7.691 -3.633 1 96.31 113 GLN B N 1
ATOM 2906 C CA . GLN B 1 113 ? -1.119 6.566 -2.926 1 96.31 113 GLN B CA 1
ATOM 2907 C C . GLN B 1 113 ? -0.213 6.07 -1.802 1 96.31 113 GLN B C 1
ATOM 2909 O O . GLN B 1 113 ? -0.682 5.797 -0.695 1 96.31 113 GLN B O 1
ATOM 2914 N N . ASN B 1 114 ? 1.065 6.043 -2.125 1 97.69 114 ASN B N 1
ATOM 2915 C CA . ASN B 1 114 ? 2.031 5.633 -1.109 1 97.69 114 ASN B CA 1
ATOM 2916 C C . ASN B 1 114 ? 2.115 6.648 0.026 1 97.69 114 ASN B C 1
ATOM 2918 O O . ASN B 1 114 ? 2.121 6.277 1.2 1 97.69 114 ASN B O 1
ATOM 2922 N N . ILE B 1 115 ? 2.152 7.863 -0.313 1 98.44 115 ILE B N 1
ATOM 2923 C CA . ILE B 1 115 ? 2.25 8.914 0.692 1 98.44 115 ILE B CA 1
ATOM 2924 C C . ILE B 1 115 ? 1.023 8.875 1.601 1 98.44 115 ILE B C 1
ATOM 2926 O O . ILE B 1 115 ? 1.15 8.898 2.826 1 98.44 115 ILE B O 1
ATOM 2930 N N . GLY B 1 116 ? -0.147 8.789 0.985 1 98.5 116 GLY B N 1
ATOM 2931 C CA . GLY B 1 116 ? -1.362 8.688 1.779 1 98.5 116 GLY B CA 1
ATOM 2932 C C . GLY B 1 116 ? -1.376 7.484 2.703 1 98.5 116 GLY B C 1
ATOM 2933 O O . GLY B 1 116 ? -1.751 7.598 3.871 1 98.5 116 GLY B O 1
ATOM 2934 N N . ALA B 1 117 ? -0.938 6.355 2.178 1 98.5 117 ALA B N 1
ATOM 2935 C CA . ALA B 1 117 ? -0.907 5.129 2.971 1 98.5 117 ALA B CA 1
ATOM 2936 C C . ALA B 1 117 ? 0.085 5.246 4.125 1 98.5 117 ALA B C 1
ATOM 2938 O O . ALA B 1 117 ? -0.166 4.742 5.219 1 98.5 117 ALA B O 1
ATOM 2939 N N . ILE B 1 118 ? 1.188 5.887 3.879 1 98.88 118 ILE B N 1
ATOM 2940 C CA . ILE B 1 118 ? 2.189 6.086 4.922 1 98.88 118 ILE B CA 1
ATOM 2941 C C . ILE B 1 118 ? 1.631 7.008 6.004 1 98.88 118 ILE B C 1
ATOM 2943 O O . ILE B 1 118 ? 1.808 6.754 7.199 1 98.88 118 ILE B O 1
ATOM 2947 N N . ILE B 1 119 ? 0.932 8.078 5.605 1 98.81 119 ILE B N 1
ATOM 2948 C CA . ILE B 1 119 ? 0.289 8.984 6.547 1 98.81 119 ILE B CA 1
ATOM 2949 C C . ILE B 1 119 ? -0.679 8.211 7.434 1 98.81 119 ILE B C 1
ATOM 2951 O O . ILE B 1 119 ? -0.674 8.375 8.656 1 98.81 119 ILE B O 1
ATOM 2955 N N . ARG B 1 120 ? -1.457 7.367 6.766 1 98.81 120 ARG B N 1
ATOM 2956 C CA . ARG B 1 120 ? -2.449 6.57 7.484 1 98.81 120 ARG B CA 1
ATOM 2957 C C . ARG B 1 120 ? -1.784 5.652 8.5 1 98.81 120 ARG B C 1
ATOM 2959 O O . ARG B 1 120 ? -2.203 5.59 9.656 1 98.81 120 ARG B O 1
ATOM 2966 N N . SER B 1 121 ? -0.758 5.004 8.109 1 98.81 121 SER B N 1
ATOM 2967 C CA . SER B 1 121 ? -0.025 4.117 9.016 1 98.81 121 SER B CA 1
ATOM 2968 C C . 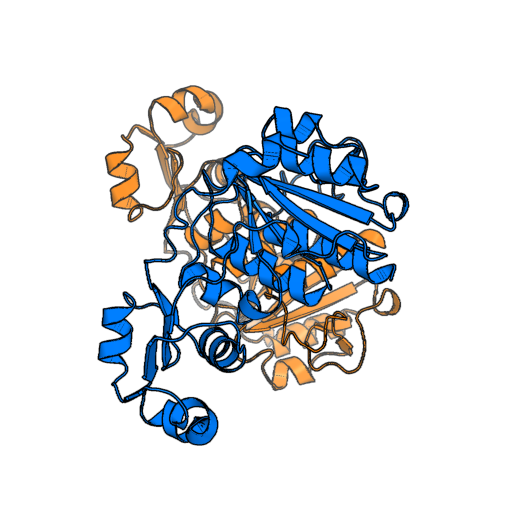SER B 1 121 ? 0.662 4.906 10.125 1 98.81 121 SER B C 1
ATOM 2970 O O . SER B 1 121 ? 0.697 4.469 11.273 1 98.81 121 SER B O 1
ATOM 2972 N N . ALA B 1 122 ? 1.219 6.023 9.773 1 98.62 122 ALA B N 1
ATOM 2973 C CA . ALA B 1 122 ? 1.898 6.859 10.758 1 98.62 122 ALA B CA 1
ATOM 2974 C C . ALA B 1 122 ? 0.944 7.281 11.875 1 98.62 122 ALA B C 1
ATOM 2976 O O . ALA B 1 122 ? 1.28 7.188 13.055 1 98.62 122 ALA B O 1
ATOM 2977 N N . ALA B 1 123 ? -0.203 7.715 11.5 1 98.38 123 ALA B N 1
ATOM 2978 C CA . ALA B 1 123 ? -1.214 8.094 12.484 1 98.38 123 ALA B CA 1
ATOM 2979 C C . ALA B 1 123 ? -1.613 6.891 13.344 1 98.38 123 ALA B C 1
ATOM 2981 O O . ALA B 1 123 ? -1.781 7.02 14.562 1 98.38 123 ALA B O 1
ATOM 2982 N N . ALA B 1 124 ? -1.704 5.77 12.719 1 98.31 124 ALA B N 1
ATOM 2983 C CA . ALA B 1 124 ? -2.135 4.551 13.398 1 98.31 124 ALA B CA 1
ATOM 2984 C C . ALA B 1 124 ? -1.122 4.133 14.461 1 98.31 124 ALA B C 1
ATOM 2986 O O . ALA B 1 124 ? -1.493 3.57 15.492 1 98.31 124 ALA B O 1
ATOM 2987 N N . PHE B 1 125 ? 0.129 4.414 14.219 1 97 125 PHE B N 1
ATOM 2988 C CA . PHE B 1 125 ? 1.167 3.91 15.109 1 97 125 PHE B CA 1
ATOM 2989 C C . PHE B 1 125 ? 1.862 5.059 15.836 1 97 125 PHE B C 1
ATOM 2991 O O . PHE B 1 125 ? 3.029 4.941 16.219 1 97 125 PHE B O 1
ATOM 2998 N N . TYR B 1 126 ? 1.279 6.207 15.93 1 95.12 126 TYR B N 1
ATOM 2999 C CA . TYR B 1 126 ? 1.637 7.32 16.797 1 95.12 126 TYR B CA 1
ATOM 3000 C C . TYR B 1 126 ? 2.969 7.934 16.375 1 95.12 126 TYR B C 1
ATOM 3002 O O . TYR B 1 126 ? 3.777 8.312 17.234 1 95.12 126 TYR B O 1
ATOM 3010 N N . ILE B 1 127 ? 3.262 7.961 15.117 1 96.5 127 ILE B N 1
ATOM 3011 C CA . ILE B 1 127 ? 4.359 8.773 14.594 1 96.5 127 ILE B CA 1
ATOM 3012 C C . ILE B 1 127 ? 4.062 10.25 14.82 1 96.5 127 ILE B C 1
ATOM 3014 O O . ILE B 1 127 ? 2.924 10.695 14.648 1 96.5 127 ILE B O 1
ATOM 3018 N N . ASN B 1 128 ? 5.055 10.977 15.125 1 96.19 128 ASN B N 1
ATOM 3019 C CA . ASN B 1 128 ? 4.816 12.344 15.578 1 96.19 128 ASN B CA 1
ATOM 3020 C C . ASN B 1 128 ? 4.719 13.312 14.406 1 96.19 128 ASN B C 1
ATOM 3022 O O . ASN B 1 128 ? 3.998 14.312 14.484 1 96.19 128 ASN B O 1
ATOM 3026 N N . ALA B 1 129 ? 5.5 13.008 13.352 1 97.5 129 ALA B N 1
ATOM 3027 C CA . ALA B 1 129 ? 5.488 13.898 12.188 1 97.5 129 ALA B CA 1
ATOM 3028 C C . ALA B 1 129 ? 6.074 13.203 10.961 1 97.5 129 ALA B C 1
ATOM 3030 O O . ALA B 1 129 ? 6.84 12.25 11.086 1 97.5 129 ALA B O 1
ATOM 3031 N N . ILE B 1 130 ? 5.68 13.742 9.812 1 98.5 130 ILE B N 1
ATOM 3032 C CA . ILE B 1 130 ? 6.25 13.32 8.539 1 98.5 130 ILE B CA 1
ATOM 3033 C C . ILE B 1 130 ? 6.918 14.508 7.848 1 98.5 130 ILE B C 1
ATOM 3035 O O . ILE B 1 130 ? 6.336 15.586 7.762 1 98.5 130 ILE B O 1
ATOM 3039 N N . ILE B 1 131 ? 8.094 14.25 7.355 1 98.5 131 ILE B N 1
ATOM 3040 C CA . ILE B 1 131 ? 8.875 15.281 6.684 1 98.5 131 ILE B CA 1
ATOM 3041 C C . ILE B 1 131 ? 9.008 14.945 5.199 1 98.5 131 ILE B C 1
ATOM 3043 O O . ILE B 1 131 ? 9.359 13.82 4.844 1 98.5 131 ILE B O 1
ATOM 3047 N N . LEU B 1 132 ? 8.703 15.922 4.387 1 98.25 132 LEU B N 1
ATOM 3048 C CA . LEU B 1 132 ? 8.875 15.836 2.939 1 98.25 132 LEU B CA 1
ATOM 3049 C C . LEU B 1 132 ? 9.797 16.938 2.434 1 98.25 132 LEU B C 1
ATOM 3051 O O . LEU B 1 132 ? 9.812 18.047 2.98 1 98.25 132 LEU B O 1
ATOM 3055 N N . PRO B 1 133 ? 10.539 16.609 1.341 1 97.88 133 PRO B N 1
ATOM 3056 C CA . PRO B 1 133 ? 11.25 17.719 0.712 1 97.88 133 PRO B CA 1
ATOM 3057 C C . PRO B 1 133 ? 10.312 18.656 -0.047 1 97.88 133 PRO B C 1
ATOM 3059 O O . PRO B 1 133 ? 9.312 18.219 -0.618 1 97.88 133 PRO B O 1
ATOM 3062 N N . GLN B 1 134 ? 10.688 19.875 -0.039 1 95.94 134 GLN B N 1
ATOM 3063 C CA . GLN B 1 134 ? 9.891 20.859 -0.757 1 95.94 134 GLN B CA 1
ATOM 3064 C C . GLN B 1 134 ? 9.828 20.547 -2.248 1 95.94 134 GLN B C 1
ATOM 3066 O O . GLN B 1 134 ? 8.773 20.688 -2.875 1 95.94 134 GLN B O 1
ATOM 3071 N N . ASP B 1 135 ? 10.945 20.109 -2.691 1 94.5 135 ASP B N 1
ATOM 3072 C CA . ASP B 1 135 ? 11.023 19.75 -4.105 1 94.5 135 ASP B CA 1
ATOM 3073 C C . ASP B 1 135 ? 10.984 18.234 -4.293 1 94.5 135 ASP B C 1
ATOM 3075 O O . ASP B 1 135 ? 11.406 17.484 -3.41 1 94.5 135 ASP B O 1
ATOM 3079 N N . ASN B 1 136 ? 10.438 17.828 -5.414 1 94.25 136 ASN B N 1
ATOM 3080 C CA . ASN B 1 136 ? 10.398 16.422 -5.805 1 94.25 136 ASN B CA 1
ATOM 3081 C C . ASN B 1 136 ? 9.516 15.609 -4.867 1 94.25 136 ASN B C 1
ATOM 3083 O O . ASN B 1 136 ? 9.844 14.469 -4.527 1 94.25 136 ASN B O 1
ATOM 3087 N N . SER B 1 137 ? 8.609 16.172 -4.289 1 96 137 SER B N 1
ATOM 3088 C CA . SER B 1 137 ? 7.484 15.562 -3.582 1 96 137 SER B CA 1
ATOM 3089 C C . SER B 1 137 ? 6.172 16.266 -3.93 1 96 137 SER B C 1
ATOM 3091 O O . SER B 1 137 ? 6.168 17.422 -4.316 1 96 137 SER B O 1
ATOM 3093 N N . PRO B 1 138 ? 5.156 15.578 -3.883 1 96.19 138 PRO B N 1
ATOM 3094 C CA . PRO B 1 138 ? 3.9 16.203 -4.301 1 96.19 138 PRO B CA 1
ATOM 3095 C C . PRO B 1 138 ? 3.369 17.203 -3.277 1 96.19 138 PRO B C 1
ATOM 3097 O O . PRO B 1 138 ? 3.668 17.094 -2.086 1 96.19 138 PRO B O 1
ATOM 3100 N N . ASN B 1 139 ? 2.631 18.109 -3.811 1 96 139 ASN B N 1
ATOM 3101 C CA . ASN B 1 139 ? 1.812 18.953 -2.943 1 96 139 ASN B CA 1
ATOM 3102 C C . ASN B 1 139 ? 0.603 18.188 -2.404 1 96 139 ASN B C 1
ATOM 3104 O O . ASN B 1 139 ? 0.251 17.125 -2.92 1 96 139 ASN B O 1
ATOM 3108 N N . GLU B 1 140 ? 0.081 1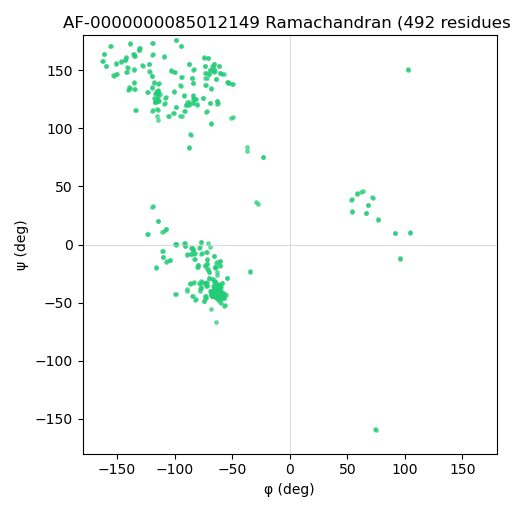8.766 -1.314 1 97.12 140 GLU B N 1
ATOM 3109 C CA . GLU B 1 140 ? -1.163 18.203 -0.81 1 97.12 140 GLU B CA 1
ATOM 3110 C C . GLU B 1 140 ? -2.229 18.141 -1.9 1 97.12 140 GLU B C 1
ATOM 3112 O O . GLU B 1 140 ? -2.367 19.078 -2.688 1 97.12 140 GLU B O 1
ATOM 3117 N N . SER B 1 141 ? -3.018 17.078 -1.971 1 96.81 141 SER B N 1
ATOM 3118 C CA . SER B 1 141 ? -4.004 16.906 -3.031 1 96.81 141 SER B CA 1
ATOM 3119 C C . SER B 1 141 ? -5.137 15.977 -2.586 1 96.81 141 SER B C 1
ATOM 3121 O O . SER B 1 141 ? -5.051 15.352 -1.529 1 96.81 141 SER B O 1
ATOM 3123 N N . GLY B 1 142 ? -6.176 15.938 -3.436 1 97.56 142 GLY B N 1
ATOM 3124 C CA . GLY B 1 142 ? -7.289 15.039 -3.176 1 97.56 142 GLY B CA 1
ATOM 3125 C C . GLY B 1 142 ? -6.887 13.578 -3.152 1 97.56 142 GLY B C 1
ATOM 3126 O O . GLY B 1 142 ? -7.414 12.797 -2.355 1 97.56 142 GLY B O 1
ATOM 3127 N N . SER B 1 143 ? -5.926 13.273 -3.998 1 96.75 143 SER B N 1
ATOM 3128 C CA . SER B 1 143 ? -5.477 11.883 -4.07 1 96.75 143 SER B CA 1
ATOM 3129 C C . SER B 1 143 ? -4.762 11.469 -2.791 1 96.75 143 SER B C 1
ATOM 3131 O O . SER B 1 143 ? -4.977 10.359 -2.289 1 96.75 143 SER B O 1
ATOM 3133 N N . ILE B 1 144 ? -3.939 12.352 -2.234 1 98.12 144 ILE B N 1
ATOM 3134 C CA . ILE B 1 144 ? -3.256 12.062 -0.979 1 98.12 144 ILE B CA 1
ATOM 3135 C C . ILE B 1 144 ? -4.277 11.945 0.151 1 98.12 144 ILE B C 1
ATOM 3137 O O . IL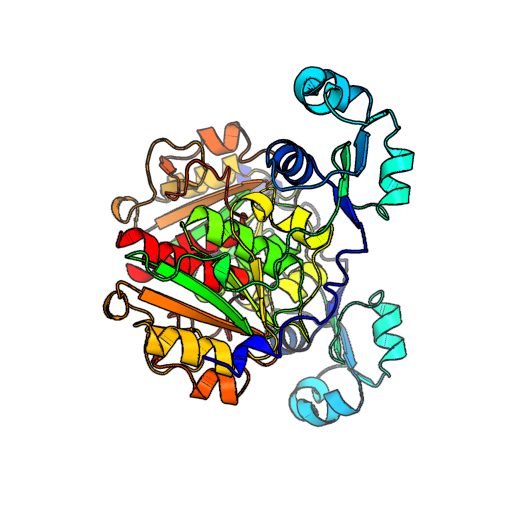E B 1 144 ? -4.223 11.016 0.954 1 98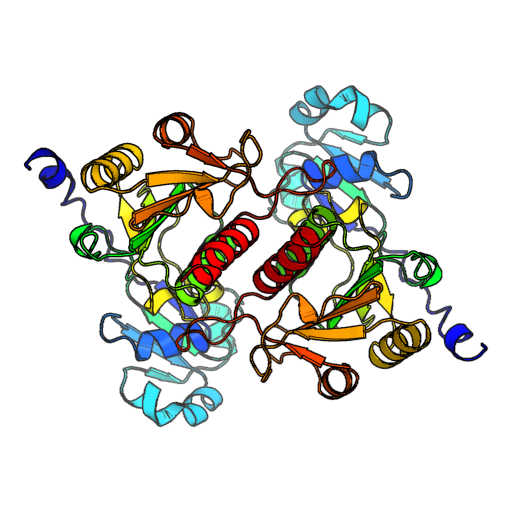.12 144 ILE B O 1
ATOM 3141 N N . ALA B 1 145 ? -5.219 12.867 0.165 1 98.44 145 ALA B N 1
ATOM 3142 C CA . ALA B 1 145 ? -6.238 12.867 1.209 1 98.44 145 ALA B CA 1
ATOM 3143 C C . ALA B 1 145 ? -7.078 11.594 1.16 1 98.44 145 ALA B C 1
ATOM 3145 O O . ALA B 1 145 ? -7.371 10.992 2.199 1 98.44 145 ALA B O 1
ATOM 3146 N N . LYS B 1 146 ? -7.422 11.211 -0.046 1 97.69 146 LYS B N 1
ATOM 3147 C CA . LYS B 1 146 ? -8.211 10 -0.218 1 97.69 146 LYS B CA 1
ATOM 3148 C C . LYS B 1 146 ? -7.449 8.773 0.279 1 97.69 146 LYS B C 1
ATOM 3150 O O . LYS B 1 146 ? -8 7.949 1.017 1 97.69 146 LYS B O 1
ATOM 3155 N N . ALA B 1 147 ? -6.195 8.688 -0.09 1 97.06 147 ALA B N 1
ATOM 3156 C CA . ALA B 1 147 ? -5.363 7.547 0.29 1 97.06 147 ALA B CA 1
ATOM 3157 C C . ALA B 1 147 ? -5.117 7.523 1.796 1 97.06 147 ALA B C 1
ATOM 3159 O O . ALA B 1 147 ? -5.008 6.453 2.396 1 97.06 147 ALA B O 1
ATOM 3160 N N . ALA B 1 148 ? -5.105 8.695 2.439 1 98.44 148 ALA B N 1
ATOM 3161 C CA . ALA B 1 148 ? -4.855 8.812 3.873 1 98.44 148 ALA B CA 1
ATOM 3162 C C . ALA B 1 148 ? -6.113 8.484 4.676 1 98.44 148 ALA B C 1
ATOM 3164 O O . ALA B 1 148 ? -6.043 8.273 5.891 1 98.44 148 ALA B O 1
ATOM 3165 N N . CYS B 1 149 ? -7.23 8.555 4.008 1 97.69 149 CYS B N 1
ATOM 3166 C CA . CYS B 1 149 ? -8.492 8.094 4.57 1 97.69 149 CYS B CA 1
ATOM 3167 C C . CYS B 1 149 ? -8.82 8.836 5.863 1 97.69 149 CYS B C 1
ATOM 3169 O O . CYS B 1 149 ? -9.109 8.211 6.887 1 97.69 149 CYS B O 1
ATOM 3171 N N . GLY B 1 150 ? -8.625 10.117 5.871 1 98.06 150 GLY B N 1
ATOM 3172 C CA . GLY B 1 150 ? -9.016 10.969 6.984 1 98.06 150 GLY B CA 1
ATOM 3173 C C . GLY B 1 150 ? -7.879 11.242 7.953 1 98.06 150 GLY B C 1
ATOM 3174 O O . GLY B 1 150 ? -7.973 12.141 8.789 1 98.06 150 GLY B O 1
ATOM 3175 N N . THR B 1 151 ? -6.809 10.547 7.832 1 98.62 151 THR B N 1
ATOM 3176 C CA . THR B 1 151 ? -5.738 10.641 8.82 1 98.62 151 THR B CA 1
ATOM 3177 C C . THR B 1 151 ? -4.793 11.789 8.492 1 98.62 151 THR B C 1
ATOM 3179 O O . THR B 1 151 ? -3.934 12.148 9.297 1 98.62 151 THR B O 1
ATOM 3182 N N . LEU B 1 152 ? -4.98 12.367 7.344 1 98.31 152 LEU B N 1
ATOM 3183 C CA . LEU B 1 152 ? -4.238 13.57 6.969 1 98.31 152 LEU B CA 1
ATOM 3184 C C . LEU B 1 152 ? -4.395 14.656 8.023 1 98.31 152 LEU B C 1
ATOM 3186 O O . LEU B 1 152 ? -3.484 15.461 8.234 1 98.31 152 LEU B O 1
ATOM 3190 N N . GLU B 1 153 ? -5.508 14.656 8.727 1 98.12 153 GLU B N 1
ATOM 3191 C CA . GLU B 1 153 ? -5.867 15.68 9.703 1 98.12 153 GLU B CA 1
ATOM 3192 C C . GLU B 1 153 ? -5.234 15.391 11.062 1 98.12 153 GLU B C 1
ATOM 3194 O O . GLU B 1 153 ? -5.32 16.203 11.984 1 98.12 153 GLU B O 1
ATOM 3199 N N . LEU B 1 154 ? -4.527 14.227 11.234 1 97.5 154 LEU B N 1
ATOM 3200 C CA . LEU B 1 154 ? -4.164 13.75 12.562 1 97.5 154 LEU B CA 1
ATOM 3201 C C . LEU B 1 154 ? -2.662 13.859 12.789 1 97.5 154 LEU B C 1
ATOM 3203 O O . LEU B 1 154 ? -2.188 13.703 13.922 1 97.5 154 LEU B O 1
ATOM 3207 N N . ILE B 1 155 ? -1.89 14.148 11.734 1 96.19 155 ILE B N 1
ATOM 3208 C CA . ILE B 1 155 ? -0.438 14.164 11.875 1 96.19 155 ILE B CA 1
ATOM 3209 C C . ILE B 1 155 ? 0.143 15.344 11.102 1 96.19 155 ILE B C 1
ATOM 3211 O O . ILE B 1 155 ? -0.259 15.602 9.961 1 96.19 155 ILE B O 1
ATOM 3215 N N . PRO B 1 156 ? 1.061 16.078 11.695 1 96.69 156 PRO B N 1
ATOM 3216 C CA . PRO B 1 156 ? 1.689 17.156 10.945 1 96.69 156 PRO B CA 1
ATOM 3217 C C . PRO B 1 156 ? 2.584 16.672 9.812 1 96.69 156 PRO B C 1
ATOM 3219 O O . PRO B 1 156 ? 3.375 15.734 10.008 1 96.69 156 PRO B O 1
ATOM 3222 N N . ILE B 1 157 ? 2.436 17.266 8.688 1 97.62 157 ILE B N 1
ATOM 3223 C CA . ILE B 1 157 ? 3.305 17.047 7.531 1 97.62 157 ILE B CA 1
ATOM 3224 C C . ILE B 1 157 ? 4.078 18.328 7.227 1 97.62 157 ILE B C 1
ATOM 3226 O O . ILE B 1 157 ? 3.477 19.375 6.977 1 97.62 157 ILE B O 1
ATOM 3230 N N . ILE B 1 158 ? 5.336 18.219 7.203 1 97.19 158 ILE B N 1
ATOM 3231 C CA . ILE B 1 158 ? 6.164 19.406 7.09 1 97.19 158 ILE B CA 1
ATOM 3232 C C . ILE B 1 158 ? 7.082 19.281 5.871 1 97.19 158 ILE B C 1
ATOM 3234 O O . ILE B 1 158 ? 7.742 18.266 5.688 1 97.19 158 ILE B O 1
ATOM 3238 N N . LYS B 1 159 ? 7.094 20.297 5.105 1 97.19 159 LYS B N 1
ATOM 3239 C CA . LYS B 1 159 ? 8.008 20.375 3.969 1 97.19 159 LYS B CA 1
ATOM 3240 C C . LYS B 1 159 ? 9.281 21.125 4.34 1 97.19 159 LYS B C 1
ATOM 3242 O O . LYS B 1 159 ? 9.227 22.172 4.992 1 97.19 159 LYS B O 1
ATOM 3247 N N . VAL B 1 160 ? 10.367 20.594 3.896 1 97.31 160 VAL B N 1
ATOM 3248 C CA . VAL B 1 160 ? 11.641 21.25 4.191 1 97.31 160 VAL B CA 1
ATOM 3249 C C . VAL B 1 160 ? 12.422 21.453 2.896 1 97.31 160 VAL B C 1
ATOM 3251 O O . VAL B 1 160 ? 12.281 20.672 1.945 1 97.31 160 VAL B O 1
ATOM 3254 N N . THR B 1 161 ? 13.25 22.375 2.846 1 95.94 161 THR B N 1
ATOM 3255 C CA . THR B 1 161 ? 14.023 22.703 1.648 1 95.94 161 THR B CA 1
ATOM 3256 C C . THR B 1 161 ? 15.172 21.719 1.468 1 95.94 161 THR B C 1
ATOM 3258 O O . THR B 1 161 ? 15.508 21.344 0.342 1 95.94 161 THR B O 1
ATOM 3261 N N . ASN B 1 162 ? 15.789 21.375 2.592 1 96.88 162 ASN B N 1
ATOM 3262 C CA . ASN B 1 162 ? 16.953 20.484 2.566 1 96.88 162 ASN B CA 1
ATOM 3263 C C . ASN B 1 162 ? 16.844 19.391 3.629 1 96.88 162 ASN B C 1
ATOM 3265 O O . ASN B 1 162 ? 16.984 19.672 4.824 1 96.88 162 ASN B O 1
ATOM 3269 N N . LEU B 1 163 ? 16.766 18.156 3.119 1 98 163 LEU B N 1
ATOM 3270 C CA . LEU B 1 163 ? 16.562 17.047 4.031 1 98 163 LEU B CA 1
ATOM 3271 C C . LEU B 1 163 ? 17.781 16.828 4.902 1 98 163 LEU B C 1
ATOM 3273 O O . LEU B 1 163 ? 17.672 16.578 6.105 1 98 163 LEU B O 1
ATOM 3277 N N . CYS B 1 164 ? 18.953 16.953 4.324 1 98.44 164 CYS B N 1
ATOM 3278 C CA . CYS B 1 164 ? 20.188 16.703 5.062 1 98.44 164 CYS B CA 1
ATOM 3279 C C . CYS B 1 164 ? 20.359 17.703 6.203 1 98.44 164 CYS B C 1
ATOM 3281 O O . CYS B 1 164 ? 20.719 17.312 7.316 1 98.44 164 CYS B O 1
ATOM 3283 N N . SER B 1 165 ? 20.047 18.891 5.879 1 97.56 165 SER B N 1
ATOM 3284 C CA . SER B 1 165 ? 20.141 19.922 6.914 1 97.56 165 SER B CA 1
ATOM 3285 C C . SER B 1 165 ? 19.172 19.641 8.055 1 97.56 165 SER B C 1
ATOM 3287 O O . SER B 1 165 ? 19.516 19.781 9.227 1 97.56 165 SER B O 1
ATOM 3289 N N . TYR B 1 166 ? 18.016 19.219 7.746 1 97.25 166 TYR B N 1
ATOM 3290 C CA . TYR B 1 166 ? 17.031 18.922 8.773 1 97.25 166 TYR B CA 1
ATOM 3291 C C . TYR B 1 166 ? 17.438 17.688 9.586 1 97.25 166 TYR B C 1
ATOM 3293 O O . TYR B 1 166 ? 17.25 17.656 10.805 1 97.25 166 TYR B O 1
ATOM 3301 N N . MET B 1 167 ? 17.969 16.672 8.93 1 98.19 167 MET B N 1
ATOM 3302 C CA . MET B 1 167 ? 18.453 15.484 9.625 1 98.19 167 MET B CA 1
ATOM 3303 C C . MET B 1 167 ? 19.547 15.852 10.633 1 98.19 167 MET B C 1
ATOM 3305 O O . MET B 1 167 ? 19.531 15.375 11.766 1 98.19 167 MET B O 1
ATOM 3309 N N . ASN B 1 168 ? 20.406 16.734 10.219 1 98 168 ASN B N 1
ATOM 3310 C CA . ASN B 1 168 ? 21.469 17.172 11.125 1 98 168 ASN B CA 1
ATOM 3311 C C . ASN B 1 168 ? 20.906 17.953 12.297 1 98 168 ASN B C 1
ATOM 3313 O O . ASN B 1 168 ? 21.375 17.828 13.43 1 98 168 ASN B O 1
ATOM 3317 N N . TYR B 1 169 ? 19.953 18.766 11.969 1 96.12 169 TYR B N 1
ATOM 3318 C CA . TYR B 1 169 ? 19.234 19.516 13.008 1 96.12 169 TYR B CA 1
ATOM 3319 C C . TYR B 1 169 ? 18.656 18.562 14.047 1 96.12 169 TYR B C 1
ATOM 3321 O O . TYR B 1 169 ? 18.766 18.812 15.25 1 96.12 169 TYR B O 1
ATOM 3329 N N . LEU B 1 170 ? 18.062 17.453 13.633 1 96.44 170 LEU B N 1
ATOM 3330 C CA . LEU B 1 170 ? 17.484 16.438 14.516 1 96.44 170 LEU B CA 1
ATOM 3331 C C . LEU B 1 170 ? 18.578 15.75 15.336 1 96.44 170 LEU B C 1
ATOM 3333 O O . LEU B 1 170 ? 18.406 15.531 16.531 1 96.44 170 LEU B O 1
ATOM 3337 N N . LYS B 1 171 ? 19.688 15.453 14.719 1 96.19 171 LYS B N 1
ATOM 3338 C CA . LYS B 1 171 ? 20.781 14.789 15.398 1 96.19 171 LYS B CA 1
ATOM 3339 C C . LYS B 1 171 ? 21.297 15.625 16.562 1 96.19 171 LYS B C 1
ATOM 3341 O O . LYS B 1 171 ? 21.547 15.094 17.656 1 96.19 171 LYS B O 1
ATOM 3346 N N . LYS B 1 172 ? 21.375 16.859 16.312 1 95.06 172 LYS B N 1
ATOM 3347 C CA . LYS B 1 172 ? 21.828 17.766 17.344 1 95.06 172 LYS B CA 1
ATOM 3348 C C . LYS B 1 172 ? 20.859 17.797 18.531 1 95.06 172 LYS B C 1
ATOM 3350 O O . LYS B 1 172 ? 21.219 18.234 19.625 1 95.06 172 LYS B O 1
ATOM 3355 N N . ARG B 1 173 ? 19.797 17.344 18.297 1 93.19 173 ARG B N 1
ATOM 3356 C CA . ARG B 1 173 ? 18.766 17.359 19.344 1 93.19 173 ARG B CA 1
ATOM 3357 C C . ARG B 1 173 ? 18.5 15.945 19.859 1 93.19 173 ARG B C 1
ATOM 3359 O O . ARG B 1 173 ? 17.438 15.688 20.438 1 93.19 173 ARG B O 1
ATOM 3366 N N . GLY B 1 174 ? 19.297 14.977 19.531 1 93.44 174 GLY B N 1
ATOM 3367 C CA . GLY B 1 174 ? 19.312 13.68 20.203 1 93.44 174 GLY B CA 1
ATOM 3368 C C . GLY B 1 174 ? 18.641 12.586 19.391 1 93.44 174 GLY B C 1
ATOM 3369 O O . GLY B 1 174 ? 18.438 11.477 19.875 1 93.44 174 GLY B O 1
ATOM 3370 N N . PHE B 1 175 ? 18.328 12.859 18.141 1 95.88 175 PHE B N 1
ATOM 3371 C CA . PHE B 1 175 ? 17.672 11.852 17.312 1 95.88 175 PHE B CA 1
ATOM 3372 C C . PHE B 1 175 ? 18.703 10.906 16.703 1 95.88 175 PHE B C 1
ATOM 3374 O O . PHE B 1 175 ? 19.781 11.344 16.266 1 95.88 175 PHE B O 1
ATOM 3381 N N . TRP B 1 176 ? 18.359 9.656 16.688 1 95.81 176 TRP B N 1
ATOM 3382 C CA . TRP B 1 176 ? 19.031 8.695 15.82 1 95.81 176 TRP B CA 1
ATOM 3383 C C . TRP B 1 176 ? 18.328 8.57 14.477 1 95.81 176 TRP B C 1
ATOM 3385 O O . TRP B 1 176 ? 17.109 8.336 14.43 1 95.81 176 TRP B O 1
ATOM 3395 N N . ILE B 1 177 ? 19.094 8.727 13.453 1 97.75 177 ILE B N 1
ATOM 3396 C CA . ILE B 1 177 ? 18.531 8.664 12.109 1 97.75 177 ILE B CA 1
ATOM 3397 C C . ILE B 1 177 ? 18.766 7.277 11.516 1 97.75 177 ILE B C 1
ATOM 3399 O O . ILE B 1 177 ? 19.906 6.879 11.281 1 97.75 177 ILE B O 1
ATOM 3403 N N . ILE B 1 178 ? 17.719 6.578 11.211 1 97.31 178 ILE B N 1
ATOM 3404 C CA . ILE B 1 178 ? 17.828 5.23 10.656 1 97.31 178 ILE B CA 1
ATOM 3405 C C . ILE B 1 178 ? 17.266 5.215 9.242 1 97.31 178 ILE B C 1
ATOM 3407 O O . ILE B 1 178 ? 16.078 5.496 9.031 1 97.31 178 ILE B O 1
ATOM 3411 N N . GLY B 1 179 ? 18.141 4.922 8.305 1 98.06 179 GLY B N 1
ATOM 3412 C CA . GLY B 1 179 ? 17.688 4.691 6.941 1 98.06 179 GLY B CA 1
ATOM 3413 C C . GLY B 1 179 ? 17.219 3.27 6.703 1 98.06 179 GLY B C 1
ATOM 3414 O O . GLY B 1 179 ? 17.938 2.312 6.969 1 98.06 179 GLY B O 1
ATOM 3415 N N . VAL B 1 180 ? 16.031 3.107 6.145 1 97.19 180 VAL B N 1
ATOM 3416 C CA . VAL B 1 180 ? 15.477 1.787 5.855 1 97.19 180 VAL B CA 1
ATOM 3417 C C . VAL B 1 180 ? 15.648 1.47 4.371 1 97.19 180 VAL B C 1
ATOM 3419 O O . VAL B 1 180 ? 15.062 2.133 3.514 1 97.19 180 VAL B O 1
ATOM 3422 N N . THR B 1 181 ? 16.469 0.505 4.086 1 96.75 181 THR B N 1
ATOM 3423 C CA . THR B 1 181 ? 16.781 0.157 2.705 1 96.75 181 THR B CA 1
ATOM 3424 C C . THR B 1 181 ? 17.109 -1.326 2.584 1 96.75 181 THR B C 1
ATOM 3426 O O . THR B 1 181 ? 17.703 -1.911 3.498 1 96.75 181 THR B O 1
ATOM 3429 N N . GLY B 1 182 ? 16.75 -1.892 1.468 1 94.44 182 GLY B N 1
ATOM 3430 C CA . GLY B 1 182 ? 17.047 -3.291 1.212 1 94.44 182 GLY B CA 1
ATOM 3431 C C . GLY B 1 182 ? 18.531 -3.57 1.083 1 94.44 182 GLY B C 1
ATOM 3432 O O . GLY B 1 182 ? 18.953 -4.727 1.128 1 94.44 182 GLY B O 1
ATOM 3433 N N . TYR B 1 183 ? 19.359 -2.582 1.013 1 94.06 183 TYR B N 1
ATOM 3434 C CA . TYR B 1 183 ? 20.781 -2.75 0.773 1 94.06 183 TYR B CA 1
ATOM 3435 C C . TYR B 1 183 ? 21.562 -2.688 2.078 1 94.06 183 TYR B C 1
ATOM 3437 O O . TYR B 1 183 ? 22.797 -2.812 2.08 1 94.06 183 TYR B O 1
ATOM 3445 N N . ALA B 1 184 ? 20.859 -2.494 3.158 1 95.81 184 ALA B N 1
ATOM 3446 C CA . ALA B 1 184 ? 21.531 -2.43 4.457 1 95.81 184 ALA B CA 1
ATOM 3447 C C . ALA B 1 184 ? 22.125 -3.781 4.828 1 95.81 184 ALA B C 1
ATOM 3449 O O . ALA B 1 184 ? 21.672 -4.824 4.355 1 95.81 184 ALA B O 1
ATOM 3450 N N . LYS B 1 185 ? 23.172 -3.713 5.629 1 94.25 185 LYS B N 1
ATOM 3451 C CA . LYS B 1 185 ? 23.797 -4.934 6.133 1 94.25 185 LYS B CA 1
ATOM 3452 C C . LYS B 1 185 ? 23.062 -5.457 7.363 1 94.25 185 LYS B C 1
ATOM 3454 O O . LYS B 1 185 ? 22.891 -6.668 7.527 1 94.25 185 LYS B O 1
ATOM 3459 N N . GLU B 1 186 ? 22.516 -4.512 8.133 1 93.75 186 GLU B N 1
ATOM 3460 C CA . GLU B 1 186 ? 21.891 -4.891 9.391 1 93.75 186 GLU B CA 1
ATOM 3461 C C . GLU B 1 186 ? 20.375 -4.945 9.25 1 93.75 186 GLU B C 1
ATOM 3463 O O . GLU B 1 186 ? 19.781 -4.223 8.438 1 93.75 186 GLU B O 1
ATOM 3468 N N . TYR B 1 187 ? 19.812 -5.844 10.031 1 93.31 187 TYR B N 1
ATOM 3469 C CA . TYR B 1 187 ? 18.359 -5.918 10.102 1 93.31 187 TYR B CA 1
ATOM 3470 C C . TYR B 1 187 ? 17.812 -4.906 11.094 1 93.31 187 TYR B C 1
ATOM 3472 O O . TYR B 1 187 ? 18.484 -4.555 12.07 1 93.31 187 TYR B O 1
ATOM 3480 N N . PHE B 1 188 ? 16.578 -4.449 10.805 1 91.81 188 PHE B N 1
ATOM 3481 C CA . PHE B 1 188 ? 15.891 -3.586 11.758 1 91.81 188 PHE B CA 1
ATOM 3482 C C . PHE B 1 188 ? 15.445 -4.379 12.977 1 91.81 188 PHE B C 1
ATOM 3484 O O . PHE B 1 188 ? 14.625 -5.289 12.867 1 91.81 188 PHE B O 1
ATOM 3491 N N . THR B 1 189 ? 16 -4.074 14.109 1 81.19 189 THR B N 1
ATOM 3492 C CA . THR B 1 189 ? 15.672 -4.773 15.344 1 81.19 189 THR B CA 1
ATOM 3493 C C . THR B 1 189 ? 15.359 -3.781 16.453 1 81.19 189 THR B C 1
ATOM 3495 O O . THR B 1 189 ? 15.586 -2.578 16.312 1 81.19 189 THR B O 1
ATOM 3498 N N . ASP B 1 190 ? 14.836 -4.359 17.5 1 72.56 190 ASP B N 1
ATOM 3499 C CA . ASP B 1 190 ? 14.469 -3.562 18.672 1 72.56 190 ASP B CA 1
ATOM 3500 C C . ASP B 1 190 ? 15.695 -2.855 19.25 1 72.56 190 ASP B C 1
ATOM 3502 O O . ASP B 1 190 ? 15.555 -1.854 19.953 1 72.56 190 ASP B O 1
ATOM 3506 N N . LYS B 1 191 ? 16.703 -3.221 18.891 1 68.94 191 LYS B N 1
ATOM 3507 C CA . LYS B 1 191 ? 17.938 -2.656 19.438 1 68.94 191 LYS B CA 1
ATOM 3508 C C . LYS B 1 191 ? 18.188 -1.247 18.906 1 68.94 191 LYS B C 1
ATOM 3510 O O . LYS B 1 191 ? 18.922 -0.467 19.5 1 68.94 191 LYS B O 1
ATOM 3515 N N . LEU B 1 192 ? 17.562 -0.987 17.906 1 68.06 192 LEU B N 1
ATOM 3516 C CA . LEU B 1 192 ? 17.797 0.312 17.281 1 68.06 192 LEU B CA 1
ATOM 3517 C C . LEU B 1 192 ? 16.828 1.355 17.828 1 68.06 192 LEU B C 1
ATOM 3519 O O . LEU B 1 192 ? 16.938 2.541 17.516 1 68.06 192 LEU B O 1
ATOM 3523 N N . ILE B 1 193 ? 16.094 0.828 18.688 1 71.81 193 ILE B N 1
ATOM 3524 C CA . ILE B 1 193 ? 15.016 1.71 19.125 1 71.81 193 ILE B CA 1
ATOM 3525 C C . ILE B 1 193 ? 15.5 2.588 20.281 1 71.81 193 ILE B C 1
ATOM 3527 O O . ILE B 1 193 ? 16.062 2.086 21.266 1 71.81 193 ILE B O 1
ATOM 3531 N N . SER B 1 194 ? 15.422 3.861 19.984 1 81.06 194 SER B N 1
ATOM 3532 C CA . SER B 1 194 ? 15.75 4.879 20.969 1 81.06 194 SER B CA 1
ATOM 3533 C C . SER B 1 194 ? 14.562 5.781 21.266 1 81.06 194 SER B C 1
ATOM 3535 O O . SER B 1 194 ? 13.516 5.66 20.625 1 81.06 194 SER B O 1
ATOM 3537 N N . ASP B 1 195 ? 14.773 6.613 22.234 1 85.06 195 ASP B N 1
ATOM 3538 C CA . ASP B 1 195 ? 13.711 7.516 22.641 1 85.06 195 ASP B CA 1
ATOM 3539 C C . ASP B 1 195 ? 13.328 8.477 21.516 1 85.06 195 ASP B C 1
ATOM 3541 O O . ASP B 1 195 ? 12.148 8.758 21.312 1 85.06 195 ASP B O 1
ATOM 3545 N N . LYS B 1 196 ? 14.344 8.922 20.859 1 93.56 196 LYS B N 1
ATOM 3546 C CA . LYS B 1 196 ? 14.156 9.836 19.734 1 93.56 196 LYS B CA 1
ATOM 3547 C C . LYS B 1 196 ? 14.695 9.227 18.438 1 93.56 196 LYS B C 1
ATOM 3549 O O . LYS B 1 196 ? 15.906 9.008 18.312 1 93.56 196 LYS B O 1
ATOM 3554 N N . ILE B 1 197 ? 13.773 8.984 17.469 1 95.44 197 ILE B N 1
ATOM 3555 C CA . ILE B 1 197 ? 14.18 8.289 16.25 1 95.44 197 ILE B CA 1
ATOM 3556 C C . ILE B 1 197 ? 13.578 8.992 15.039 1 95.44 197 ILE B C 1
ATOM 3558 O O . ILE B 1 197 ? 12.43 9.438 15.078 1 95.44 197 ILE B O 1
ATOM 3562 N N . ALA B 1 198 ? 14.383 9.086 14.031 1 97.06 198 ALA B N 1
ATOM 3563 C CA . ALA B 1 198 ? 13.891 9.469 12.711 1 97.06 198 ALA B CA 1
ATOM 3564 C C . ALA B 1 198 ? 14.117 8.352 11.695 1 97.06 198 ALA B C 1
ATOM 3566 O O . ALA B 1 198 ? 15.227 7.836 11.57 1 97.06 198 ALA B O 1
ATOM 3567 N N . LEU B 1 199 ? 13.078 7.973 11.062 1 97.81 199 LEU B N 1
ATOM 3568 C CA . LEU B 1 199 ? 13.125 6.93 10.047 1 97.81 199 LEU B CA 1
ATOM 3569 C C . LEU B 1 199 ? 13.133 7.535 8.648 1 97.81 199 LEU B C 1
ATOM 3571 O O . LEU B 1 199 ? 12.281 8.359 8.32 1 97.81 199 LEU B O 1
ATOM 3575 N N . VAL B 1 200 ? 14.047 7.074 7.801 1 98.81 200 VAL B N 1
ATOM 3576 C CA . VAL B 1 200 ? 14.156 7.609 6.449 1 98.81 200 VAL B CA 1
ATOM 3577 C C . VAL B 1 200 ? 13.805 6.52 5.434 1 98.81 200 VAL B C 1
ATOM 3579 O O . VAL B 1 200 ? 14.352 5.418 5.484 1 98.81 200 VAL B O 1
ATOM 3582 N N . PHE B 1 201 ? 12.898 6.824 4.547 1 98.69 201 PHE B N 1
ATOM 3583 C CA . PHE B 1 201 ? 12.539 5.957 3.432 1 98.69 201 PHE B CA 1
ATOM 3584 C C . PHE B 1 201 ? 12.844 6.633 2.1 1 98.69 201 PHE B C 1
ATOM 3586 O O . PHE B 1 201 ? 12.602 7.828 1.934 1 98.69 201 PHE B O 1
ATOM 3593 N N . GLY B 1 202 ? 13.344 5.883 1.188 1 97.88 202 GLY B N 1
ATOM 3594 C CA . GLY B 1 202 ? 13.711 6.418 -0.113 1 97.88 202 GLY B CA 1
ATOM 3595 C C . GLY B 1 202 ? 12.664 6.168 -1.179 1 97.88 202 GLY B C 1
ATOM 3596 O O . GLY B 1 202 ? 11.695 5.445 -0.945 1 97.88 202 GLY B O 1
ATOM 3597 N N . ALA B 1 203 ? 12.953 6.719 -2.332 1 94.94 203 ALA B N 1
ATOM 3598 C CA . ALA B 1 203 ? 12.055 6.629 -3.479 1 94.94 203 ALA B CA 1
ATOM 3599 C C . ALA B 1 203 ? 11.93 5.188 -3.967 1 94.94 203 ALA B C 1
ATOM 3601 O O . ALA B 1 203 ? 12.844 4.383 -3.779 1 94.94 203 ALA B O 1
ATOM 3602 N N . GLU B 1 204 ? 10.781 4.812 -4.664 1 86.19 204 GLU B N 1
ATOM 3603 C CA . GLU B 1 204 ? 10.453 3.469 -5.125 1 86.19 204 GLU B CA 1
ATOM 3604 C C . GLU B 1 204 ? 11.438 2.99 -6.188 1 86.19 204 GLU B C 1
ATOM 3606 O O . GLU B 1 204 ? 11.812 1.816 -6.203 1 86.19 204 GLU B O 1
ATOM 3611 N N . ASP B 1 205 ? 11.961 3.867 -6.988 1 85.44 205 ASP B N 1
ATOM 3612 C CA . ASP B 1 205 ? 12.805 3.465 -8.109 1 85.44 205 ASP B CA 1
ATOM 3613 C C . ASP B 1 205 ? 14.289 3.613 -7.766 1 85.44 205 ASP B C 1
ATOM 3615 O O . ASP B 1 205 ? 15.062 2.664 -7.906 1 85.44 205 ASP B O 1
ATOM 3619 N N . LYS B 1 206 ? 14.633 4.688 -7.121 1 90.94 206 LYS B N 1
ATOM 3620 C CA . LYS B 1 206 ? 16.047 5.016 -6.961 1 90.94 206 LYS B CA 1
ATOM 3621 C C . LYS B 1 206 ? 16.5 4.777 -5.527 1 90.94 206 LYS B C 1
ATOM 3623 O O . LYS B 1 206 ? 17.703 4.723 -5.258 1 90.94 206 LYS B O 1
ATOM 3628 N N . GLY B 1 207 ? 15.586 4.625 -4.633 1 95.31 207 GLY B N 1
ATOM 3629 C CA . GLY B 1 207 ? 15.953 4.543 -3.23 1 95.31 207 GLY B CA 1
ATOM 3630 C C . GLY B 1 207 ? 16.344 5.883 -2.637 1 95.31 207 GLY B C 1
ATOM 3631 O O . GLY B 1 207 ? 15.906 6.934 -3.117 1 95.31 207 GLY B O 1
ATOM 3632 N N . MET B 1 208 ? 17.062 5.832 -1.557 1 97.38 208 MET B N 1
ATOM 3633 C CA . MET B 1 208 ? 17.516 7.047 -0.894 1 97.38 208 MET B CA 1
ATOM 3634 C C . MET B 1 208 ? 18.641 7.711 -1.695 1 97.38 208 MET B C 1
ATOM 3636 O O . MET B 1 208 ? 19.531 7.031 -2.193 1 97.38 208 MET B O 1
ATOM 3640 N N . ARG B 1 209 ? 18.547 9 -1.8 1 97.69 209 ARG B N 1
ATOM 3641 C CA . ARG B 1 209 ? 19.641 9.727 -2.412 1 97.69 209 ARG B CA 1
ATOM 3642 C C . ARG B 1 209 ? 20.938 9.547 -1.609 1 97.69 209 ARG B C 1
ATOM 3644 O O . ARG B 1 209 ? 20.891 9.375 -0.389 1 97.69 209 ARG B O 1
ATOM 3651 N N . ARG B 1 210 ? 21.984 9.672 -2.27 1 97.62 210 ARG B N 1
ATOM 3652 C CA . ARG B 1 210 ? 23.297 9.352 -1.716 1 97.62 210 ARG B CA 1
ATOM 3653 C C . ARG B 1 210 ? 23.562 10.141 -0.44 1 97.62 210 ARG B C 1
ATOM 3655 O O . ARG B 1 210 ? 23.859 9.562 0.606 1 97.62 210 ARG B O 1
ATOM 3662 N N . LEU B 1 211 ? 23.406 11.492 -0.459 1 98.12 211 LEU B N 1
ATOM 3663 C CA . LEU B 1 211 ? 23.734 12.344 0.68 1 98.12 211 LEU B CA 1
ATOM 3664 C C . LEU B 1 211 ? 22.797 12.062 1.853 1 98.12 211 LEU B C 1
ATOM 3666 O O . LEU B 1 211 ? 23.219 12.109 3.012 1 98.12 211 LEU B O 1
ATOM 3670 N N . VAL B 1 212 ? 21.578 11.766 1.579 1 98.69 212 VAL B N 1
ATOM 3671 C CA . VAL B 1 212 ? 20.609 11.422 2.617 1 98.69 212 VAL B CA 1
ATOM 3672 C C . VAL B 1 212 ? 21.031 10.125 3.309 1 98.69 212 VAL B C 1
ATOM 3674 O O . VAL B 1 212 ? 21.047 10.055 4.539 1 98.69 212 VAL B O 1
ATOM 3677 N N . LYS B 1 213 ? 21.406 9.203 2.457 1 98.25 213 LYS B N 1
ATOM 3678 C CA . LYS B 1 213 ? 21.875 7.914 2.971 1 98.25 213 LYS B CA 1
ATOM 3679 C C . LYS B 1 213 ? 23.109 8.078 3.855 1 98.25 213 LYS B C 1
ATOM 3681 O O . LYS B 1 213 ? 23.188 7.484 4.934 1 98.25 213 LYS B O 1
ATOM 3686 N N . GLU B 1 214 ? 24 8.891 3.457 1 98.25 214 GLU B N 1
ATOM 3687 C CA . GLU B 1 214 ? 25.25 9.109 4.172 1 98.25 214 GLU B CA 1
ATOM 3688 C C . GLU B 1 214 ? 25 9.859 5.484 1 98.25 214 GLU B C 1
ATOM 3690 O O . GLU B 1 214 ? 25.828 9.789 6.402 1 98.25 214 GLU B O 1
ATOM 3695 N N . THR B 1 215 ? 23.906 10.594 5.551 1 98.56 215 THR B N 1
ATOM 3696 C CA . THR B 1 215 ? 23.594 11.375 6.742 1 98.56 215 THR B CA 1
ATOM 3697 C C . THR B 1 215 ? 22.922 10.5 7.805 1 98.56 215 THR B C 1
ATOM 3699 O O . THR B 1 215 ? 22.828 10.891 8.969 1 98.56 215 THR B O 1
ATOM 3702 N N . CYS B 1 216 ? 22.5 9.328 7.457 1 98.06 216 CYS B N 1
ATOM 3703 C CA . CYS B 1 216 ? 21.906 8.414 8.422 1 98.06 216 CYS B CA 1
ATOM 3704 C C . CYS B 1 216 ? 22.953 7.895 9.398 1 98.06 216 CYS B C 1
ATOM 3706 O O . CYS B 1 216 ? 24.125 7.703 9.023 1 98.06 216 CYS B O 1
ATOM 3708 N N . ASP B 1 217 ? 22.531 7.66 10.641 1 96.69 217 ASP B N 1
ATOM 3709 C CA . ASP B 1 217 ? 23.422 7.043 11.633 1 96.69 217 ASP B CA 1
ATOM 3710 C C . ASP B 1 217 ? 23.547 5.539 11.391 1 96.69 217 ASP B C 1
ATOM 3712 O O . ASP B 1 217 ? 24.609 4.961 11.609 1 96.69 217 ASP B O 1
ATOM 3716 N N . TYR B 1 218 ? 22.422 4.949 10.977 1 95.06 218 TYR B N 1
ATOM 3717 C CA . TYR B 1 218 ? 22.359 3.521 10.68 1 95.06 218 TYR B CA 1
ATOM 3718 C C . TYR B 1 218 ? 21.5 3.248 9.461 1 95.06 218 TYR B C 1
ATOM 3720 O O . TYR B 1 218 ? 20.625 4.047 9.117 1 95.06 218 TYR B O 1
ATOM 3728 N N . LEU B 1 219 ? 21.875 2.146 8.836 1 96.94 219 LEU B N 1
ATOM 3729 C CA . LEU B 1 219 ? 21 1.567 7.828 1 96.94 219 LEU B CA 1
ATOM 3730 C C . LEU B 1 219 ? 20.469 0.206 8.273 1 96.94 219 LEU B C 1
ATOM 3732 O O . LEU B 1 219 ? 21.203 -0.582 8.867 1 96.94 219 LEU B O 1
ATOM 3736 N N . ALA B 1 220 ? 19.234 -0.01 8.016 1 96.19 220 ALA B N 1
ATOM 3737 C CA . ALA B 1 220 ? 18.641 -1.278 8.438 1 96.19 220 ALA B CA 1
ATOM 3738 C C . ALA B 1 220 ? 17.656 -1.795 7.387 1 96.19 220 ALA B C 1
ATOM 3740 O O . ALA B 1 220 ? 17.047 -1.01 6.656 1 96.19 220 ALA B O 1
ATOM 3741 N N . LYS B 1 221 ? 17.547 -3.066 7.281 1 96.38 221 LYS B N 1
ATOM 3742 C CA . LYS B 1 221 ? 16.625 -3.668 6.324 1 96.38 221 LYS B CA 1
ATOM 3743 C C . LYS B 1 221 ? 15.625 -4.586 7.027 1 96.38 221 LYS B C 1
ATOM 3745 O O . LYS B 1 221 ? 15.867 -5.027 8.156 1 96.38 221 LYS B O 1
ATOM 3750 N N . ILE B 1 222 ? 14.516 -4.777 6.441 1 96.06 222 ILE B N 1
ATOM 3751 C CA . ILE B 1 222 ? 13.547 -5.793 6.836 1 96.06 222 ILE B CA 1
ATOM 3752 C C . ILE B 1 222 ? 13.93 -7.137 6.215 1 96.06 222 ILE B C 1
ATOM 3754 O O . ILE B 1 222 ? 14.164 -7.223 5.008 1 96.06 222 ILE B O 1
ATOM 3758 N N . PRO B 1 223 ? 14.086 -8.164 7.004 1 95.56 223 PRO B N 1
ATOM 3759 C CA . PRO B 1 223 ? 14.391 -9.461 6.391 1 95.56 223 PRO B CA 1
ATOM 3760 C C . PRO B 1 223 ? 13.266 -9.969 5.488 1 95.56 223 PRO B C 1
ATOM 3762 O O . PRO B 1 223 ? 12.141 -10.148 5.953 1 95.56 223 PRO B O 1
ATOM 3765 N N . ILE B 1 224 ? 13.57 -10.242 4.211 1 96.5 224 ILE B N 1
ATOM 3766 C CA . ILE B 1 224 ? 12.594 -10.773 3.266 1 96.5 224 ILE B CA 1
ATOM 3767 C C . ILE B 1 224 ? 13.242 -11.859 2.408 1 96.5 224 ILE B C 1
ATOM 3769 O O . ILE B 1 224 ? 14.453 -12.078 2.482 1 96.5 224 ILE B O 1
ATOM 3773 N N . SER B 1 225 ? 12.445 -12.508 1.623 1 96.56 225 SER B N 1
ATOM 3774 C CA . SER B 1 225 ? 12.93 -13.539 0.709 1 96.56 225 SER B CA 1
ATOM 3775 C C . SER 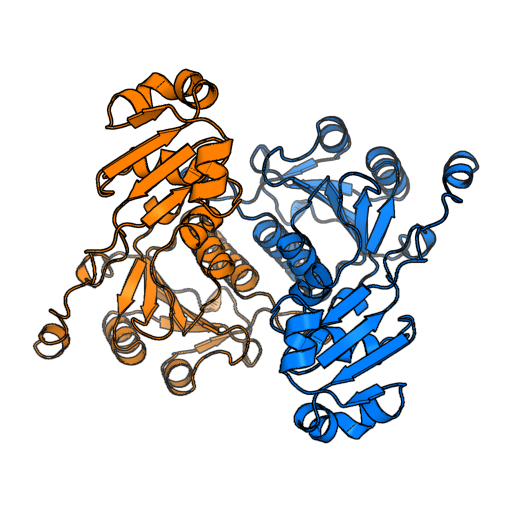B 1 225 ? 13.969 -12.977 -0.255 1 96.56 225 SER B C 1
ATOM 3777 O O . SER B 1 225 ? 13.82 -11.859 -0.752 1 96.56 225 SER B O 1
ATOM 3779 N N . LYS B 1 226 ? 14.922 -13.797 -0.633 1 94.69 226 LYS B N 1
ATOM 3780 C CA . LYS B 1 226 ? 15.961 -13.391 -1.577 1 94.69 226 LYS B CA 1
ATOM 3781 C C . LYS B 1 226 ? 15.398 -13.258 -2.988 1 94.69 226 LYS B C 1
ATOM 3783 O O . LYS B 1 226 ? 16.016 -12.625 -3.852 1 94.69 226 LYS B O 1
ATOM 3788 N N . SER B 1 227 ? 14.25 -13.82 -3.221 1 95.5 227 SER B N 1
ATOM 3789 C CA . SER B 1 227 ? 13.648 -13.797 -4.551 1 95.5 227 SER B CA 1
ATOM 3790 C C . SER B 1 227 ? 12.906 -12.484 -4.797 1 95.5 227 SER B C 1
ATOM 3792 O O . SER B 1 227 ? 12.445 -12.234 -5.91 1 95.5 227 SER B O 1
ATOM 3794 N N . VAL B 1 228 ? 12.789 -11.688 -3.789 1 96.69 228 VAL B N 1
ATOM 3795 C CA . VAL B 1 228 ? 12.07 -10.414 -3.883 1 96.69 228 VAL B CA 1
ATOM 3796 C C . VAL B 1 228 ? 13.047 -9.258 -3.682 1 96.69 228 VAL B C 1
ATOM 3798 O O . VAL B 1 228 ? 13.836 -9.258 -2.73 1 96.69 228 VAL B O 1
ATOM 3801 N N . GLU B 1 229 ? 12.984 -8.328 -4.539 1 93.62 229 GLU B N 1
ATOM 3802 C CA . GLU B 1 229 ? 13.953 -7.23 -4.504 1 93.62 229 GLU B CA 1
ATOM 3803 C C . GLU B 1 229 ? 13.656 -6.27 -3.355 1 93.62 229 GLU B C 1
ATOM 3805 O O . GLU B 1 229 ? 14.578 -5.828 -2.66 1 93.62 229 GLU B O 1
ATOM 3810 N N . SER B 1 230 ? 12.422 -5.883 -3.252 1 96.44 230 SER B N 1
ATOM 3811 C CA . SER B 1 230 ? 12.047 -4.938 -2.209 1 96.44 230 SER B CA 1
ATOM 3812 C C . SER B 1 230 ? 10.547 -4.961 -1.954 1 96.44 230 SER B C 1
ATOM 3814 O O . SER B 1 230 ? 9.781 -5.516 -2.75 1 96.44 230 SER B O 1
ATOM 3816 N N . LEU B 1 231 ? 10.148 -4.418 -0.84 1 97.31 231 LEU B N 1
ATOM 3817 C CA . LEU B 1 231 ? 8.742 -4.207 -0.504 1 97.31 231 LEU B CA 1
ATOM 3818 C C . LEU B 1 231 ? 8.25 -2.873 -1.048 1 97.31 231 LEU B C 1
ATOM 3820 O O . LEU B 1 231 ? 9.047 -1.999 -1.387 1 97.31 231 LEU B O 1
ATOM 3824 N N . ASN B 1 232 ? 6.926 -2.76 -1.269 1 97.31 232 ASN B N 1
ATOM 3825 C CA . ASN B 1 232 ? 6.32 -1.443 -1.442 1 97.31 232 ASN B CA 1
ATOM 3826 C C . ASN B 1 232 ? 6.664 -0.51 -0.286 1 97.31 232 ASN B C 1
ATOM 3828 O O . ASN B 1 232 ? 6.648 -0.921 0.875 1 97.31 232 ASN B O 1
ATOM 3832 N N . VAL B 1 233 ? 6.941 0.684 -0.575 1 98.31 233 VAL B N 1
ATOM 3833 C CA . VAL B 1 233 ? 7.496 1.585 0.431 1 98.31 233 VAL B CA 1
ATOM 3834 C C . VAL B 1 233 ? 6.48 1.792 1.554 1 98.31 233 VAL B C 1
ATOM 3836 O O . VAL B 1 233 ? 6.852 1.898 2.725 1 98.31 233 VAL B O 1
ATOM 3839 N N . ALA B 1 234 ? 5.188 1.92 1.228 1 98.69 234 ALA B N 1
ATOM 3840 C CA . ALA B 1 234 ? 4.168 2.096 2.26 1 98.69 234 ALA B CA 1
ATOM 3841 C C . ALA B 1 234 ? 4.051 0.853 3.137 1 98.69 234 ALA B C 1
ATOM 3843 O O . ALA B 1 234 ? 3.838 0.957 4.348 1 98.69 234 ALA B O 1
ATOM 3844 N N . ASN B 1 235 ? 4.203 -0.342 2.512 1 98.62 235 ASN B N 1
ATOM 3845 C CA . ASN B 1 235 ? 4.199 -1.585 3.275 1 98.62 235 ASN B CA 1
ATOM 3846 C C . ASN B 1 235 ? 5.406 -1.673 4.207 1 98.62 235 ASN B C 1
ATOM 3848 O O . ASN B 1 235 ? 5.266 -2.045 5.375 1 98.62 235 ASN B O 1
ATOM 3852 N N . ALA B 1 236 ? 6.555 -1.326 3.688 1 98.12 236 ALA B N 1
ATOM 3853 C CA . ALA B 1 236 ? 7.77 -1.328 4.5 1 98.12 236 ALA B CA 1
ATOM 3854 C C . ALA B 1 236 ? 7.637 -0.387 5.691 1 98.12 236 ALA B C 1
ATOM 3856 O O . ALA B 1 236 ? 7.957 -0.758 6.824 1 98.12 236 ALA B O 1
ATOM 3857 N N . ALA B 1 237 ? 7.141 0.799 5.441 1 98.44 237 ALA B N 1
ATOM 3858 C CA . ALA B 1 237 ? 6.949 1.785 6.5 1 98.44 237 ALA B CA 1
ATOM 3859 C C . ALA B 1 237 ? 6.008 1.256 7.578 1 98.44 237 ALA B C 1
ATOM 3861 O O . ALA B 1 237 ? 6.301 1.354 8.773 1 98.44 237 ALA B O 1
ATOM 3862 N N . SER B 1 238 ? 4.945 0.66 7.137 1 98.25 238 SER B N 1
ATOM 3863 C CA . SER B 1 238 ? 3.945 0.167 8.078 1 98.25 238 SER B CA 1
ATOM 3864 C C . SER B 1 238 ? 4.523 -0.924 8.977 1 98.25 238 SER B C 1
ATOM 3866 O O . SER B 1 238 ? 4.227 -0.973 10.172 1 98.25 238 SER B O 1
ATOM 3868 N N . ILE B 1 239 ? 5.328 -1.79 8.406 1 96.69 239 ILE B N 1
ATOM 3869 C CA . ILE B 1 239 ? 5.977 -2.855 9.164 1 96.69 239 ILE B CA 1
ATOM 3870 C C . ILE B 1 239 ? 6.891 -2.248 10.227 1 96.69 239 ILE B C 1
ATOM 3872 O O . ILE B 1 239 ? 6.855 -2.654 11.391 1 96.69 239 ILE B O 1
ATOM 3876 N N . ILE B 1 240 ? 7.645 -1.276 9.844 1 96.19 240 ILE B N 1
ATOM 3877 C CA . ILE B 1 240 ? 8.602 -0.65 10.742 1 96.19 240 ILE B CA 1
ATOM 3878 C C . ILE B 1 240 ? 7.867 0.106 11.844 1 96.19 240 ILE B C 1
ATOM 3880 O O . ILE B 1 240 ? 8.227 0.018 13.016 1 96.19 240 ILE B O 1
ATOM 3884 N N . PHE B 1 241 ? 6.816 0.869 11.492 1 96.44 241 PHE B N 1
ATOM 3885 C CA . PHE B 1 241 ? 6.031 1.602 12.477 1 96.44 241 PHE B CA 1
ATOM 3886 C C . PHE B 1 241 ? 5.441 0.652 13.516 1 96.44 241 PHE B C 1
ATOM 3888 O O . PHE B 1 241 ? 5.492 0.928 14.711 1 96.44 241 PHE B O 1
ATOM 3895 N N . HIS B 1 242 ? 4.938 -0.452 13.023 1 94.81 242 HIS B N 1
ATOM 3896 C CA . HIS B 1 242 ? 4.359 -1.456 13.914 1 94.81 242 HIS B CA 1
ATOM 3897 C C . HIS B 1 242 ? 5.406 -2.021 14.867 1 94.81 242 HIS B C 1
ATOM 3899 O O . HIS B 1 242 ? 5.145 -2.191 16.062 1 94.81 242 HIS B O 1
ATOM 3905 N N . SER B 1 243 ? 6.531 -2.316 14.32 1 91.12 243 SER B N 1
ATOM 3906 C CA . SER B 1 243 ? 7.625 -2.855 15.125 1 91.12 243 SER B CA 1
ATOM 3907 C C . SER B 1 243 ? 8.031 -1.883 16.234 1 91.12 243 SER B C 1
ATOM 3909 O O . SER B 1 243 ? 8.344 -2.297 17.344 1 91.12 243 SER B O 1
ATOM 3911 N N . LEU B 1 244 ? 7.988 -0.584 15.93 1 89.19 244 LEU B N 1
ATOM 3912 C CA . LEU B 1 244 ? 8.352 0.446 16.906 1 89.19 244 LEU B CA 1
ATOM 3913 C C . LEU B 1 244 ? 7.285 0.571 17.984 1 89.19 244 LEU B C 1
ATOM 3915 O O . LEU B 1 244 ? 7.602 0.896 19.141 1 89.19 244 LEU B O 1
ATOM 3919 N N . HIS B 1 245 ? 6.051 0.387 17.609 1 86.69 245 HIS B N 1
ATOM 3920 C CA . HIS B 1 245 ? 4.938 0.556 18.547 1 86.69 245 HIS B CA 1
ATOM 3921 C C . HIS B 1 245 ? 4.871 -0.598 19.531 1 86.69 245 HIS B C 1
ATOM 3923 O O . HIS B 1 245 ? 4.438 -0.416 20.672 1 86.69 245 HIS B O 1
ATOM 3929 N N . LYS B 1 246 ? 5.234 -1.835 19.172 1 71.56 246 LYS B N 1
ATOM 3930 C CA . LYS B 1 246 ? 5.234 -2.984 20.078 1 71.56 246 LYS B CA 1
ATOM 3931 C C . LYS B 1 246 ? 6.18 -2.762 21.25 1 71.56 246 LYS B C 1
ATOM 3933 O O . LYS B 1 246 ? 5.992 -3.34 22.328 1 71.56 246 LYS B O 1
ATOM 3938 N N . TYR B 1 247 ? 7.004 -1.864 21.062 1 52.59 247 TYR B N 1
ATOM 3939 C CA . TYR B 1 247 ? 8 -1.646 22.094 1 52.59 247 TYR B CA 1
ATOM 3940 C C . TYR B 1 247 ? 7.605 -0.483 23 1 52.59 247 TYR B C 1
ATOM 3942 O O . TYR B 1 247 ? 8.258 -0.225 24.016 1 52.59 247 TYR B O 1
ATOM 3950 N N . PHE B 1 248 ? 6.457 0.066 22.656 1 47.66 248 PHE B N 1
ATOM 3951 C CA . PHE B 1 248 ? 5.992 1.107 23.562 1 47.66 248 PHE B CA 1
ATOM 3952 C C . PHE B 1 248 ? 4.625 0.755 24.141 1 47.66 248 PHE B C 1
ATOM 3954 O O . PHE B 1 248 ? 3.828 0.078 23.484 1 47.66 248 PHE B O 1
#